Protein 3B9C (pdb70)

Secondary structure (DSSP, 8-state):
-EEEE-TT---TT-EEEEEEEE-SS--EEEEEEEEEEEETTEEEEEEEEEEETTTTEEEEEEEETTEE---B---S-----TT-EEEEEEEE-SSEEEEEETTEEEEEEE-SS--GGG--EEEEEESEEEEEE-/-EEEE-TT---TT-EEEEEEEE-SS--EEEEEEESS--BTTBPPEEEEEEEETTTTEEEEEEEETTEE---B---S-----TT-EEEEEEEE-SSEEEEEETTEEEEEEE-SS--GGG--EEEEEESEEEEEE-/-EEEE-TT---TT-EEEEEEEE-SS--EEEEEEEEEEEETTEEEEEEEEEEETTTTEEEEEEEETTEE---B---SS----TT-EEEEEEEE-SSEEEEEETTEEEEEEE-SS--GGG--EEEEEESEEEEEE-/-EEEE-TT---TT-EEEEEEEE-SS--EEEEEEEEEEEETTEEEEEEEEEEETTTTEEEEEEEETTEE---B---SS----TT-EEEEEEEE-SSEEEEEETTEEEEEEE-SS--GGG--EEEEEESEEEEEE-

GO terms:
  GO:0005515 protein binding (F, IPI)

Organism: Homo sapiens (NCBI:txid9606)

Structure (mmCIF, N/CA/C/O backbone):
data_3B9C
#
_entry.id   3B9C
#
_cell.length_a   123.140
_cell.length_b   96.670
_cell.length_c   61.570
_cell.angle_alpha   90.00
_cell.angle_beta   118.79
_cell.angle_gamma   90.00
#
_symmetry.space_group_name_H-M   'C 1 2 1'
#
loop_
_entity.id
_entity.type
_entity.pdbx_description
1 polymer HSPC159
2 non-polymer 'SULFATE ION'
3 non-polymer BETA-MERCAPTOETHANOL
4 water water
#
loop_
_atom_site.group_PDB
_atom_site.id
_atom_site.type_symbol
_atom_site.label_atom_id
_atom_site.label_alt_id
_atom_site.label_comp_id
_atom_site.label_asym_id
_atom_site.label_entity_id
_atom_site.label_seq_id
_atom_site.pdbx_PDB_ins_code
_atom_site.Cartn_x
_atom_site.Cartn_y
_atom_site.Cartn_z
_atom_site.occupancy
_atom_site.B_iso_or_equiv
_atom_site.auth_seq_id
_atom_site.auth_comp_id
_atom_site.auth_asym_id
_atom_site.auth_atom_id
_atom_site.pdbx_PDB_model_num
ATOM 1 N N . PRO A 1 11 ? -8.929 -28.662 32.915 1.00 38.77 3 PRO A N 1
ATOM 2 C CA . PRO A 1 11 ? -8.397 -29.950 32.459 1.00 37.58 3 PRO A CA 1
ATOM 3 C C . PRO A 1 11 ? -9.470 -31.034 32.449 1.00 35.71 3 PRO A C 1
ATOM 4 O O . PRO A 1 11 ? -10.009 -31.379 33.501 1.00 35.82 3 PRO A O 1
ATOM 8 N N . PHE A 1 12 ? -9.773 -31.562 31.267 1.00 34.01 4 PHE A N 1
ATOM 9 C CA . PHE A 1 12 ? -10.687 -32.691 31.144 1.00 31.54 4 PHE A CA 1
ATOM 10 C C . PHE A 1 12 ? -9.936 -34.017 31.204 1.00 30.53 4 PHE A C 1
ATOM 11 O O . PHE A 1 12 ? -8.864 -34.162 30.616 1.00 29.28 4 PHE A O 1
ATOM 19 N N . CYS A 1 13 ? -10.506 -34.983 31.917 1.00 29.01 5 CYS A N 1
ATOM 20 C CA . CYS A 1 13 ? -10.041 -36.363 31.848 1.00 28.17 5 CYS A CA 1
ATOM 21 C C . CYS A 1 13 ? -11.153 -37.296 31.379 1.00 27.48 5 CYS A C 1
ATOM 22 O O . CYS A 1 13 ? -12.308 -37.151 31.778 1.00 27.57 5 CYS A O 1
ATOM 25 N N . GLY A 1 14 ? -10.795 -38.255 30.531 1.00 25.99 6 GLY A N 1
ATOM 26 C CA . GLY A 1 14 ? -11.749 -39.254 30.055 1.00 25.96 6 GLY A CA 1
ATOM 27 C C . GLY A 1 14 ? -11.193 -40.647 30.277 1.00 25.88 6 GLY A C 1
ATOM 28 O O . GLY A 1 14 ? -9.970 -40.871 30.136 1.00 24.97 6 GLY A O 1
ATOM 29 N N . HIS A 1 15 ? -12.065 -41.585 30.653 1.00 25.20 7 HIS A N 1
ATOM 30 C CA . HIS A 1 15 ? -11.636 -42.976 30.808 1.00 25.63 7 HIS A CA 1
ATOM 31 C C . HIS A 1 15 ? -11.558 -43.739 29.487 1.00 25.85 7 HIS A C 1
ATOM 32 O O . HIS A 1 15 ? -12.406 -43.561 28.610 1.00 25.67 7 HIS A O 1
ATOM 39 N N . ILE A 1 16 ? -10.525 -44.576 29.351 1.00 25.63 8 ILE A N 1
ATOM 40 C CA . ILE A 1 16 ? -10.360 -45.479 28.213 1.00 25.73 8 ILE A CA 1
ATOM 41 C C . ILE A 1 16 ? -10.532 -46.906 28.738 1.00 25.82 8 ILE A C 1
ATOM 42 O O . ILE A 1 16 ? -9.585 -47.503 29.234 1.00 26.43 8 ILE A O 1
ATOM 47 N N . LYS A 1 17 ? -11.741 -47.445 28.626 1.00 26.39 9 LYS A N 1
ATOM 48 C CA . LYS A 1 17 ? -12.068 -48.758 29.188 1.00 26.58 9 LYS A CA 1
ATOM 49 C C . LYS A 1 17 ? -11.105 -49.841 28.724 1.00 26.72 9 LYS A C 1
ATOM 50 O O . LYS A 1 17 ? -11.018 -50.140 27.534 1.00 27.55 9 LYS A O 1
ATOM 52 N N . GLY A 1 18 ? -10.352 -50.399 29.665 1.00 27.10 10 GLY A N 1
ATOM 53 C CA . GLY A 1 18 ? -9.465 -51.518 29.371 1.00 27.43 10 GLY A CA 1
ATOM 54 C C . GLY A 1 18 ? -8.052 -51.109 29.010 1.00 28.21 10 GLY A C 1
ATOM 55 O O . GLY A 1 18 ? -7.193 -51.967 28.757 1.00 27.71 10 GLY A O 1
ATOM 56 N N . GLY A 1 19 ? -7.805 -49.794 28.990 1.00 28.16 11 GLY A N 1
ATOM 57 C CA . GLY A 1 19 ? -6.494 -49.268 28.682 1.00 28.32 11 GLY A CA 1
ATOM 58 C C . GLY A 1 19 ? -6.055 -49.505 27.247 1.00 28.61 11 GLY A C 1
ATOM 59 O O . GLY A 1 19 ? -6.873 -49.699 26.353 1.00 29.26 11 GLY A O 1
ATOM 60 N N . MET A 1 20 ? -4.745 -49.455 27.033 1.00 28.82 12 MET A N 1
ATOM 61 C CA . MET A 1 20 ? -4.158 -49.542 25.701 1.00 28.65 12 MET A CA 1
ATOM 62 C C . MET A 1 20 ? -3.700 -50.969 25.394 1.00 28.79 12 MET A C 1
ATOM 63 O O . MET A 1 20 ? -3.503 -51.762 26.296 1.00 28.77 12 MET A O 1
ATOM 68 N N . ARG A 1 21 ? -3.556 -51.280 24.107 1.00 29.50 13 ARG A N 1
ATOM 69 C CA . ARG A 1 21 ? -3.008 -52.560 23.619 1.00 30.28 13 ARG A CA 1
ATOM 70 C C . ARG A 1 21 ? -2.628 -52.345 22.153 1.00 29.75 13 ARG A C 1
ATOM 71 O O . ARG A 1 21 ? -3.182 -51.457 21.510 1.00 29.94 13 ARG A O 1
ATOM 79 N N . PRO A 1 22 ? -1.672 -53.132 21.613 1.00 29.76 14 PRO A N 1
ATOM 80 C CA . PRO A 1 22 ? -1.410 -52.990 20.183 1.00 29.28 14 PRO A CA 1
ATOM 81 C C . PRO A 1 22 ? -2.667 -53.107 19.314 1.00 28.99 14 PRO A C 1
ATOM 82 O O . PRO A 1 22 ? -3.499 -54.004 19.511 1.00 28.76 14 PRO A O 1
ATOM 86 N N . GLY A 1 23 ? -2.787 -52.176 18.379 1.00 28.77 15 GLY A N 1
ATOM 87 C CA . GLY A 1 23 ? -3.928 -52.088 17.501 1.00 28.62 15 GLY A CA 1
ATOM 88 C C . GLY A 1 23 ? -4.994 -51.117 17.974 1.00 28.50 15 GLY A C 1
ATOM 89 O O . GLY A 1 23 ? -5.861 -50.748 17.189 1.00 28.61 15 GLY A O 1
ATOM 90 N N . LYS A 1 24 ? -4.960 -50.726 19.252 1.00 28.67 16 LYS A N 1
ATOM 91 C CA A LYS A 1 24 ? -5.962 -49.798 19.783 0.50 28.60 16 LYS A CA 1
ATOM 92 C CA B LYS A 1 24 ? -5.954 -49.795 19.794 0.50 28.65 16 LYS A CA 1
ATOM 93 C C . LYS A 1 24 ? -5.653 -48.356 19.363 1.00 28.58 16 LYS A C 1
ATOM 94 O O . LYS A 1 24 ? -4.503 -47.918 19.422 1.00 28.76 16 LYS A O 1
ATOM 105 N N . LYS A 1 25 ? -6.691 -47.639 18.933 1.00 27.98 17 LYS A N 1
ATOM 106 C CA . LYS A 1 25 ? -6.579 -46.238 18.515 1.00 27.79 17 LYS A CA 1
ATOM 107 C C . LYS A 1 25 ? -7.449 -45.359 19.400 1.00 27.67 17 LYS A C 1
ATOM 108 O O . LYS A 1 25 ? -8.561 -45.747 19.776 1.00 27.08 17 LYS A O 1
ATOM 110 N N . VAL A 1 26 ? -6.911 -44.192 19.742 1.00 26.89 18 VAL A N 1
ATOM 111 C CA . VAL A 1 26 ? -7.610 -43.168 20.513 1.00 26.63 18 VAL A CA 1
ATOM 112 C C . VAL A 1 26 ? -7.898 -42.042 19.527 1.00 26.57 18 VAL A C 1
ATOM 113 O O . VAL A 1 26 ? -6.990 -41.584 18.809 1.00 26.02 18 VAL A O 1
ATOM 117 N N . LEU A 1 27 ? -9.165 -41.643 19.448 1.00 26.03 19 LEU A N 1
ATOM 118 C CA . LEU A 1 27 ? -9.587 -40.580 18.541 1.00 25.99 19 LEU A CA 1
ATOM 119 C C . LEU A 1 27 ? -9.967 -39.334 19.341 1.00 26.21 19 LEU A C 1
ATOM 120 O O . LEU A 1 27 ? -10.790 -39.394 20.271 1.00 25.08 19 LEU A O 1
ATOM 125 N N . VAL A 1 28 ? -9.318 -38.225 18.994 1.00 25.63 20 VAL A N 1
ATOM 126 C CA . VAL A 1 28 ? -9.601 -36.924 19.587 1.00 26.18 20 VAL A CA 1
ATOM 127 C C . VAL A 1 28 ? -9.851 -35.918 18.471 1.00 27.13 20 VAL A C 1
ATOM 128 O O . VAL A 1 28 ? -8.951 -35.625 17.669 1.00 26.22 20 VAL A O 1
ATOM 132 N N . MET A 1 29 ? -11.087 -35.413 18.419 1.00 27.65 21 MET A N 1
ATOM 133 C CA . MET A 1 29 ? -11.483 -34.389 17.469 1.00 27.86 21 MET A CA 1
ATOM 134 C C . MET A 1 29 ? -11.847 -33.118 18.217 1.00 27.74 21 MET A C 1
ATOM 135 O O . MET A 1 29 ? -12.398 -33.167 19.319 1.00 27.56 21 MET A O 1
ATOM 140 N N . GLY A 1 30 ? -11.525 -31.971 17.629 1.00 27.17 22 GLY A N 1
ATOM 141 C CA . GLY A 1 30 ? -11.739 -30.708 18.317 1.00 27.24 22 GLY A CA 1
ATOM 142 C C . GLY A 1 30 ? -11.577 -29.518 17.398 1.00 26.93 22 GLY A C 1
ATOM 143 O O . GLY A 1 30 ? -11.425 -29.676 16.215 1.00 26.34 22 GLY A O 1
ATOM 144 N N . ILE A 1 31 ? -11.638 -28.323 17.966 1.00 28.01 23 ILE A N 1
ATOM 145 C CA . ILE A 1 31 ? -11.446 -27.089 17.210 1.00 28.54 23 ILE A CA 1
ATOM 146 C C . ILE A 1 31 ? -10.425 -26.268 17.970 1.00 28.19 23 ILE A C 1
ATOM 147 O O . ILE A 1 31 ? -10.592 -26.028 19.152 1.00 28.34 23 ILE A O 1
ATOM 152 N N . VAL A 1 32 ? -9.353 -25.864 17.292 1.00 28.11 24 VAL A N 1
ATOM 153 C CA . VAL A 1 32 ? -8.379 -24.964 17.893 1.00 28.00 24 VAL A CA 1
ATOM 154 C C . VAL A 1 32 ? -9.031 -23.594 18.145 1.00 28.73 24 VAL A C 1
ATOM 155 O O . VAL A 1 32 ? -9.884 -23.156 17.366 1.00 29.08 24 VAL A O 1
ATOM 159 N N . ASP A 1 33 ? -8.669 -22.941 19.243 1.00 29.54 25 ASP A N 1
ATOM 160 C CA . ASP A 1 33 ? -9.179 -21.596 19.524 1.00 30.59 25 ASP A CA 1
ATOM 161 C C . ASP A 1 33 ? -8.677 -20.598 18.474 1.00 31.35 25 ASP A C 1
ATOM 162 O O . ASP A 1 33 ? -7.692 -20.851 17.766 1.00 31.12 25 ASP A O 1
ATOM 167 N N . LEU A 1 34 ? -9.378 -19.475 18.365 1.00 31.92 26 LEU A N 1
ATOM 168 C CA . LEU A 1 34 ? -9.006 -18.416 17.441 1.00 32.54 26 LEU A CA 1
ATOM 169 C C . LEU A 1 34 ? -7.596 -17.849 17.694 1.00 32.30 26 LEU A C 1
ATOM 170 O O . LEU A 1 34 ? -6.848 -17.644 16.746 1.00 32.55 26 LEU A O 1
ATOM 175 N N . ASN A 1 35 ? -7.231 -17.616 18.955 1.00 32.58 27 ASN A N 1
ATOM 176 C CA . ASN A 1 35 ? -5.900 -17.080 19.293 1.00 32.81 27 ASN A CA 1
ATOM 177 C C . ASN A 1 35 ? -5.100 -17.979 20.250 1.00 31.83 27 ASN A C 1
ATOM 178 O O . ASN A 1 35 ? -4.855 -17.602 21.394 1.00 31.81 27 ASN A O 1
ATOM 183 N N . PRO A 1 36 ? -4.669 -19.163 19.776 1.00 30.93 28 PRO A N 1
ATOM 184 C CA . PRO A 1 36 ? -4.087 -20.166 20.680 1.00 30.17 28 PRO A CA 1
ATOM 185 C C . PRO A 1 36 ? -2.630 -19.931 21.060 1.00 29.98 28 PRO A C 1
ATOM 186 O O . PRO A 1 36 ? -1.842 -19.435 20.261 1.00 29.96 28 PRO A O 1
ATOM 190 N N . GLU A 1 37 ? -2.301 -20.293 22.289 1.00 29.66 29 GLU A N 1
ATOM 191 C CA . GLU A 1 37 ? -0.933 -20.337 22.766 1.00 29.94 29 GLU A CA 1
ATOM 192 C C . GLU A 1 37 ? -0.434 -21.782 22.694 1.00 28.39 29 GLU A C 1
ATOM 193 O O . GLU A 1 37 ? 0.597 -22.056 22.102 1.00 27.16 29 GLU A O 1
ATOM 199 N N . SER A 1 38 ? -1.186 -22.696 23.313 1.00 27.37 30 SER A N 1
ATOM 200 C CA . SER A 1 38 ? -0.807 -24.104 23.396 1.00 26.02 30 SER A CA 1
ATOM 201 C C . SER A 1 38 ? -2.000 -24.965 23.816 1.00 25.47 30 SER A C 1
ATOM 202 O O . SER A 1 38 ? -2.992 -24.462 24.353 1.00 24.41 30 SER A O 1
ATOM 205 N N . PHE A 1 39 ? -1.899 -26.259 23.535 1.00 24.16 31 PHE A N 1
ATOM 206 C CA . PHE A 1 39 ? -2.787 -27.266 24.127 1.00 23.33 31 PHE A CA 1
ATOM 207 C C . PHE A 1 39 ? -2.022 -28.554 24.327 1.00 23.13 31 PHE A C 1
ATOM 208 O O . PHE A 1 39 ? -0.919 -28.709 23.802 1.00 22.43 31 PHE A O 1
ATOM 216 N N . ALA A 1 40 ? -2.603 -29.469 25.092 1.00 22.17 32 ALA A N 1
ATOM 217 C CA . ALA A 1 40 ? -1.939 -30.724 25.377 1.00 21.94 32 ALA A CA 1
ATOM 218 C C . ALA A 1 40 ? -2.936 -31.853 25.426 1.00 21.24 32 ALA A C 1
ATOM 219 O O . ALA A 1 40 ? -4.038 -31.698 25.958 1.00 22.04 32 ALA A O 1
ATOM 221 N N . ILE A 1 41 ? -2.516 -32.990 24.893 1.00 21.00 33 ILE A N 1
ATOM 222 C CA . ILE A 1 41 ? -3.295 -34.238 24.931 1.00 20.60 33 ILE A CA 1
ATOM 223 C C . ILE A 1 41 ? -2.351 -35.282 25.498 1.00 20.72 33 ILE A C 1
ATOM 224 O O . ILE A 1 41 ? -1.238 -35.457 25.001 1.00 20.19 33 ILE A O 1
ATOM 229 N N . SER A 1 42 ? -2.771 -35.939 26.570 1.00 21.13 34 SER A N 1
ATOM 230 C CA . SER A 1 42 ? -1.932 -36.925 27.241 1.00 21.30 34 SER A CA 1
ATOM 231 C C . SER A 1 42 ? -2.703 -38.229 27.424 1.00 21.56 34 SER A C 1
ATOM 232 O O . SER A 1 42 ? -3.939 -38.213 27.543 1.00 20.13 34 SER A O 1
ATOM 235 N N . LEU A 1 43 ? -1.953 -39.332 27.460 1.00 21.34 35 LEU A N 1
ATOM 236 C CA . LEU A 1 43 ? -2.457 -40.638 27.867 1.00 21.65 35 LEU A CA 1
ATOM 237 C C . LEU A 1 43 ? -1.733 -41.001 29.143 1.00 21.58 35 LEU A C 1
ATOM 238 O O . LEU A 1 43 ? -0.506 -40.977 29.201 1.00 22.44 35 LEU A O 1
ATOM 243 N N . THR A 1 44 ? -2.506 -41.319 30.177 1.00 21.95 36 THR A N 1
ATOM 244 C CA . THR A 1 44 ? -2.000 -41.391 31.541 1.00 21.60 36 THR A CA 1
ATOM 245 C C . THR A 1 44 ? -2.525 -42.642 32.252 1.00 22.55 36 THR A C 1
ATOM 246 O O . THR A 1 44 ? -3.514 -43.253 31.824 1.00 21.16 36 THR A O 1
ATOM 250 N N . CYS A 1 45 ? -1.829 -43.024 33.321 1.00 23.47 37 CYS A N 1
ATOM 251 C CA . CYS A 1 45 ? -2.207 -44.184 34.123 1.00 25.15 37 CYS A CA 1
ATOM 252 C C . CYS A 1 45 ? -3.039 -43.697 35.305 1.00 25.96 37 CYS A C 1
ATOM 253 O O . CYS A 1 45 ? -2.489 -43.167 36.268 1.00 26.84 37 CYS A O 1
ATOM 256 N N . GLY A 1 46 ? -4.355 -43.851 35.193 1.00 27.23 38 GLY A N 1
ATOM 257 C CA . GLY A 1 46 ? -5.325 -43.297 36.153 1.00 28.75 38 GLY A CA 1
ATOM 258 C C . GLY A 1 46 ? -5.457 -41.788 36.007 1.00 29.80 38 GLY A C 1
ATOM 259 O O . GLY A 1 46 ? -4.709 -41.168 35.249 1.00 29.45 38 GLY A O 1
ATOM 260 N N . ASP A 1 47 ? -6.396 -41.182 36.728 1.00 31.09 39 ASP A N 1
ATOM 261 C CA . ASP A 1 47 ? -6.632 -39.742 36.550 1.00 32.68 39 ASP A CA 1
ATOM 262 C C . ASP A 1 47 ? -6.213 -38.819 37.699 1.00 33.81 39 ASP A C 1
ATOM 263 O O . ASP A 1 47 ? -6.595 -37.644 37.715 1.00 33.82 39 ASP A O 1
ATOM 268 N N . SER A 1 48 ? -5.413 -39.341 38.628 1.00 35.46 40 SER A N 1
ATOM 269 C CA . SER A 1 48 ? -4.943 -38.569 39.775 1.00 37.63 40 SER A CA 1
ATOM 270 C C . SER A 1 48 ? -4.243 -37.290 39.313 1.00 38.70 40 SER A C 1
ATOM 271 O O . SER A 1 48 ? -3.476 -37.315 38.347 1.00 38.65 40 SER A O 1
ATOM 274 N N . GLU A 1 49 ? -4.529 -36.178 39.992 1.00 39.85 41 GLU A N 1
ATOM 275 C CA . GLU A 1 49 ? -4.025 -34.866 39.586 1.00 41.62 41 GLU A CA 1
ATOM 276 C C . GLU A 1 49 ? -3.089 -34.279 40.625 1.00 42.33 41 GLU A C 1
ATOM 277 O O . GLU A 1 49 ? -2.174 -33.502 40.312 1.00 42.63 41 GLU A O 1
ATOM 283 N N . ASP A 1 50 ? -3.316 -34.652 41.880 1.00 43.38 42 ASP A N 1
ATOM 284 C CA . ASP A 1 50 ? -2.429 -34.258 42.969 1.00 44.06 42 ASP A CA 1
ATOM 285 C C . ASP A 1 50 ? -2.218 -35.405 43.951 1.00 43.82 42 ASP A C 1
ATOM 286 O O . ASP A 1 50 ? -2.955 -35.542 44.928 1.00 44.43 42 ASP A O 1
ATOM 291 N N . PRO A 1 51 ? -1.208 -36.226 43.686 1.00 43.51 43 PRO A N 1
ATOM 292 C CA . PRO A 1 51 ? -0.164 -35.877 42.716 1.00 42.90 43 PRO A CA 1
ATOM 293 C C . PRO A 1 51 ? -0.388 -36.563 41.372 1.00 42.07 43 PRO A C 1
ATOM 294 O O . PRO A 1 51 ? -1.036 -37.608 41.314 1.00 42.51 43 PRO A O 1
ATOM 298 N N . PRO A 1 52 ? 0.147 -35.975 40.307 1.00 40.95 44 PRO A N 1
ATOM 299 C CA . PRO A 1 52 ? -0.367 -36.217 38.955 1.00 39.51 44 PRO A CA 1
ATOM 300 C C . PRO A 1 52 ? -0.096 -37.645 38.493 1.00 37.71 44 PRO A C 1
ATOM 301 O O . PRO A 1 52 ? 0.990 -38.174 38.733 1.00 37.55 44 PRO A O 1
ATOM 305 N N . ALA A 1 53 ? -1.077 -38.256 37.838 1.00 35.38 45 ALA A N 1
ATOM 306 C CA . ALA A 1 53 ? -0.923 -39.617 37.315 1.00 33.22 45 ALA A CA 1
ATOM 307 C C . ALA A 1 53 ? 0.351 -39.744 36.451 1.00 32.01 45 ALA A C 1
ATOM 308 O O . ALA A 1 53 ? 0.790 -38.758 35.855 1.00 31.11 45 ALA A O 1
ATOM 310 N N . ASP A 1 54 ? 0.942 -40.945 36.412 1.00 30.18 46 ASP A N 1
ATOM 311 C CA . ASP A 1 54 ? 2.037 -41.255 35.476 1.00 28.45 46 ASP A CA 1
ATOM 312 C C . ASP A 1 54 ? 1.574 -41.007 34.033 1.00 27.46 46 ASP A C 1
ATOM 313 O O . ASP A 1 54 ? 0.471 -41.395 33.654 1.00 26.79 46 ASP A O 1
ATOM 318 N N . VAL A 1 55 ? 2.406 -40.313 33.255 1.00 25.48 47 VAL A N 1
ATOM 319 C CA . VAL A 1 55 ? 2.106 -39.978 31.868 1.00 24.42 47 VAL A CA 1
ATOM 320 C C . VAL A 1 55 ? 2.890 -40.893 30.912 1.00 24.19 47 VAL A C 1
ATOM 321 O O . VAL A 1 55 ? 4.126 -40.893 30.909 1.00 23.78 47 VAL A O 1
ATOM 325 N N . ALA A 1 56 ? 2.161 -41.660 30.101 1.00 23.78 48 ALA A N 1
ATOM 326 C CA . ALA A 1 56 ? 2.773 -42.499 29.064 1.00 24.20 48 ALA A CA 1
ATOM 327 C C . ALA A 1 56 ? 3.230 -41.660 27.869 1.00 24.00 48 ALA A C 1
ATOM 328 O O . ALA A 1 56 ? 4.300 -41.892 27.311 1.00 24.16 48 ALA A O 1
ATOM 330 N N . ILE A 1 57 ? 2.399 -40.699 27.483 1.00 23.72 49 ILE A N 1
ATOM 331 C CA . ILE A 1 57 ? 2.744 -39.724 26.448 1.00 22.91 49 ILE A CA 1
ATOM 332 C C . ILE A 1 57 ? 1.951 -38.432 26.661 1.00 22.84 49 ILE A C 1
ATOM 333 O O . ILE A 1 57 ? 0.734 -38.455 26.921 1.00 21.99 49 ILE A O 1
ATOM 338 N N . GLU A 1 58 ? 2.662 -37.316 26.575 1.00 22.19 50 GLU A N 1
ATOM 339 C CA . GLU A 1 58 ? 2.051 -36.002 26.551 1.00 22.51 50 GLU A CA 1
ATOM 340 C C . GLU A 1 58 ? 2.453 -35.376 25.233 1.00 21.85 50 GLU A C 1
ATOM 341 O O . GLU A 1 58 ? 3.640 -35.358 24.894 1.00 21.47 50 GLU A O 1
ATOM 347 N N . LEU A 1 59 ? 1.461 -34.949 24.453 1.00 21.15 51 LEU A N 1
ATOM 348 C CA . LEU A 1 59 ? 1.719 -34.166 23.261 1.00 20.92 51 LEU A CA 1
ATOM 349 C C . LEU A 1 59 ? 1.336 -32.742 23.604 1.00 21.06 51 LEU A C 1
ATOM 350 O O . LEU A 1 59 ? 0.208 -32.490 24.009 1.00 20.32 51 LEU A O 1
ATOM 355 N N . LYS A 1 60 ? 2.268 -31.812 23.430 1.00 21.52 52 LYS A N 1
ATOM 356 C CA . LYS A 1 60 ? 1.985 -30.416 23.655 1.00 22.38 52 LYS A CA 1
ATOM 357 C C . LYS A 1 60 ? 2.247 -29.629 22.352 1.00 23.02 52 LYS A C 1
ATOM 358 O O . LYS A 1 60 ? 3.365 -29.654 21.829 1.00 22.21 52 LYS A O 1
ATOM 364 N N . ALA A 1 61 ? 1.189 -29.011 21.801 1.00 22.76 53 ALA A N 1
ATOM 365 C CA . ALA A 1 61 ? 1.283 -28.190 20.601 1.00 23.77 53 ALA A CA 1
ATOM 366 C C . ALA A 1 61 ? 1.520 -26.734 20.968 1.00 24.49 53 ALA A C 1
ATOM 367 O O . ALA A 1 61 ? 0.671 -26.124 21.607 1.00 24.91 53 ALA A O 1
ATOM 369 N N . VAL A 1 62 ? 2.664 -26.172 20.566 1.00 24.58 54 VAL A N 1
ATOM 370 C CA . VAL A 1 62 ? 2.999 -24.790 20.914 1.00 24.61 54 VAL A CA 1
ATOM 371 C C . VAL A 1 62 ? 2.926 -23.926 19.655 1.00 25.13 54 VAL A C 1
ATOM 372 O O . VAL A 1 62 ? 3.655 -24.168 18.699 1.00 25.26 54 VAL A O 1
ATOM 376 N N . PHE A 1 63 ? 2.051 -22.922 19.657 1.00 24.86 55 PHE A N 1
ATOM 377 C CA . PHE A 1 63 ? 1.730 -22.201 18.431 1.00 24.44 55 PHE A CA 1
ATOM 378 C C . PHE A 1 63 ? 2.751 -21.142 17.992 1.00 24.74 55 PHE A C 1
ATOM 379 O O . PHE A 1 63 ? 2.996 -20.994 16.792 1.00 24.36 55 PHE A O 1
ATOM 387 N N . THR A 1 64 ? 3.355 -20.441 18.949 1.00 24.69 56 THR A N 1
ATOM 388 C CA . THR A 1 64 ? 4.278 -19.332 18.624 1.00 25.20 56 THR A CA 1
ATOM 389 C C . THR A 1 64 ? 5.446 -19.767 17.713 1.00 24.82 56 THR A C 1
ATOM 390 O O . THR A 1 64 ? 5.682 -19.155 16.672 1.00 24.32 56 THR A O 1
ATOM 394 N N . ASP A 1 65 ? 6.150 -20.828 18.104 1.00 24.13 57 ASP A N 1
ATOM 395 C CA . ASP A 1 65 ? 7.262 -21.360 17.306 1.00 24.58 57 ASP A CA 1
ATOM 396 C C . ASP A 1 65 ? 6.933 -22.723 16.666 1.00 24.56 57 ASP A C 1
ATOM 397 O O . ASP A 1 65 ? 7.824 -23.453 16.202 1.00 23.60 57 ASP A O 1
ATOM 402 N N . ARG A 1 66 ? 5.638 -23.045 16.653 1.00 24.02 58 ARG A N 1
ATOM 403 C CA . ARG A 1 66 ? 5.090 -24.170 15.884 1.00 24.17 58 ARG A CA 1
ATOM 404 C C . ARG A 1 66 ? 5.768 -25.510 16.192 1.00 22.90 58 ARG A C 1
ATOM 405 O O . ARG A 1 66 ? 6.339 -26.174 15.310 1.00 22.84 58 ARG A O 1
ATOM 413 N N . GLN A 1 67 ? 5.697 -25.898 17.458 1.00 22.36 59 GLN A N 1
ATOM 414 C CA . GLN A 1 67 ? 6.315 -27.134 17.931 1.00 21.01 59 GLN A CA 1
ATOM 415 C C . GLN A 1 67 ? 5.288 -28.184 18.316 1.00 20.82 59 GLN A C 1
ATOM 416 O O . GLN A 1 67 ? 4.214 -27.863 18.807 1.00 20.27 59 GLN A O 1
ATOM 422 N N . LEU A 1 68 ? 5.662 -29.445 18.141 1.00 20.69 60 LEU A N 1
ATOM 423 C CA . LEU A 1 68 ? 4.965 -30.552 18.795 1.00 20.71 60 LEU A CA 1
ATOM 424 C C . LEU A 1 68 ? 5.935 -31.211 19.730 1.00 20.52 60 LEU A C 1
ATOM 425 O O . LEU A 1 68 ? 6.830 -31.925 19.273 1.00 21.00 60 LEU A O 1
ATOM 430 N N . LEU A 1 69 ? 5.781 -30.952 21.025 1.00 20.04 61 LEU A N 1
ATOM 431 C CA . LEU A 1 69 ? 6.692 -31.468 22.040 1.00 20.13 61 LEU A CA 1
ATOM 432 C C . LEU A 1 69 ? 6.080 -32.694 22.732 1.00 20.62 61 LEU A C 1
ATOM 433 O O . LEU A 1 69 ? 4.924 -32.642 23.199 1.00 20.78 61 LEU A O 1
ATOM 438 N N . ARG A 1 70 ? 6.858 -33.776 22.803 1.00 20.38 62 ARG A N 1
ATOM 439 C CA . ARG A 1 70 ? 6.392 -35.027 23.419 1.00 19.94 62 ARG A CA 1
ATOM 440 C C . ARG A 1 70 ? 7.280 -35.407 24.578 1.00 20.85 62 ARG A C 1
ATOM 441 O O . ARG A 1 70 ? 8.519 -35.278 24.508 1.00 20.60 62 ARG A O 1
ATOM 449 N N . ASN A 1 71 ? 6.642 -35.872 25.645 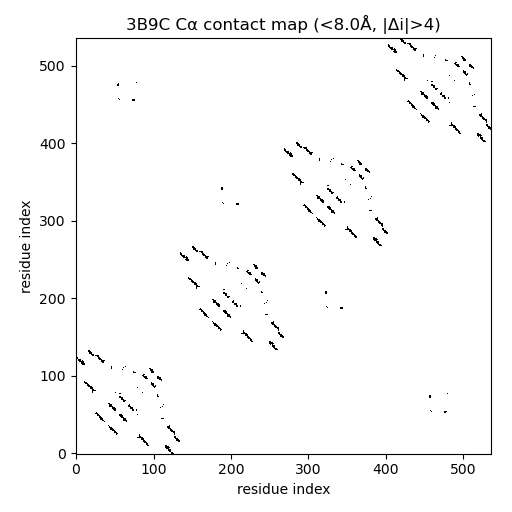1.00 21.36 63 ASN A N 1
ATOM 450 C CA . ASN A 1 71 ? 7.359 -36.351 26.821 1.00 21.80 63 ASN A CA 1
ATOM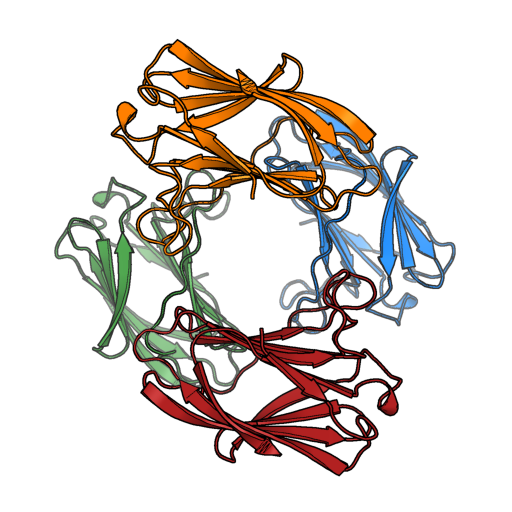 451 C C . ASN A 1 71 ? 6.517 -37.325 27.618 1.00 22.44 63 ASN A C 1
ATOM 452 O O . ASN A 1 71 ? 5.355 -37.563 27.289 1.00 22.75 63 ASN A O 1
ATOM 457 N N . SER A 1 72 ? 7.124 -37.903 28.650 1.00 23.41 64 SER A N 1
ATOM 458 C CA . SER A 1 72 ? 6.466 -38.815 29.581 1.00 24.46 64 SER A CA 1
ATOM 459 C C . SER A 1 72 ? 6.741 -38.297 30.997 1.00 25.14 64 SER A C 1
ATOM 460 O O . SER A 1 72 ? 7.530 -37.371 31.188 1.00 25.45 64 SER A O 1
ATOM 463 N N . CYS A 1 73 ? 6.082 -38.884 31.984 1.00 25.45 65 CYS A N 1
ATOM 464 C CA . CYS A 1 73 ? 6.319 -38.550 33.378 1.00 26.61 65 CYS A CA 1
ATOM 465 C C . CYS A 1 73 ? 6.080 -39.806 34.210 1.00 27.26 65 CYS A C 1
ATOM 466 O O . CYS A 1 73 ? 4.985 -40.377 34.191 1.00 27.27 65 CYS A O 1
ATOM 469 N N . ILE A 1 74 ? 7.115 -40.248 34.911 1.00 27.95 66 ILE A N 1
ATOM 470 C CA . ILE A 1 74 ? 6.990 -41.426 35.759 1.00 29.26 66 ILE A CA 1
ATOM 471 C C . ILE A 1 74 ? 7.440 -41.084 37.168 1.00 30.07 66 ILE A C 1
ATOM 472 O O . ILE A 1 74 ? 8.588 -40.702 37.387 1.00 30.51 66 ILE A O 1
ATOM 477 N N . SER A 1 75 ? 6.510 -41.214 38.115 1.00 31.07 67 SER A N 1
ATOM 478 C CA . SER A 1 75 ? 6.729 -40.828 39.514 1.00 31.85 67 SER A CA 1
ATOM 479 C C . SER A 1 75 ? 7.215 -39.382 39.647 1.00 32.17 67 SER A C 1
ATOM 480 O O . SER A 1 75 ? 8.159 -39.093 40.396 1.00 32.21 67 SER A O 1
ATOM 483 N N . GLY A 1 76 ? 6.549 -38.479 38.921 1.00 32.30 68 GLY A N 1
ATOM 484 C CA . GLY A 1 76 ? 6.870 -37.050 38.972 1.00 32.64 68 GLY A CA 1
ATOM 485 C C . GLY A 1 76 ? 8.134 -36.668 38.219 1.00 32.68 68 GLY A C 1
ATOM 486 O O . GLY A 1 76 ? 8.525 -35.502 38.205 1.00 32.68 68 GLY A O 1
ATOM 487 N N . GLU A 1 77 ? 8.759 -37.652 37.574 1.00 32.39 69 GLU A N 1
ATOM 488 C CA . GLU A 1 77 ? 9.983 -37.429 36.815 1.00 32.27 69 GLU A CA 1
ATOM 489 C C . GLU A 1 77 ? 9.754 -37.417 35.288 1.00 31.34 69 GLU A C 1
ATOM 490 O O . GLU A 1 77 ? 9.339 -38.407 34.690 1.00 29.95 69 GLU A O 1
ATOM 496 N N . ARG A 1 78 ? 10.045 -36.281 34.667 1.00 31.09 70 ARG A N 1
ATOM 497 C CA . ARG A 1 78 ? 9.932 -36.160 33.222 1.00 30.78 70 ARG A CA 1
ATOM 498 C C . ARG A 1 78 ? 11.125 -36.807 32.536 1.00 30.58 70 ARG A C 1
ATOM 499 O O . ARG A 1 78 ? 12.240 -36.789 33.067 1.00 31.21 70 ARG A O 1
ATOM 507 N N . GLY A 1 79 ? 10.868 -37.433 31.386 1.00 30.03 71 GLY A N 1
ATOM 508 C CA . GLY A 1 79 ? 11.921 -37.995 30.552 1.00 29.19 71 GLY A CA 1
ATOM 509 C C . GLY A 1 79 ? 12.461 -36.999 29.538 1.00 28.38 71 GLY A C 1
ATOM 510 O O . GLY A 1 79 ? 12.366 -35.775 29.738 1.00 28.21 71 GLY A O 1
ATOM 511 N N . GLU A 1 80 ? 13.008 -37.540 28.448 1.00 27.61 72 GLU A N 1
ATOM 512 C CA A GLU A 1 80 ? 13.568 -36.694 27.396 0.50 26.64 72 GLU A CA 1
ATOM 513 C CA B GLU A 1 80 ? 13.586 -36.789 27.328 0.50 26.99 72 GLU A CA 1
ATOM 514 C C . GLU A 1 80 ? 12.490 -36.202 26.435 1.00 26.45 72 GLU A C 1
ATOM 515 O O . GLU A 1 80 ? 11.710 -36.963 25.848 1.00 26.19 72 GLU A O 1
ATOM 526 N N . GLU A 1 81 ? 12.425 -34.881 26.325 1.00 26.11 73 GLU A N 1
ATOM 527 C CA . GLU A 1 81 ? 11.469 -34.269 25.416 1.00 25.58 73 GLU A CA 1
ATOM 528 C C . GLU A 1 81 ? 11.884 -34.512 23.973 1.00 25.28 73 GLU A C 1
ATOM 529 O O . GLU A 1 81 ? 13.075 -34.404 23.625 1.00 25.40 73 GLU A O 1
ATOM 535 N N . GLN A 1 82 ? 10.898 -34.850 23.142 1.00 23.46 74 GLN A N 1
ATOM 536 C CA . GLN A 1 82 ? 11.109 -35.072 21.732 1.00 23.63 74 GLN A CA 1
ATOM 537 C C . GLN A 1 82 ? 10.300 -34.081 20.919 1.00 22.80 74 GLN A C 1
ATOM 538 O O . GLN A 1 82 ? 9.167 -33.755 21.275 1.00 22.79 74 GLN A O 1
ATOM 544 N N . SER A 1 83 ? 10.884 -33.621 19.818 1.00 22.63 75 SER A N 1
ATOM 545 C CA . SER A 1 83 ? 10.343 -32.496 19.059 1.00 22.66 75 SER A CA 1
ATOM 546 C C . SER A 1 83 ? 10.369 -32.668 17.558 1.00 22.61 75 SER A C 1
ATOM 547 O O . SER A 1 83 ? 9.804 -31.839 16.853 1.00 23.16 75 SER A O 1
ATOM 550 N N . ALA A 1 84 ? 11.033 -33.708 17.045 1.00 22.47 76 ALA A N 1
ATOM 551 C CA . ALA A 1 84 ? 11.127 -33.900 15.581 1.00 22.38 76 ALA A CA 1
ATOM 552 C C . ALA A 1 84 ? 9.763 -33.898 14.889 1.00 22.38 76 ALA A C 1
ATOM 553 O O . ALA A 1 84 ? 8.850 -34.626 15.299 1.00 22.78 76 ALA A O 1
ATOM 555 N N . ILE A 1 85 ? 9.628 -33.079 13.843 1.00 21.91 77 ILE A N 1
ATOM 556 C CA . ILE A 1 85 ? 8.376 -32.958 13.100 1.00 21.58 77 ILE A CA 1
ATOM 557 C C . ILE A 1 85 ? 8.653 -32.732 11.609 1.00 21.93 77 ILE A C 1
ATOM 558 O O . ILE A 1 85 ? 9.659 -32.117 11.251 1.00 20.90 77 ILE A O 1
ATOM 563 N N . PRO A 1 86 ? 7.768 -33.245 10.735 1.00 22.79 78 PRO A N 1
ATOM 564 C CA . PRO A 1 86 ? 7.789 -32.903 9.311 1.00 23.38 78 PRO A CA 1
ATOM 565 C C . PRO A 1 86 ? 7.188 -31.516 9.005 1.00 24.23 78 PRO A C 1
ATOM 566 O O . PRO A 1 86 ? 7.455 -30.951 7.941 1.00 23.86 78 PRO A O 1
ATOM 570 N N . TYR A 1 87 ? 6.356 -31.023 9.903 1.00 24.48 79 TYR A N 1
ATOM 571 C CA . TYR A 1 87 ? 5.566 -29.814 9.778 1.00 24.82 79 TYR A CA 1
ATOM 572 C C . TYR A 1 87 ? 4.679 -29.670 11.015 1.00 24.99 79 TYR A C 1
ATOM 573 O O . TYR A 1 87 ? 4.488 -30.599 11.753 1.00 25.20 79 TYR A O 1
ATOM 582 N N . PHE A 1 88 ? 4.173 -28.472 11.226 1.00 24.71 80 PHE A N 1
ATOM 583 C CA . PHE A 1 88 ? 3.241 -28.189 12.302 1.00 23.95 80 PHE A CA 1
ATOM 584 C C . PHE A 1 88 ? 1.867 -28.096 11.730 1.00 24.03 80 PHE A C 1
ATOM 585 O O . PHE A 1 88 ? 1.605 -27.448 10.797 1.00 24.77 80 PHE A O 1
ATOM 593 N N . PRO A 1 89 ? 1.008 -28.837 12.324 1.00 24.25 81 PRO A N 1
ATOM 594 C CA . PRO A 1 89 ? -0.166 -29.383 11.636 1.00 24.44 81 PRO A CA 1
ATOM 595 C C . PRO A 1 89 ? -1.446 -28.658 12.039 1.00 25.40 81 PRO A C 1
ATOM 596 O O . PRO A 1 89 ? -2.482 -28.833 11.397 1.00 26.66 81 PRO A O 1
ATOM 600 N N . PHE A 1 90 ? -1.369 -27.855 13.095 1.00 25.45 82 PHE A N 1
ATOM 601 C CA . PHE A 1 90 ? -2.563 -27.199 13.658 1.00 26.02 82 PHE A CA 1
ATOM 602 C C . PHE A 1 90 ? -2.767 -25.761 13.180 1.00 27.35 82 PHE A C 1
ATOM 603 O O . PHE A 1 90 ? -1.793 -25.012 12.958 1.00 27.36 82 PHE A O 1
ATOM 611 N N . ILE A 1 91 ? -4.031 -25.382 13.028 1.00 28.03 83 ILE A N 1
ATOM 612 C CA . ILE A 1 91 ? -4.393 -24.059 12.517 1.00 29.42 83 ILE A CA 1
ATOM 613 C C . ILE A 1 91 ? -5.420 -23.424 13.457 1.00 30.53 83 ILE A C 1
ATOM 614 O O . ILE A 1 91 ? -6.484 -24.015 13.702 1.00 30.74 83 ILE A O 1
ATOM 619 N N . PRO A 1 92 ? -5.106 -22.222 13.994 1.00 31.24 84 PRO A N 1
ATOM 620 C CA . PRO A 1 92 ? -6.046 -21.450 14.819 1.00 31.54 84 PRO A CA 1
ATOM 621 C C . PRO A 1 92 ? -7.475 -21.458 14.263 1.00 32.13 84 PRO A C 1
ATOM 622 O O . PRO A 1 92 ? -7.683 -21.263 13.058 1.00 31.93 84 PRO A O 1
ATOM 626 N N . ASP A 1 93 ? -8.452 -21.715 15.133 1.00 33.06 85 ASP A N 1
ATOM 627 C CA . ASP A 1 93 ? -9.860 -21.717 14.727 1.00 34.20 85 ASP A CA 1
ATOM 628 C C . ASP A 1 93 ? -10.199 -22.805 13.691 1.00 34.50 85 ASP A C 1
ATOM 629 O O . ASP A 1 93 ? -11.198 -22.716 12.976 1.00 34.81 85 ASP A O 1
ATOM 634 N N . GLN A 1 94 ? -9.368 -23.838 13.607 1.00 34.19 86 GLN A N 1
ATOM 635 C CA . GLN A 1 94 ? -9.604 -24.885 12.625 1.00 34.12 86 GLN A CA 1
ATOM 636 C C . GLN A 1 94 ? -9.866 -26.210 13.331 1.00 33.27 86 GLN A C 1
ATOM 637 O O . GLN A 1 94 ? -9.202 -26.518 14.321 1.00 32.86 86 GLN A O 1
ATOM 643 N N . PRO A 1 95 ? -10.841 -26.987 12.826 1.00 32.75 87 PRO A N 1
ATOM 644 C CA . PRO A 1 95 ? -11.073 -28.329 13.340 1.00 32.23 87 PRO A CA 1
ATOM 645 C C . PRO A 1 95 ? -9.890 -29.273 13.065 1.00 31.34 87 PRO A C 1
ATOM 646 O O . PRO A 1 95 ? -9.184 -29.128 12.063 1.00 30.96 87 PRO A O 1
ATOM 650 N N . PHE A 1 96 ? -9.675 -30.223 13.965 1.00 30.35 88 PHE A N 1
ATOM 651 C CA . PHE A 1 96 ? -8.596 -31.192 13.799 1.00 29.49 88 PHE A CA 1
ATOM 652 C C . PHE A 1 96 ? -9.080 -32.573 14.190 1.00 29.23 88 PHE A C 1
ATOM 653 O O . PHE A 1 96 ? -10.130 -32.722 14.828 1.00 28.78 88 PHE A O 1
ATOM 661 N N . ARG A 1 97 ? -8.294 -33.570 13.799 1.00 28.98 89 ARG A N 1
ATOM 662 C CA . ARG A 1 97 ? -8.511 -34.958 14.183 1.00 28.75 89 ARG A CA 1
ATOM 663 C C . ARG A 1 97 ? -7.141 -35.530 14.556 1.00 27.82 89 ARG A C 1
ATOM 664 O O . ARG A 1 97 ? -6.243 -35.625 13.715 1.00 28.16 89 ARG A O 1
ATOM 672 N N . VAL A 1 98 ? -6.963 -35.825 15.837 1.00 26.17 90 VAL A N 1
ATOM 673 C CA . VAL A 1 98 ? -5.794 -36.564 16.313 1.00 25.58 90 VAL A CA 1
ATOM 674 C C . VAL A 1 98 ? -6.194 -38.041 16.444 1.00 25.15 90 VAL A C 1
ATOM 675 O O . VAL A 1 98 ? -7.280 -38.356 16.954 1.00 24.38 90 VAL A O 1
ATOM 679 N N . GLU A 1 99 ? -5.336 -38.924 15.943 1.00 24.79 91 GLU A N 1
ATOM 680 C CA . GLU A 1 99 ? -5.455 -40.359 16.192 1.00 25.30 91 GLU A CA 1
ATOM 681 C C . GLU A 1 99 ? -4.154 -40.887 16.758 1.00 24.82 91 GLU A C 1
ATOM 682 O O . GLU A 1 99 ? -3.091 -40.744 16.132 1.00 24.85 91 GLU A O 1
ATOM 688 N N . ILE A 1 100 ? -4.226 -41.434 17.970 1.00 23.93 92 ILE A N 1
ATOM 689 C CA . ILE A 1 100 ? -3.079 -42.062 18.599 1.00 23.61 92 ILE A CA 1
ATOM 690 C C . ILE A 1 100 ? -3.243 -43.577 18.448 1.00 24.03 92 ILE A C 1
ATOM 691 O O . ILE A 1 100 ? -4.119 -44.178 19.070 1.00 24.17 92 ILE A O 1
ATOM 696 N N . LEU A 1 101 ? -2.410 -44.170 17.595 1.00 23.79 93 LEU A N 1
ATOM 697 C CA . LEU A 1 101 ? -2.370 -45.607 17.400 1.00 24.19 93 LEU A CA 1
ATOM 698 C C . LEU A 1 101 ? -1.301 -46.204 18.307 1.00 24.14 93 LEU A C 1
ATOM 699 O O . LEU A 1 101 ? -0.131 -45.844 18.212 1.00 23.40 93 LEU A O 1
ATOM 704 N N . CYS A 1 102 ? -1.723 -47.094 19.203 1.00 23.94 94 CYS A N 1
ATOM 705 C CA . CYS A 1 102 ? -0.809 -47.862 20.012 1.00 24.44 94 CYS A CA 1
ATOM 706 C C . CYS A 1 102 ? -0.368 -49.071 19.183 1.00 25.78 94 CYS A C 1
ATOM 707 O O . CYS A 1 102 ? -1.195 -49.907 18.763 1.00 25.68 94 CYS A O 1
ATOM 710 N N . GLU A 1 103 ? 0.936 -49.134 18.937 1.00 26.26 95 GLU A N 1
ATOM 711 C CA . GLU A 1 103 ? 1.558 -50.285 18.290 1.00 26.45 95 GLU A CA 1
ATOM 712 C C . GLU A 1 103 ? 2.400 -50.996 19.334 1.00 26.14 95 GLU A C 1
ATOM 713 O O . GLU A 1 103 ? 2.575 -50.497 20.444 1.00 25.90 95 GLU A O 1
ATOM 719 N N . TYR A 1 104 ? 2.935 -52.159 18.973 1.00 26.05 96 TYR A N 1
ATOM 720 C CA . TYR A 1 104 ? 3.741 -52.939 19.886 1.00 25.60 96 TYR A CA 1
ATOM 721 C C . TYR A 1 104 ? 4.922 -52.142 20.494 1.00 24.89 96 TYR A C 1
ATOM 722 O O . TYR A 1 104 ? 5.105 -52.155 21.721 1.00 25.03 96 TYR A O 1
ATOM 731 N N . PRO A 1 105 ? 5.735 -51.459 19.650 1.00 23.68 97 PRO A N 1
ATOM 732 C CA . PRO A 1 105 ? 6.880 -50.741 20.185 1.00 23.06 97 PRO A CA 1
ATOM 733 C C . PRO A 1 105 ? 6.644 -49.255 20.506 1.00 22.30 97 PRO A C 1
ATOM 734 O O . PRO A 1 105 ? 7.469 -48.648 21.189 1.00 22.10 97 PRO A O 1
ATOM 738 N N . ARG A 1 106 ? 5.553 -48.677 20.003 1.00 22.13 98 ARG A N 1
ATOM 739 C CA . ARG A 1 106 ? 5.407 -47.216 20.038 1.00 22.14 98 ARG A CA 1
ATOM 740 C C . ARG A 1 106 ? 3.965 -46.770 19.855 1.00 21.77 98 ARG A C 1
ATOM 741 O O . ARG A 1 106 ? 3.130 -47.536 19.388 1.00 21.30 98 ARG A O 1
ATOM 749 N N . PHE A 1 107 ? 3.700 -45.506 20.189 1.00 22.35 99 PHE A N 1
ATOM 750 C CA . PHE A 1 107 ? 2.527 -44.806 19.658 1.00 23.07 99 PHE A CA 1
ATOM 751 C C . PHE A 1 107 ? 2.892 -44.185 18.309 1.00 23.74 99 PHE A C 1
ATOM 752 O O . PHE A 1 107 ? 3.963 -43.579 18.154 1.00 24.54 99 PHE A O 1
ATOM 760 N N . ARG A 1 108 ? 2.012 -44.352 17.330 1.00 23.63 100 ARG A N 1
ATOM 761 C CA . ARG A 1 108 ? 2.098 -43.619 16.073 1.00 24.46 100 ARG A CA 1
ATOM 762 C C . ARG A 1 108 ? 0.983 -42.564 16.075 1.00 23.94 100 ARG A C 1
ATOM 763 O O . ARG A 1 108 ? -0.185 -42.885 16.308 1.00 23.34 100 ARG A O 1
ATOM 771 N N . VAL A 1 109 ? 1.362 -41.311 15.843 1.00 22.96 101 VAL A N 1
ATOM 772 C CA . VAL A 1 109 ? 0.422 -40.207 15.983 1.00 23.12 101 VAL A CA 1
ATOM 773 C C . VAL A 1 109 ? 0.092 -39.567 14.635 1.00 23.74 101 VAL A C 1
ATOM 774 O O . VAL A 1 109 ? 0.994 -39.131 13.896 1.00 24.62 101 VAL A O 1
ATOM 778 N N . PHE A 1 110 ? -1.206 -39.524 14.339 1.00 23.84 102 PHE A N 1
ATOM 779 C CA . PHE A 1 110 ? -1.733 -38.944 13.102 1.00 24.27 102 PHE A CA 1
ATOM 780 C C . PHE A 1 110 ? -2.505 -37.667 13.396 1.00 25.01 102 PHE A C 1
ATOM 781 O O . PHE A 1 110 ? -3.230 -37.581 14.390 1.00 25.12 102 PHE A O 1
ATOM 789 N N . VAL A 1 111 ? -2.347 -36.668 12.537 1.00 25.34 103 VAL A N 1
ATOM 790 C CA . VAL A 1 111 ? -3.200 -35.480 12.614 1.00 25.51 103 VAL A CA 1
ATOM 791 C C . VAL A 1 111 ? -3.795 -35.307 11.230 1.00 26.09 103 VAL A C 1
ATOM 792 O O . VAL A 1 111 ? -3.064 -35.304 10.224 1.00 26.07 103 VAL A O 1
ATOM 796 N N . ASP A 1 112 ? -5.125 -35.218 11.192 1.00 26.60 104 ASP A N 1
ATOM 797 C CA . ASP A 1 112 ? -5.909 -35.120 9.957 1.00 27.68 104 ASP A CA 1
ATOM 798 C C . ASP A 1 112 ? -5.533 -36.193 8.924 1.00 28.09 104 ASP A C 1
ATOM 799 O O . ASP A 1 112 ? -5.455 -35.921 7.733 1.00 28.69 104 ASP A O 1
ATOM 804 N N . GLY A 1 113 ? -5.295 -37.408 9.401 1.00 28.45 105 GLY A N 1
ATOM 805 C CA . GLY A 1 113 ? -4.991 -38.540 8.530 1.00 28.78 105 GLY A CA 1
ATOM 806 C C . GLY A 1 113 ? -3.525 -38.712 8.154 1.00 28.53 105 GLY A C 1
ATOM 807 O O . GLY A 1 113 ? -3.170 -39.695 7.519 1.00 28.74 105 GLY A O 1
ATOM 808 N N . HIS A 1 114 ? -2.678 -37.754 8.525 1.00 28.02 106 HIS A N 1
ATOM 809 C CA . HIS A 1 114 ? -1.256 -37.786 8.164 1.00 27.53 106 HIS A CA 1
ATOM 810 C C . HIS A 1 114 ? -0.421 -38.158 9.371 1.00 26.83 106 HIS A C 1
ATOM 811 O O . HIS A 1 114 ? -0.650 -37.677 10.464 1.00 25.86 106 HIS A O 1
ATOM 818 N N . GLN A 1 115 ? 0.544 -39.039 9.152 1.00 26.50 107 GLN A N 1
ATOM 819 C CA . GLN A 1 115 ? 1.450 -39.497 10.187 1.00 27.04 107 GLN A CA 1
ATOM 820 C C . GLN A 1 115 ? 2.413 -38.357 10.598 1.00 26.85 107 GLN A C 1
ATOM 821 O O . GLN A 1 115 ? 3.125 -37.807 9.755 1.00 27.16 107 GLN A O 1
ATOM 827 N N . LEU A 1 116 ? 2.472 -38.032 11.874 1.00 26.47 108 LEU A N 1
ATOM 828 C CA . LEU A 1 116 ? 3.246 -36.905 12.336 1.00 25.81 108 LEU A CA 1
ATOM 829 C C . LEU A 1 116 ? 4.501 -37.279 13.081 1.00 25.78 108 LEU A C 1
ATOM 830 O O . LEU A 1 116 ? 5.507 -36.726 12.846 1.00 25.74 108 LEU A O 1
ATOM 835 N N . PHE A 1 117 ? 4.418 -38.243 13.968 1.00 24.64 109 PHE A N 1
ATOM 836 C CA . PHE A 1 117 ? 5.571 -38.728 14.724 1.00 24.54 109 PHE A CA 1
ATOM 837 C C . PHE A 1 117 ? 5.287 -40.074 15.360 1.00 24.61 109 PHE A C 1
ATOM 838 O O . PHE A 1 117 ? 4.126 -40.455 15.540 1.00 24.14 109 PHE A O 1
ATOM 846 N N . ASP A 1 118 ? 6.364 -40.754 15.745 1.00 24.32 110 ASP A N 1
ATOM 847 C CA . ASP A 1 118 ? 6.294 -41.943 16.578 1.00 24.35 110 ASP A CA 1
ATOM 848 C C . ASP A 1 118 ? 6.878 -41.608 17.927 1.00 23.42 110 ASP A C 1
ATOM 849 O O . ASP A 1 118 ? 7.770 -40.753 18.032 1.00 23.74 110 ASP A O 1
ATOM 854 N N . PHE A 1 119 ? 6.350 -42.259 18.952 1.00 22.08 111 PHE A N 1
ATOM 855 C CA . PHE A 1 119 ? 6.838 -42.102 20.317 1.00 22.08 111 PHE A CA 1
ATOM 856 C C . PHE A 1 119 ? 6.947 -43.495 20.904 1.00 22.64 111 PHE A C 1
ATOM 857 O O . PHE A 1 119 ? 5.922 -44.155 21.141 1.00 22.41 111 PHE A O 1
ATOM 865 N N . TYR A 1 120 ? 8.185 -43.932 21.153 1.00 23.23 112 TYR A N 1
ATOM 866 C CA . TYR A 1 120 ? 8.439 -45.273 21.707 1.00 24.05 112 TYR A CA 1
ATOM 867 C C . TYR A 1 120 ? 8.078 -45.402 23.183 1.00 23.91 112 TYR A C 1
ATOM 868 O O . TYR A 1 120 ? 8.294 -44.480 23.983 1.00 23.40 112 TYR A O 1
ATOM 877 N N . HIS A 1 121 ? 7.494 -46.547 23.528 1.00 24.57 113 HIS A N 1
ATOM 878 C CA . HIS A 1 121 ? 6.965 -46.771 24.879 1.00 24.49 113 HIS A CA 1
ATOM 879 C C . HIS A 1 121 ? 8.011 -46.633 25.976 1.00 25.15 113 HIS A C 1
ATOM 880 O O . HIS A 1 121 ? 9.075 -47.287 25.958 1.00 25.26 113 HIS A O 1
ATOM 887 N N . ARG A 1 122 ? 7.709 -45.769 26.934 1.00 24.16 114 ARG A N 1
ATOM 888 C CA . ARG A 1 122 ? 8.523 -45.700 28.135 1.00 24.17 114 ARG A CA 1
ATOM 889 C C . ARG A 1 122 ? 7.789 -46.452 29.242 1.00 24.31 114 ARG A C 1
ATOM 890 O O . ARG A 1 122 ? 8.375 -47.306 29.901 1.00 24.50 114 ARG A O 1
ATOM 898 N N . ILE A 1 123 ? 6.504 -46.142 29.433 1.00 23.79 115 ILE A N 1
ATOM 899 C CA . ILE A 1 123 ? 5.641 -46.983 30.270 1.00 24.11 115 ILE A CA 1
ATOM 900 C C . ILE A 1 123 ? 5.292 -48.245 29.468 1.00 24.56 115 ILE A C 1
ATOM 901 O O . ILE A 1 123 ? 4.738 -48.160 28.379 1.00 24.36 115 ILE A O 1
ATOM 906 N N . GLN A 1 124 ? 5.654 -49.409 30.004 1.00 25.46 116 GLN A N 1
ATOM 907 C CA . GLN A 1 124 ? 5.499 -50.686 29.290 1.00 26.87 116 GLN A CA 1
ATOM 908 C C . GLN A 1 124 ? 4.174 -51.401 29.574 1.00 26.76 116 GLN A C 1
ATOM 909 O O . GLN A 1 124 ? 3.710 -52.222 28.771 1.00 26.28 116 GLN A O 1
ATOM 915 N N . THR A 1 125 ? 3.573 -51.059 30.709 1.00 26.98 117 THR A N 1
ATOM 916 C CA . THR A 1 125 ? 2.322 -51.661 31.178 1.00 27.45 117 THR A CA 1
ATOM 917 C C . THR A 1 125 ? 1.161 -50.962 30.504 1.00 27.21 117 THR A C 1
ATOM 918 O O . THR A 1 125 ? 0.529 -50.088 31.098 1.00 27.23 117 THR A O 1
ATOM 922 N N . LEU A 1 126 ? 0.906 -51.353 29.257 1.00 27.12 118 LEU A N 1
ATOM 923 C CA . LEU A 1 126 ? -0.003 -50.649 28.368 1.00 26.89 118 LEU A CA 1
ATOM 924 C C . LEU A 1 126 ? -1.467 -50.655 28.816 1.00 27.20 118 LEU A C 1
ATOM 925 O O . LEU A 1 126 ? -2.180 -49.667 28.606 1.00 26.96 118 LEU A O 1
ATOM 930 N N . SER A 1 127 ? -1.916 -51.759 29.414 1.00 26.59 119 SER A N 1
ATOM 931 C CA . SER A 1 127 ? -3.307 -51.847 29.882 1.00 26.92 119 SER A CA 1
ATOM 932 C C . SER A 1 127 ? -3.579 -50.898 31.058 1.00 26.00 119 SER A C 1
ATOM 933 O O . SER A 1 127 ? -4.738 -50.601 31.352 1.00 26.42 119 SER A O 1
ATOM 936 N N . ALA A 1 128 ? -2.514 -50.441 31.726 1.00 24.89 120 ALA A N 1
ATOM 937 C CA . ALA A 1 128 ? -2.619 -49.454 32.797 1.00 24.50 120 ALA A CA 1
ATOM 938 C C . ALA A 1 128 ? -2.817 -48.022 32.274 1.00 23.74 120 ALA A C 1
ATOM 939 O O . ALA A 1 128 ? -3.207 -47.144 33.041 1.00 23.49 120 ALA A O 1
ATOM 941 N N . ILE A 1 129 ? -2.579 -47.813 30.976 1.00 23.22 121 ILE A N 1
ATOM 942 C CA . ILE A 1 129 ? -2.779 -46.501 30.327 1.00 22.42 121 ILE A CA 1
ATOM 943 C C . ILE A 1 129 ? -4.254 -46.366 29.914 1.00 22.02 121 ILE A C 1
ATOM 944 O O . ILE A 1 129 ? -4.640 -46.746 28.821 1.00 21.98 121 ILE A O 1
ATOM 949 N N . ASP A 1 130 ? -5.068 -45.806 30.803 1.00 22.23 122 ASP A N 1
ATOM 950 C CA . ASP A 1 130 ? -6.526 -45.925 30.688 1.00 21.79 122 ASP A CA 1
ATOM 951 C C . ASP A 1 130 ? -7.233 -44.562 30.776 1.00 22.03 122 ASP A C 1
ATOM 952 O O . ASP A 1 130 ? -8.452 -44.496 31.018 1.00 21.48 122 ASP A O 1
ATOM 957 N N . THR A 1 131 ? -6.465 -43.481 30.588 1.00 21.82 123 THR A N 1
ATOM 958 C CA . THR A 1 131 ? -6.962 -42.114 30.817 1.00 21.76 123 THR A CA 1
ATOM 959 C C . THR A 1 131 ? -6.419 -41.183 29.727 1.00 21.85 123 THR A C 1
ATOM 960 O O . THR A 1 131 ? -5.244 -41.217 29.390 1.00 21.14 123 THR A O 1
ATOM 964 N N . ILE A 1 132 ? -7.307 -40.393 29.143 1.00 22.10 124 ILE A N 1
ATOM 965 C CA . ILE A 1 132 ? -6.872 -39.289 28.315 1.00 22.08 124 ILE A CA 1
ATOM 966 C C . ILE A 1 132 ? -7.088 -37.964 29.077 1.00 22.31 124 ILE A C 1
ATOM 967 O O . ILE A 1 132 ? -8.143 -37.742 29.691 1.00 21.77 124 ILE A O 1
ATOM 972 N N . LYS A 1 133 ? -6.069 -37.105 29.059 1.00 21.95 125 LYS A N 1
ATOM 973 C CA . LYS A 1 133 ? -6.143 -35.809 29.714 1.00 22.18 125 LYS A CA 1
ATOM 974 C C . LYS A 1 133 ? -5.947 -34.717 28.674 1.00 22.69 125 LYS A C 1
ATOM 975 O O . LYS A 1 133 ? -5.014 -34.781 27.871 1.00 21.59 125 LYS A O 1
ATOM 981 N N . ILE A 1 134 ? -6.857 -33.746 28.665 1.00 23.03 126 ILE A N 1
ATOM 982 C CA . ILE A 1 134 ? -6.830 -32.679 27.664 1.00 23.72 126 ILE A CA 1
ATOM 983 C C . ILE A 1 134 ? -6.952 -31.326 28.343 1.00 24.46 126 ILE A C 1
ATOM 984 O O . ILE A 1 134 ? -7.809 -31.139 29.218 1.00 24.21 126 ILE A O 1
ATOM 989 N N . ASN A 1 135 ? -6.077 -30.394 27.957 1.00 25.17 127 ASN A N 1
ATOM 990 C CA A ASN A 1 135 ? -6.073 -29.053 28.522 0.50 25.51 127 ASN A CA 1
ATOM 991 C CA B ASN A 1 135 ? -6.112 -29.044 28.504 0.50 25.48 127 ASN A CA 1
ATOM 992 C C . ASN A 1 135 ? -5.553 -28.035 27.518 1.00 25.47 127 ASN A C 1
ATOM 993 O O . ASN A 1 135 ? -4.792 -28.382 26.629 1.00 24.65 127 ASN A O 1
ATOM 1002 N N . GLY A 1 136 ? -5.968 -26.779 27.677 1.00 26.08 128 GLY A N 1
ATOM 1003 C CA . GLY A 1 136 ? -5.441 -25.687 26.860 1.00 25.90 128 GLY A CA 1
ATOM 1004 C C . GLY A 1 136 ? -6.381 -25.129 25.820 1.00 26.01 128 GLY A C 1
ATOM 1005 O O . GLY A 1 136 ? -7.608 -25.237 25.942 1.00 26.26 128 GLY A O 1
ATOM 1006 N N . ASP A 1 137 ? -5.785 -24.528 24.794 1.00 25.87 129 ASP A N 1
ATOM 1007 C CA . ASP A 1 137 ? -6.485 -23.620 23.873 1.00 25.72 129 ASP A CA 1
ATOM 1008 C C . ASP A 1 137 ? -7.217 -24.279 22.717 1.00 25.63 129 ASP A C 1
ATOM 1009 O O . ASP A 1 137 ? -6.913 -24.047 21.547 1.00 25.78 129 ASP A O 1
ATOM 1014 N N . LEU A 1 138 ? -8.218 -25.080 23.075 1.00 26.16 130 LEU A N 1
ATOM 1015 C CA . LEU A 1 138 ? -9.003 -25.841 22.132 1.00 26.63 130 LEU A CA 1
ATOM 1016 C C . LEU A 1 138 ? -10.386 -26.174 22.719 1.00 26.97 130 LEU A C 1
ATOM 1017 O O . LEU A 1 138 ? -10.625 -26.002 23.911 1.00 27.45 130 LEU A O 1
ATOM 1022 N N . GLN A 1 139 ? -11.282 -26.638 21.861 1.00 27.09 131 GLN A N 1
ATOM 1023 C CA . GLN A 1 139 ? -12.578 -27.161 22.295 1.00 28.53 131 GLN A CA 1
ATOM 1024 C C . GLN A 1 139 ? -12.634 -28.569 21.754 1.00 27.68 131 GLN A C 1
ATOM 1025 O O . GLN A 1 139 ? -12.411 -28.770 20.567 1.00 27.42 131 GLN A O 1
ATOM 1031 N N . ILE A 1 140 ? -12.914 -29.531 22.624 1.00 27.89 132 ILE A N 1
ATOM 1032 C CA . ILE A 1 140 ? -13.061 -30.934 22.204 1.00 27.19 132 ILE A CA 1
ATOM 1033 C C . ILE A 1 140 ? -14.494 -31.222 21.774 1.00 27.40 132 ILE A C 1
ATOM 1034 O O . ILE A 1 140 ? -15.446 -30.888 22.492 1.00 26.67 132 ILE A O 1
ATOM 1039 N N . THR A 1 141 ? -14.630 -31.835 20.600 1.00 26.70 133 THR A N 1
ATOM 1040 C CA . THR A 1 141 ? -15.923 -32.125 20.025 1.00 27.10 133 THR A CA 1
ATOM 1041 C C . THR A 1 141 ? -16.226 -33.630 20.054 1.00 27.21 133 THR A C 1
ATOM 1042 O O . THR A 1 141 ? -17.387 -34.044 20.141 1.00 26.10 133 THR A O 1
ATOM 1046 N N . LYS A 1 142 ? -15.171 -34.445 19.991 1.00 27.15 134 LYS A N 1
ATOM 1047 C CA . LYS A 1 142 ? -15.331 -35.894 20.009 1.00 27.42 134 LYS A CA 1
ATOM 1048 C C . LYS A 1 142 ? -14.150 -36.639 20.636 1.00 27.21 134 LYS A C 1
ATOM 1049 O O . LYS A 1 142 ? -12.983 -36.321 20.391 1.00 26.20 134 LYS A O 1
ATOM 1055 N N . LEU A 1 143 ? -14.492 -37.642 21.433 1.00 26.91 135 LEU A N 1
ATOM 1056 C CA . LEU A 1 143 ? -13.561 -38.627 21.925 1.00 27.61 135 LEU A CA 1
ATOM 1057 C C . LEU A 1 143 ? -14.068 -40.025 21.570 1.00 27.65 135 LEU A C 1
ATOM 1058 O O . LEU A 1 143 ? -15.236 -40.355 21.812 1.00 26.36 135 LEU A O 1
ATOM 1063 N N . GLY A 1 144 ? -13.182 -40.847 21.023 1.00 27.71 136 GLY A N 1
ATOM 1064 C CA . GLY A 1 144 ? -13.473 -42.257 20.781 1.00 28.69 136 GLY A CA 1
ATOM 1065 C C . GLY A 1 144 ? -12.179 -43.029 20.541 1.00 29.31 136 GLY A C 1
ATOM 1066 O O . GLY A 1 144 ? -11.186 -42.823 21.263 1.00 29.44 136 GLY A O 1
ATOM 1067 N N . PRO B 1 11 ? 40.148 -30.370 20.734 1.00 39.35 3 PRO D N 1
ATOM 1068 C CA . PRO B 1 11 ? 39.787 -31.626 21.400 1.00 38.33 3 PRO D CA 1
ATOM 1069 C C . PRO B 1 11 ? 40.978 -32.571 21.510 1.00 36.41 3 PRO D C 1
ATOM 1070 O O . PRO B 1 11 ? 41.760 -32.691 20.567 1.00 36.67 3 PRO D O 1
ATOM 1074 N N . PHE B 1 12 ? 41.109 -33.234 22.655 1.00 34.77 4 PHE D N 1
ATOM 1075 C CA . PHE B 1 12 ? 42.107 -34.283 22.823 1.00 32.39 4 PHE D CA 1
ATOM 1076 C C . PHE B 1 12 ? 41.475 -35.667 22.721 1.00 31.36 4 PHE D C 1
ATOM 1077 O O . PHE B 1 12 ? 40.409 -35.916 23.286 1.00 30.76 4 PHE D O 1
ATOM 1085 N N . CYS B 1 13 ? 42.138 -36.564 21.999 1.00 29.96 5 CYS D N 1
ATOM 1086 C CA . CYS B 1 13 ? 41.701 -37.958 21.914 1.00 28.97 5 CYS D CA 1
ATOM 1087 C C . CYS B 1 13 ? 42.821 -38.870 22.381 1.00 28.15 5 CYS D C 1
ATOM 1088 O O . CYS B 1 13 ? 43.942 -38.805 21.853 1.00 27.78 5 CYS D O 1
ATOM 1091 N N . GLY B 1 14 ? 42.523 -39.716 23.366 1.00 26.70 6 GLY D N 1
ATOM 1092 C CA . GLY B 1 14 ? 43.469 -40.718 23.835 1.00 25.41 6 GLY D CA 1
ATOM 1093 C C . GLY B 1 14 ? 42.910 -42.114 23.654 1.00 25.21 6 GLY D C 1
ATOM 1094 O O . GLY B 1 14 ? 41.755 -42.391 24.005 1.00 23.92 6 GLY D O 1
ATOM 1095 N N . HIS B 1 15 ? 43.729 -43.017 23.123 1.00 25.26 7 HIS D N 1
ATOM 1096 C CA . HIS B 1 15 ? 43.312 -44.407 23.011 1.00 25.26 7 HIS D CA 1
ATOM 1097 C C . HIS B 1 15 ? 43.319 -45.176 24.331 1.00 25.74 7 HIS D C 1
ATOM 1098 O O . HIS B 1 15 ? 44.208 -44.994 25.168 1.00 25.70 7 HIS D O 1
ATOM 1105 N N . ILE B 1 16 ? 42.313 -46.038 24.495 1.00 26.16 8 ILE D N 1
ATOM 1106 C CA . ILE B 1 16 ? 42.183 -46.906 25.652 1.00 26.66 8 ILE D CA 1
ATOM 1107 C C . ILE B 1 16 ? 42.337 -48.328 25.135 1.00 26.90 8 ILE D C 1
ATOM 1108 O O . ILE B 1 16 ? 41.394 -48.917 24.584 1.00 27.35 8 ILE D O 1
ATOM 1113 N N . LYS B 1 17 ? 43.547 -48.854 25.286 1.00 27.44 9 LYS D N 1
ATOM 1114 C CA . LYS B 1 17 ? 43.911 -50.164 24.757 1.00 27.49 9 LYS D CA 1
ATOM 1115 C C . LYS B 1 17 ? 42.980 -51.255 25.268 1.00 27.56 9 LYS D C 1
ATOM 1116 O O . LYS B 1 17 ? 42.916 -51.506 26.464 1.00 28.41 9 LYS D O 1
ATOM 1118 N N . GLY B 1 18 ? 42.230 -51.868 24.361 1.00 27.93 10 GLY D N 1
ATOM 1119 C CA . GLY B 1 18 ? 41.339 -52.969 24.715 1.00 28.72 10 GLY D CA 1
ATOM 1120 C C . GLY B 1 18 ? 39.909 -52.543 25.006 1.00 29.38 10 GLY D C 1
ATOM 1121 O O . GLY B 1 18 ? 39.026 -53.394 25.161 1.00 29.16 10 GLY D O 1
ATOM 1122 N N . GLY B 1 19 ? 39.689 -51.224 25.089 1.00 29.75 11 GLY D N 1
ATOM 1123 C CA . GLY B 1 19 ? 38.381 -50.654 25.389 1.00 30.01 11 GLY D CA 1
ATOM 1124 C C . GLY B 1 19 ? 37.921 -50.870 26.822 1.00 30.69 11 GLY D C 1
ATOM 1125 O O . GLY B 1 19 ? 38.724 -51.104 27.720 1.00 31.08 11 GLY D O 1
ATOM 1126 N N . MET B 1 20 ? 36.615 -50.777 27.038 1.00 30.85 12 MET D N 1
ATOM 1127 C CA . MET B 1 20 ? 36.060 -50.862 28.383 1.00 31.05 12 MET D CA 1
ATOM 1128 C C . MET B 1 20 ? 35.648 -52.297 28.724 1.00 30.84 12 MET D C 1
ATOM 1129 O O . MET B 1 20 ? 35.249 -53.056 27.846 1.00 30.72 12 MET D O 1
ATOM 1134 N N . ARG B 1 21 ? 35.778 -52.654 29.998 1.00 31.16 13 ARG D N 1
ATOM 1135 C CA . ARG B 1 21 ? 35.261 -53.919 30.547 1.00 31.97 13 ARG D CA 1
ATOM 1136 C C . ARG B 1 21 ? 34.846 -53.672 32.004 1.00 31.65 13 ARG D C 1
ATOM 1137 O O . ARG B 1 21 ? 35.357 -52.757 32.632 1.00 31.66 13 ARG D O 1
ATOM 1145 N N . PRO B 1 22 ? 33.930 -54.492 32.561 1.00 31.78 14 PRO D N 1
ATOM 1146 C CA . PRO B 1 22 ? 33.656 -54.348 33.993 1.00 31.84 14 PRO D CA 1
ATOM 1147 C C . PRO B 1 22 ? 34.926 -54.457 34.815 1.00 31.54 14 PRO D C 1
ATOM 1148 O O . PRO B 1 22 ? 35.749 -55.359 34.582 1.00 32.00 14 PRO D O 1
ATOM 1152 N N . GLY B 1 23 ? 35.092 -53.533 35.754 1.00 31.35 15 GLY D N 1
ATOM 1153 C CA . GLY B 1 23 ? 36.275 -53.478 36.598 1.00 31.27 15 GLY D CA 1
ATOM 1154 C C . GLY B 1 23 ? 37.308 -52.487 36.084 1.00 31.62 15 GLY D C 1
ATOM 1155 O O . GLY B 1 23 ? 38.218 -52.101 36.817 1.00 31.70 15 GLY D O 1
ATOM 1156 N N . LYS B 1 24 ? 37.177 -52.075 34.823 1.00 31.97 16 LYS D N 1
ATOM 1157 C CA . LYS B 1 24 ? 38.148 -51.135 34.240 1.00 31.96 16 LYS D CA 1
ATOM 1158 C C . LYS B 1 24 ? 37.885 -49.677 34.648 1.00 31.60 16 LYS D C 1
ATOM 1159 O O . LYS B 1 24 ? 36.758 -49.183 34.548 1.00 31.22 16 LYS D O 1
ATOM 1165 N N . LYS B 1 25 ? 38.959 -49.020 35.082 1.00 31.23 17 LYS D N 1
ATOM 1166 C CA . LYS B 1 25 ? 38.963 -47.657 35.598 1.00 30.97 17 LYS D CA 1
ATOM 1167 C C . LYS B 1 25 ? 39.714 -46.731 34.630 1.00 30.27 17 LYS D C 1
ATOM 1168 O O . LYS B 1 25 ? 40.817 -47.057 34.177 1.00 30.09 17 LYS D O 1
ATOM 1174 N N . VAL B 1 26 ? 39.118 -45.582 34.332 1.00 28.83 18 VAL D N 1
ATOM 1175 C CA . VAL B 1 26 ? 39.777 -44.524 33.568 1.00 28.09 18 VAL D CA 1
ATOM 1176 C C . VAL B 1 26 ? 40.071 -43.373 34.522 1.00 27.64 18 VAL D C 1
ATOM 1177 O O . VAL B 1 26 ? 39.185 -42.905 35.239 1.00 27.18 18 VAL D O 1
ATOM 1181 N N . LEU B 1 27 ? 41.331 -42.956 34.557 1.00 27.15 19 LEU D N 1
ATOM 1182 C CA . LEU B 1 27 ? 41.792 -41.885 35.426 1.00 27.18 19 LEU D CA 1
ATOM 1183 C C . LEU B 1 27 ? 42.157 -40.678 34.574 1.00 26.96 19 LEU D C 1
ATOM 1184 O O . LEU B 1 27 ? 42.854 -40.806 33.568 1.00 25.94 19 LEU D O 1
ATOM 1189 N N . VAL B 1 28 ? 41.628 -39.526 34.988 1.00 26.26 20 VAL D N 1
ATOM 1190 C CA . VAL B 1 28 ? 41.849 -38.243 34.345 1.00 26.31 20 VAL D CA 1
ATOM 1191 C C . VAL B 1 28 ? 42.080 -37.222 35.435 1.00 26.78 20 VAL D C 1
ATOM 1192 O O . VAL B 1 28 ? 41.159 -36.903 36.195 1.00 26.49 20 VAL D O 1
ATOM 1196 N N . MET B 1 29 ? 43.320 -36.739 35.529 1.00 26.92 21 MET D N 1
ATOM 1197 C CA . MET B 1 29 ? 43.661 -35.641 36.416 1.00 26.86 21 MET D CA 1
ATOM 1198 C C . MET B 1 29 ? 43.992 -34.400 35.606 1.00 26.63 21 MET D C 1
ATOM 1199 O O . MET B 1 29 ? 44.464 -34.477 34.464 1.00 25.74 21 MET D O 1
ATOM 1204 N N . GLY B 1 30 ? 43.708 -33.247 36.192 1.00 26.29 22 GLY D N 1
ATOM 1205 C CA . GLY B 1 30 ? 43.958 -31.995 35.512 1.00 26.31 22 GLY D CA 1
ATOM 1206 C C . GLY B 1 30 ? 43.842 -30.809 36.433 1.00 26.35 22 GLY D C 1
ATOM 1207 O O . GLY B 1 30 ? 43.667 -30.951 37.625 1.00 26.03 22 GLY D O 1
ATOM 1208 N N . ILE B 1 31 ? 43.963 -29.626 35.861 1.00 27.40 23 ILE D N 1
ATOM 1209 C CA . ILE B 1 31 ? 43.787 -28.397 36.607 1.00 27.66 23 ILE D CA 1
ATOM 1210 C C . ILE B 1 31 ? 42.765 -27.587 35.846 1.00 27.39 23 ILE D C 1
ATOM 1211 O O . ILE B 1 31 ? 42.905 -27.385 34.652 1.00 27.59 23 ILE D O 1
ATOM 1216 N N . VAL B 1 32 ? 41.710 -27.158 36.533 1.00 27.32 24 VAL D N 1
ATOM 1217 C CA . VAL B 1 32 ? 40.694 -26.289 35.938 1.00 27.06 24 VAL D CA 1
ATOM 1218 C C . VAL B 1 32 ? 41.301 -24.917 35.613 1.00 27.74 24 VAL D C 1
ATOM 1219 O O . VAL B 1 32 ? 42.103 -24.420 36.387 1.00 27.51 24 VAL D O 1
ATOM 1223 N N . ASP B 1 33 ? 40.925 -24.313 34.479 1.00 29.10 25 ASP D N 1
ATOM 1224 C CA . ASP B 1 33 ? 41.389 -22.946 34.140 1.00 30.35 25 ASP D CA 1
ATOM 1225 C C . ASP B 1 33 ? 40.879 -21.913 35.161 1.00 31.04 25 ASP D C 1
ATOM 1226 O O . ASP B 1 33 ? 39.906 -22.164 35.882 1.00 30.53 25 ASP D O 1
ATOM 1231 N N . LEU B 1 34 ? 41.555 -20.765 35.226 1.00 31.84 26 LEU D N 1
ATOM 1232 C CA . LEU B 1 34 ? 41.204 -19.683 36.171 1.00 31.91 26 LEU D CA 1
ATOM 1233 C C . LEU B 1 34 ? 39.796 -19.087 35.985 1.00 31.52 26 LEU D C 1
ATOM 1234 O O . LEU B 1 34 ? 39.115 -18.826 36.978 1.00 31.51 26 LEU D O 1
ATOM 1239 N N . ASN B 1 35 ? 39.373 -18.877 34.734 1.00 31.07 27 ASN D N 1
ATOM 1240 C CA . ASN B 1 35 ? 38.018 -18.365 34.407 1.00 31.05 27 ASN D CA 1
ATOM 1241 C C . ASN B 1 35 ? 37.238 -19.303 33.484 1.00 29.56 27 ASN D C 1
ATOM 1242 O O . ASN B 1 35 ? 36.950 -18.957 32.338 1.00 29.46 27 ASN D O 1
ATOM 1247 N N . PRO B 1 36 ? 36.870 -20.489 33.988 1.00 28.46 28 PRO D N 1
ATOM 1248 C CA . PRO B 1 36 ? 36.323 -21.491 33.080 1.00 27.89 28 PRO D CA 1
ATOM 1249 C C . PRO B 1 36 ? 34.847 -21.284 32.731 1.00 27.33 28 PRO D C 1
ATOM 1250 O O . PRO B 1 36 ? 34.054 -20.829 33.550 1.00 27.14 28 PRO D O 1
ATOM 1254 N N . GLU B 1 37 ? 34.497 -21.613 31.502 1.00 27.21 29 GLU D N 1
ATOM 1255 C CA . GLU B 1 37 ? 33.102 -21.687 31.101 1.00 27.82 29 GLU D CA 1
ATOM 1256 C C . GLU B 1 37 ? 32.610 -23.140 31.164 1.00 26.01 29 GLU D C 1
ATOM 1257 O O . GLU B 1 37 ? 31.563 -23.419 31.743 1.00 25.00 29 GLU D O 1
ATOM 1263 N N . SER B 1 38 ? 33.366 -24.063 30.576 1.00 25.14 30 SER D N 1
ATOM 1264 C CA . SER B 1 38 ? 32.971 -25.477 30.573 1.00 24.15 30 SER D CA 1
ATOM 1265 C C . SER B 1 38 ? 34.125 -26.367 30.122 1.00 23.75 30 SER D C 1
ATOM 1266 O O . SER B 1 38 ? 35.059 -25.896 29.489 1.00 22.85 30 SER D O 1
ATOM 1269 N N . PHE B 1 39 ? 34.055 -27.644 30.481 1.00 22.83 31 PHE D N 1
ATOM 1270 C CA . PHE B 1 39 ? 34.861 -28.665 29.822 1.00 22.11 31 PHE D CA 1
ATOM 1271 C C . PHE B 1 39 ? 34.038 -29.928 29.636 1.00 22.16 31 PHE D C 1
ATOM 1272 O O . PHE B 1 39 ? 32.981 -30.081 30.262 1.00 21.49 31 PHE D O 1
ATOM 1280 N N . ALA B 1 40 ? 34.525 -30.834 28.797 1.00 21.39 32 ALA D N 1
ATOM 1281 C CA . ALA B 1 40 ? 33.866 -32.126 28.643 1.00 21.16 32 ALA D CA 1
ATOM 1282 C C . ALA B 1 40 ? 34.861 -33.282 28.631 1.00 21.21 32 ALA D C 1
ATOM 1283 O O . ALA B 1 40 ? 35.991 -33.140 28.157 1.00 21.17 32 ALA D O 1
ATOM 1285 N N . ILE B 1 41 ? 34.424 -34.418 29.163 1.00 21.50 33 ILE D N 1
ATOM 1286 C CA . ILE B 1 41 ? 35.196 -35.665 29.138 1.00 21.46 33 ILE D CA 1
ATOM 1287 C C . ILE B 1 41 ? 34.232 -36.736 28.639 1.00 21.97 33 ILE D C 1
ATOM 1288 O O . ILE B 1 41 ? 33.172 -36.958 29.252 1.00 21.34 33 ILE D O 1
ATOM 1293 N N . SER B 1 42 ? 34.562 -37.346 27.497 1.00 22.34 34 SER D N 1
ATOM 1294 C CA . SER B 1 42 ? 33.714 -38.360 26.909 1.00 22.39 34 SER D CA 1
ATOM 1295 C C . SER B 1 42 ? 34.466 -39.679 26.693 1.00 22.43 34 SER D C 1
ATOM 1296 O O . SER B 1 42 ? 35.691 -39.688 26.474 1.00 21.38 34 SER D O 1
ATOM 1299 N N . LEU B 1 43 ? 33.726 -40.780 26.765 1.00 21.66 35 LEU D N 1
ATOM 1300 C CA . LEU B 1 43 ? 34.230 -42.072 26.304 1.00 21.87 35 LEU D CA 1
ATOM 1301 C C . LEU B 1 43 ? 33.462 -42.416 25.039 1.00 21.84 35 LEU D C 1
ATOM 1302 O O . LEU B 1 43 ? 32.214 -42.387 25.005 1.00 21.51 35 LEU D O 1
ATOM 1307 N N . THR B 1 44 ? 34.217 -42.698 23.980 1.00 21.11 36 THR D N 1
ATOM 1308 C CA . THR B 1 44 ? 33.648 -42.831 22.652 1.00 21.50 36 THR D CA 1
ATOM 1309 C C . THR B 1 44 ? 34.161 -44.094 21.978 1.00 22.19 36 THR D C 1
ATOM 1310 O O . THR B 1 44 ? 35.113 -44.713 22.446 1.00 22.35 36 THR D O 1
ATOM 1314 N N . CYS B 1 45 ? 33.483 -44.483 20.902 1.00 23.27 37 CYS D N 1
ATOM 1315 C CA . CYS B 1 45 ? 33.836 -45.677 20.145 1.00 24.56 37 CYS D CA 1
ATOM 1316 C C . CYS B 1 45 ? 34.651 -45.247 18.937 1.00 24.68 37 CYS D C 1
ATOM 1317 O O . CYS B 1 45 ? 34.096 -44.827 17.926 1.00 25.71 37 CYS D O 1
ATOM 1320 N N . GLY B 1 46 ? 35.973 -45.326 19.051 1.00 25.48 38 GLY D N 1
ATOM 1321 C CA . GLY B 1 46 ? 36.854 -44.764 18.019 1.00 25.39 38 GLY D CA 1
ATOM 1322 C C . GLY B 1 46 ? 36.945 -43.246 18.166 1.00 26.61 38 GLY D C 1
ATOM 1323 O O . GLY B 1 46 ? 36.168 -42.629 18.900 1.00 24.60 38 GLY D O 1
ATOM 1324 N N . ASP B 1 47 ? 37.899 -42.643 17.464 1.00 27.81 39 ASP D N 1
ATOM 1325 C CA . ASP B 1 47 ? 38.169 -41.213 17.622 1.00 30.03 39 ASP D CA 1
ATOM 1326 C C . ASP B 1 47 ? 37.687 -40.327 16.463 1.00 31.45 39 ASP D C 1
ATOM 1327 O O . ASP B 1 47 ? 38.053 -39.148 16.373 1.00 32.21 39 ASP D O 1
ATOM 1332 N N . SER B 1 48 ? 36.837 -40.876 15.606 1.00 33.36 40 SER D N 1
ATOM 1333 C CA . SER B 1 48 ? 36.318 -40.128 14.465 1.00 35.66 40 SER D CA 1
ATOM 1334 C C . SER B 1 48 ? 35.640 -38.829 14.905 1.00 36.45 40 SER D C 1
ATOM 1335 O O . SER B 1 48 ? 34.940 -38.786 15.921 1.00 35.81 40 SER D O 1
ATOM 1338 N N . GLU B 1 49 ? 35.889 -37.764 14.149 1.00 38.28 41 GLU D N 1
ATOM 1339 C CA . GLU B 1 49 ? 35.270 -36.469 14.420 1.00 40.14 41 GLU D CA 1
ATOM 1340 C C . GLU B 1 49 ? 34.352 -36.053 13.278 1.00 40.89 41 GLU D C 1
ATOM 1341 O O . GLU B 1 49 ? 33.400 -35.307 13.492 1.00 41.43 41 GLU D O 1
ATOM 1347 N N . ASP B 1 50 ? 34.643 -36.537 12.075 1.00 42.07 42 ASP D N 1
ATOM 1348 C CA . ASP B 1 50 ? 33.788 -36.285 10.921 1.00 43.16 42 ASP D CA 1
ATOM 1349 C C . ASP B 1 50 ? 33.424 -37.584 10.211 1.00 42.96 42 ASP D C 1
ATOM 1350 O O . ASP B 1 50 ? 34.172 -38.071 9.362 1.00 43.50 42 ASP D O 1
ATOM 1355 N N . PRO B 1 51 ? 32.270 -38.142 10.563 1.00 42.55 43 PRO D N 1
ATOM 1356 C CA . PRO B 1 51 ? 31.419 -37.559 11.606 1.00 42.22 43 PRO D CA 1
ATOM 1357 C C . PRO B 1 51 ? 31.787 -38.078 12.992 1.00 41.57 43 PRO D C 1
ATOM 1358 O O . PRO B 1 51 ? 32.517 -39.062 13.108 1.00 41.74 43 PRO D O 1
ATOM 1362 N N . PRO B 1 52 ? 31.282 -37.418 14.029 1.00 40.19 44 PRO D N 1
ATOM 1363 C CA . PRO B 1 52 ? 31.784 -37.623 15.391 1.00 38.93 44 PRO D CA 1
ATOM 1364 C C . PRO B 1 52 ? 31.455 -39.018 15.912 1.00 37.35 44 PRO D C 1
ATOM 1365 O O . PRO B 1 52 ? 30.314 -39.464 15.799 1.00 37.18 44 PRO D O 1
ATOM 1369 N N . ALA B 1 53 ? 32.449 -39.695 16.477 1.00 35.71 45 ALA D N 1
ATOM 1370 C CA . ALA B 1 53 ? 32.275 -41.066 16.943 1.00 33.94 45 ALA D CA 1
ATOM 1371 C C . ALA B 1 53 ? 31.050 -41.193 17.843 1.00 32.63 45 ALA D C 1
ATOM 1372 O O . ALA B 1 53 ? 30.607 -40.215 18.446 1.00 32.67 45 ALA D O 1
ATOM 1374 N N . ASP B 1 54 ? 30.508 -42.403 17.931 1.00 31.36 46 ASP D N 1
ATOM 1375 C CA . ASP B 1 54 ? 29.444 -42.702 18.892 1.00 29.70 46 ASP D CA 1
ATOM 1376 C C . ASP B 1 54 ? 29.974 -42.481 20.305 1.00 28.66 46 ASP D C 1
ATOM 1377 O O . ASP B 1 54 ? 31.069 -42.950 20.649 1.00 27.38 46 ASP D O 1
ATOM 1382 N N . VAL B 1 55 ? 29.180 -41.771 21.107 1.00 27.16 47 VAL D N 1
ATOM 1383 C CA . VAL B 1 55 ? 29.538 -41.401 22.474 1.00 26.07 47 VAL D CA 1
ATOM 1384 C C . VAL B 1 55 ? 28.785 -42.258 23.490 1.00 25.67 47 VAL D C 1
ATOM 1385 O O . VAL B 1 55 ? 27.556 -42.142 23.613 1.00 25.19 47 VAL D O 1
ATOM 1389 N N . ALA B 1 56 ? 29.519 -43.084 24.242 1.00 25.34 48 ALA D N 1
ATOM 1390 C CA . ALA B 1 56 ? 28.915 -43.894 25.311 1.00 25.62 48 ALA D CA 1
ATOM 1391 C C . ALA B 1 56 ? 28.494 -43.035 26.514 1.00 25.97 48 ALA D C 1
ATOM 1392 O O . ALA B 1 56 ? 27.403 -43.197 27.057 1.00 26.35 48 ALA D O 1
ATOM 1394 N N . ILE B 1 57 ? 29.389 -42.141 26.926 1.00 25.64 49 ILE D N 1
ATOM 1395 C CA . ILE B 1 57 ? 29.112 -41.151 27.978 1.00 24.63 49 ILE D CA 1
ATOM 1396 C C . ILE B 1 57 ? 29.910 -39.868 27.690 1.00 24.62 49 ILE D C 1
ATOM 1397 O O . ILE B 1 57 ? 31.121 -39.927 27.426 1.00 23.38 49 ILE D O 1
ATOM 1402 N N . GLU B 1 58 ? 29.205 -38.735 27.705 1.00 23.91 50 GLU D N 1
ATOM 1403 C CA . GLU B 1 58 ? 29.814 -37.405 27.728 1.00 24.43 50 GLU D CA 1
ATOM 1404 C C . GLU B 1 58 ? 29.463 -36.764 29.064 1.00 24.38 50 GLU D C 1
ATOM 1405 O O . GLU B 1 58 ? 28.285 -36.731 29.451 1.00 24.58 50 GLU D O 1
ATOM 1411 N N . LEU B 1 59 ? 30.489 -36.330 29.789 1.00 23.38 51 LEU D N 1
ATOM 1412 C CA . LEU B 1 59 ? 30.320 -35.532 30.988 1.00 23.31 51 LEU D CA 1
ATOM 1413 C C . LEU B 1 59 ? 30.732 -34.113 30.650 1.00 23.35 51 LEU D C 1
ATOM 1414 O O . LEU B 1 59 ? 31.882 -33.881 30.261 1.00 22.84 51 LEU D O 1
ATOM 1419 N N . LYS B 1 60 ? 29.806 -33.174 30.804 1.00 23.10 52 LYS D N 1
ATOM 1420 C CA . LYS B 1 60 ? 30.091 -31.772 30.531 1.00 23.68 52 LYS D CA 1
ATOM 1421 C C . LYS B 1 60 ? 29.899 -30.985 31.832 1.00 23.38 52 LYS D C 1
ATOM 1422 O O . LYS B 1 60 ? 28.804 -30.989 32.406 1.00 23.55 52 LYS D O 1
ATOM 1428 N N . ALA B 1 61 ? 30.987 -30.387 32.322 1.00 22.71 53 ALA D N 1
ATOM 1429 C CA . ALA B 1 61 ? 30.961 -29.525 33.504 1.00 22.94 53 ALA D CA 1
ATOM 1430 C C . ALA B 1 61 ? 30.740 -28.086 33.080 1.00 22.89 53 ALA D C 1
ATOM 1431 O O . ALA B 1 61 ? 31.531 -27.539 32.313 1.00 22.14 53 ALA D O 1
ATOM 1433 N N . VAL B 1 62 ? 29.660 -27.477 33.575 1.00 22.42 54 VAL D N 1
ATOM 1434 C CA . VAL B 1 62 ? 29.297 -26.121 33.176 1.00 22.83 54 VAL D CA 1
ATOM 1435 C C . VAL B 1 62 ? 29.445 -25.241 34.413 1.00 23.06 54 VAL D C 1
ATOM 1436 O O . VAL B 1 62 ? 28.820 -25.503 35.440 1.00 22.98 54 VAL D O 1
ATOM 1440 N N . PHE B 1 63 ? 30.301 -24.223 34.329 1.00 22.74 55 PHE D N 1
ATOM 1441 C CA . PHE B 1 63 ? 30.681 -23.462 35.524 1.00 23.12 55 PHE D CA 1
ATOM 1442 C C . PHE B 1 63 ? 29.682 -22.354 35.933 1.00 23.62 55 PHE D C 1
ATOM 1443 O O . PHE B 1 63 ? 29.524 -22.066 37.125 1.00 24.40 55 PHE D O 1
ATOM 1451 N N . THR B 1 64 ? 29.018 -21.758 34.948 1.00 23.81 56 THR D N 1
ATOM 1452 C CA . THR B 1 64 ? 28.091 -20.635 35.181 1.00 24.47 56 THR D CA 1
ATOM 1453 C C . THR B 1 64 ? 26.922 -21.032 36.100 1.00 23.91 56 THR D C 1
ATOM 1454 O O . THR B 1 64 ? 26.641 -20.343 37.082 1.00 23.34 56 THR D O 1
ATOM 1458 N N . ASP B 1 65 ? 26.274 -22.154 35.801 1.00 23.50 57 ASP D N 1
ATOM 1459 C CA . ASP B 1 65 ? 25.209 -22.664 36.677 1.00 23.58 57 ASP D CA 1
ATOM 1460 C C . ASP B 1 65 ? 25.542 -23.973 37.417 1.00 23.07 57 ASP D C 1
ATOM 1461 O O . ASP B 1 65 ? 24.654 -24.622 37.996 1.00 22.42 57 ASP D O 1
ATOM 1466 N N . ARG B 1 66 ? 26.823 -24.349 37.387 1.00 22.69 58 ARG D N 1
ATOM 1467 C CA . ARG B 1 66 ? 27.376 -25.412 38.236 1.00 23.17 58 ARG D CA 1
ATOM 1468 C C . ARG B 1 66 ? 26.669 -26.750 38.029 1.00 22.86 58 ARG D C 1
ATOM 1469 O O . ARG B 1 66 ? 26.118 -27.351 38.964 1.00 23.35 58 ARG D O 1
ATOM 1477 N N . GLN B 1 67 ? 26.659 -27.175 36.766 1.00 22.52 59 GLN D N 1
ATOM 1478 C CA . GLN B 1 67 ? 26.022 -28.404 36.347 1.00 21.73 59 GLN D CA 1
ATOM 1479 C C . GLN B 1 67 ? 27.025 -29.460 35.891 1.00 21.66 59 GLN D C 1
ATOM 1480 O O . GLN B 1 67 ? 28.077 -29.133 35.341 1.00 21.23 59 GLN D O 1
ATOM 1486 N N . LEU B 1 68 ? 26.654 -30.722 36.093 1.00 21.54 60 LEU D N 1
ATOM 1487 C CA . LEU B 1 68 ? 27.336 -31.871 35.477 1.00 21.60 60 LEU D CA 1
ATOM 1488 C C . LEU B 1 68 ? 26.315 -32.564 34.621 1.00 21.57 60 LEU D C 1
ATOM 1489 O O . LEU B 1 68 ? 25.434 -33.280 35.130 1.00 22.11 60 LEU D O 1
ATOM 1494 N N . LEU B 1 69 ? 26.392 -32.287 33.330 1.00 21.51 61 LEU D N 1
ATOM 1495 C CA . LEU B 1 69 ? 25.458 -32.830 32.362 1.00 21.81 61 LEU D CA 1
ATOM 1496 C C . LEU B 1 69 ? 26.038 -34.082 31.697 1.00 22.87 61 LEU D C 1
ATOM 1497 O O . LEU B 1 69 ? 27.186 -34.078 31.227 1.00 22.52 61 LEU D O 1
ATOM 1502 N N . ARG B 1 70 ? 25.232 -35.142 31.658 1.00 22.99 62 ARG D N 1
ATOM 1503 C CA . ARG B 1 70 ? 25.666 -36.413 31.087 1.00 22.97 62 ARG D CA 1
ATOM 1504 C C . ARG B 1 70 ? 24.714 -36.814 29.980 1.00 23.86 62 ARG D C 1
ATOM 1505 O O . ARG B 1 70 ? 23.488 -36.632 30.091 1.00 23.66 62 ARG D O 1
ATOM 1513 N N . ASN B 1 71 ? 25.279 -37.373 28.911 1.00 24.29 63 ASN D N 1
ATOM 1514 C CA . ASN B 1 71 ? 24.477 -37.845 27.790 1.00 24.88 63 ASN D CA 1
ATOM 1515 C C . ASN B 1 71 ? 25.295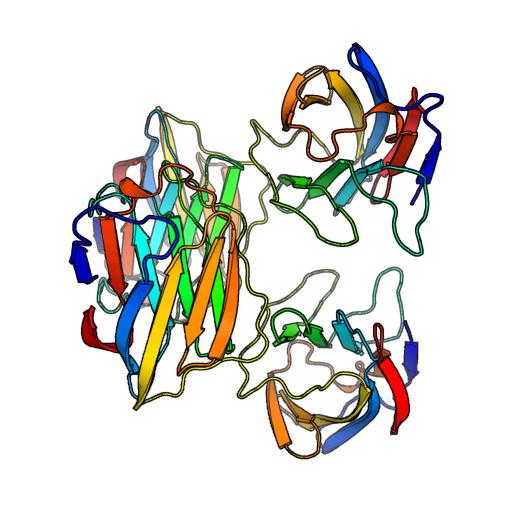 -38.800 26.939 1.00 25.92 63 ASN D C 1
ATOM 1516 O O . ASN B 1 71 ? 26.503 -38.941 27.146 1.00 25.62 63 ASN D O 1
ATOM 1521 N N . SER B 1 72 ? 24.617 -39.447 25.992 1.00 26.87 64 SER D N 1
ATOM 1522 C CA . SER B 1 72 ? 25.248 -40.292 24.974 1.00 28.20 64 SER D CA 1
ATOM 1523 C C . SER B 1 72 ? 24.866 -39.762 23.586 1.00 28.52 64 SER D C 1
ATOM 1524 O O . SER B 1 72 ? 24.042 -38.850 23.469 1.00 28.53 64 SER D O 1
ATOM 1527 N N . CYS B 1 73 ? 25.506 -40.298 22.551 1.00 28.88 65 CYS D N 1
ATOM 1528 C CA . CYS B 1 73 ? 25.204 -39.970 21.169 1.00 29.78 65 CYS D CA 1
ATOM 1529 C C . CYS B 1 73 ? 25.392 -41.221 20.305 1.00 30.37 65 CYS D C 1
ATOM 1530 O O . CYS B 1 73 ? 26.490 -41.756 20.192 1.00 29.97 65 CYS D O 1
ATOM 1533 N N . ILE B 1 74 ? 24.306 -41.685 19.704 1.00 31.31 66 ILE D N 1
ATOM 1534 C CA . ILE B 1 74 ? 24.355 -42.871 18.871 1.00 32.50 66 ILE D CA 1
ATOM 1535 C C . ILE B 1 74 ? 23.852 -42.529 17.476 1.00 33.38 66 ILE D C 1
ATOM 1536 O O . ILE B 1 74 ? 22.693 -42.142 17.290 1.00 33.20 66 ILE D O 1
ATOM 1541 N N . SER B 1 75 ? 24.761 -42.652 16.509 1.00 34.26 67 SER D N 1
ATOM 1542 C CA . SER B 1 75 ? 24.518 -42.289 15.113 1.00 35.50 67 SER D CA 1
ATOM 1543 C C . SER B 1 75 ? 23.943 -40.864 14.979 1.00 35.61 67 SER D C 1
ATOM 1544 O O . SER B 1 75 ? 22.979 -40.623 14.239 1.00 35.44 67 SER D O 1
ATOM 1547 N N . GLY B 1 76 ? 24.550 -39.931 15.713 1.00 35.64 68 GLY D N 1
ATOM 1548 C CA . GLY B 1 76 ? 24.194 -38.516 15.609 1.00 36.28 68 GLY D CA 1
ATOM 1549 C C . GLY B 1 76 ? 22.982 -38.135 16.441 1.00 36.60 68 GLY D C 1
ATOM 1550 O O . GLY B 1 76 ? 22.608 -36.962 16.496 1.00 36.85 68 GLY D O 1
ATOM 1551 N N . GLU B 1 77 ? 22.377 -39.121 17.097 1.00 36.62 69 GLU D N 1
ATOM 1552 C CA . GLU B 1 77 ? 21.224 -38.880 17.953 1.00 37.04 69 GLU D CA 1
ATOM 1553 C C . GLU B 1 77 ? 21.590 -38.839 19.424 1.00 36.65 69 GLU D C 1
ATOM 1554 O O . GLU B 1 77 ? 22.156 -39.785 19.971 1.00 36.07 69 GLU D O 1
ATOM 1560 N N . ARG B 1 78 ? 21.240 -37.720 20.048 1.00 36.64 70 ARG D N 1
ATOM 1561 C CA . ARG B 1 78 ? 21.493 -37.459 21.452 1.00 36.86 70 ARG D CA 1
ATOM 1562 C C . ARG B 1 78 ? 20.436 -38.196 22.280 1.00 36.20 70 ARG D C 1
ATOM 1563 O O . ARG B 1 78 ? 19.290 -38.338 21.837 1.00 36.36 70 ARG D O 1
ATOM 1571 N N . GLY B 1 79 ? 20.827 -38.703 23.450 1.00 35.30 71 GLY D N 1
ATOM 1572 C CA . GLY B 1 79 ? 19.902 -39.427 24.331 1.00 34.33 71 GLY D CA 1
ATOM 1573 C C . GLY B 1 79 ? 19.288 -38.536 25.405 1.00 34.07 71 GLY D C 1
ATOM 1574 O O . GLY B 1 79 ? 19.199 -37.313 25.226 1.00 33.63 71 GLY D O 1
ATOM 1575 N N . GLU B 1 80 ? 18.861 -39.137 26.518 1.00 33.36 72 GLU D N 1
ATOM 1576 C CA . GLU B 1 80 ? 18.309 -38.363 27.642 1.00 32.88 72 GLU D CA 1
ATOM 1577 C C . GLU B 1 80 ? 19.431 -37.702 28.445 1.00 31.85 72 GLU D C 1
ATOM 1578 O O . GLU B 1 80 ? 20.310 -38.389 28.968 1.00 31.58 72 GLU D O 1
ATOM 1584 N N . GLU B 1 81 ? 19.394 -36.372 28.539 1.00 31.31 73 GLU D N 1
ATOM 1585 C CA . GLU B 1 81 ? 20.342 -35.648 29.374 1.00 29.99 73 GLU D CA 1
ATOM 1586 C C . GLU B 1 81 ? 20.043 -35.881 30.839 1.00 29.38 73 GLU D C 1
ATOM 1587 O O . GLU B 1 81 ? 18.899 -35.757 31.271 1.00 29.85 73 GLU D O 1
ATOM 1593 N N . GLN B 1 82 ? 21.079 -36.233 31.596 1.00 27.97 74 GLN D N 1
ATOM 1594 C CA . GLN B 1 82 ? 20.971 -36.475 33.022 1.00 26.98 74 GLN D CA 1
ATOM 1595 C C . GLN B 1 82 ? 21.838 -35.461 33.775 1.00 26.39 74 GLN D C 1
ATOM 1596 O O . GLN B 1 82 ? 22.939 -35.130 33.322 1.00 25.82 74 GLN D O 1
ATOM 1602 N N . SER B 1 83 ? 21.379 -35.003 34.936 1.00 25.69 75 SER D N 1
ATOM 1603 C CA . SER B 1 83 ? 21.936 -33.844 35.617 1.00 25.20 75 SER D CA 1
ATOM 1604 C C . SER B 1 83 ? 21.999 -33.941 37.146 1.00 24.94 75 SER D C 1
ATOM 1605 O O . SER B 1 83 ? 22.661 -33.182 37.766 1.00 25.26 75 SER D O 1
ATOM 1608 N N . ALA B 1 84 ? 21.299 -34.898 37.730 1.00 24.75 76 ALA D N 1
ATOM 1609 C CA . ALA B 1 84 ? 21.241 -35.031 39.189 1.00 23.71 76 ALA D CA 1
ATOM 1610 C C . ALA B 1 84 ? 22.633 -35.059 39.808 1.00 24.06 76 ALA D C 1
ATOM 1611 O O . ALA B 1 84 ? 23.500 -35.813 39.369 1.00 24.67 76 ALA D O 1
ATOM 1613 N N . ILE B 1 85 ? 22.843 -34.225 40.819 1.00 23.38 77 ILE D N 1
ATOM 1614 C CA . ILE B 1 85 ? 24.151 -34.083 41.460 1.00 24.03 77 ILE D CA 1
ATOM 1615 C C . ILE B 1 85 ? 24.006 -33.808 42.945 1.00 24.57 77 ILE D C 1
ATOM 1616 O O . ILE B 1 85 ? 23.033 -33.167 43.371 1.00 25.11 77 ILE D O 1
ATOM 1621 N N . PRO B 1 86 ? 24.950 -34.313 43.755 1.00 25.53 78 PRO D N 1
ATOM 1622 C CA . PRO B 1 86 ? 24.928 -33.942 45.174 1.00 25.52 78 PRO D CA 1
ATOM 1623 C C . PRO B 1 86 ? 25.512 -32.555 45.437 1.00 26.01 78 PRO D C 1
ATOM 1624 O O . PRO B 1 86 ? 25.254 -31.965 46.495 1.00 25.81 78 PRO D O 1
ATOM 1628 N N . TYR B 1 87 ? 26.273 -32.008 44.526 1.00 26.06 79 TYR D N 1
ATOM 1629 C CA . TYR B 1 87 ? 27.109 -30.815 44.595 1.00 25.64 79 TYR D CA 1
ATOM 1630 C C . TYR B 1 87 ? 27.921 -30.719 43.285 1.00 25.95 79 TYR D C 1
ATOM 1631 O O . TYR B 1 87 ? 28.033 -31.674 42.574 1.00 25.69 79 TYR D O 1
ATOM 1640 N N . PHE B 1 88 ? 28.420 -29.544 42.965 1.00 25.24 80 PHE D N 1
ATOM 1641 C CA . PHE B 1 88 ? 29.281 -29.331 41.819 1.00 25.44 80 PHE D CA 1
ATOM 1642 C C . PHE B 1 88 ? 30.717 -29.317 42.277 1.00 25.24 80 PHE D C 1
ATOM 1643 O O . PHE B 1 88 ? 31.079 -28.530 43.084 1.00 25.66 80 PHE D O 1
ATOM 1651 N N . PRO B 1 89 ? 31.479 -30.291 41.802 1.00 25.87 81 PRO D N 1
ATOM 1652 C CA . PRO B 1 89 ? 32.740 -30.672 42.431 1.00 26.27 81 PRO D CA 1
ATOM 1653 C C . PRO B 1 89 ? 33.996 -29.923 41.962 1.00 27.33 81 PRO D C 1
ATOM 1654 O O . PRO B 1 89 ? 35.064 -30.067 42.581 1.00 28.72 81 PRO D O 1
ATOM 1658 N N . PHE B 1 90 ? 33.874 -29.111 40.920 1.00 26.92 82 PHE D N 1
ATOM 1659 C CA . PHE B 1 90 ? 35.038 -28.463 40.318 1.00 26.97 82 PHE D CA 1
ATOM 1660 C C . PHE B 1 90 ? 35.209 -27.027 40.778 1.00 27.50 82 PHE D C 1
ATOM 1661 O O . PHE B 1 90 ? 34.223 -26.311 40.979 1.00 26.81 82 PHE D O 1
ATOM 1669 N N . ILE B 1 91 ? 36.468 -26.624 40.951 1.00 28.30 83 ILE D N 1
ATOM 1670 C CA . ILE B 1 91 ? 36.827 -25.276 41.402 1.00 29.53 83 ILE D CA 1
ATOM 1671 C C . ILE B 1 91 ? 37.841 -24.651 40.434 1.00 30.32 83 ILE D C 1
ATOM 1672 O O . ILE B 1 91 ? 38.876 -25.271 40.130 1.00 30.10 83 ILE D O 1
ATOM 1677 N N . PRO B 1 92 ? 37.539 -23.436 39.930 1.00 31.02 84 PRO D N 1
ATOM 1678 C CA . PRO B 1 92 ? 38.470 -22.686 39.075 1.00 31.90 84 PRO D CA 1
ATOM 1679 C C . PRO B 1 92 ? 39.887 -22.687 39.628 1.00 32.63 84 PRO D C 1
ATOM 1680 O O . PRO B 1 92 ? 40.082 -22.540 40.837 1.00 33.29 84 PRO D O 1
ATOM 1684 N N . ASP B 1 93 ? 40.860 -22.906 38.749 1.00 33.48 85 ASP D N 1
ATOM 1685 C CA . ASP B 1 93 ? 42.273 -22.895 39.126 1.00 34.23 85 ASP D CA 1
ATOM 1686 C C . ASP B 1 93 ? 42.700 -24.014 40.104 1.00 34.10 85 ASP D C 1
ATOM 1687 O O . ASP B 1 93 ? 43.797 -23.958 40.673 1.00 34.56 85 ASP D O 1
ATOM 1692 N N . GLN B 1 94 ? 41.865 -25.039 40.283 1.00 33.57 86 GLN D N 1
ATOM 1693 C CA . GLN B 1 94 ? 42.193 -26.123 41.207 1.00 33.57 86 GLN D CA 1
ATOM 1694 C C . GLN B 1 94 ? 42.378 -27.468 40.509 1.00 33.35 86 GLN D C 1
ATOM 1695 O O . GLN B 1 94 ? 41.690 -27.761 39.524 1.00 33.66 86 GLN D O 1
ATOM 1701 N N . PRO B 1 95 ? 43.304 -28.300 41.022 1.00 33.06 87 PRO D N 1
ATOM 1702 C CA . PRO B 1 95 ? 43.451 -29.641 40.457 1.00 32.94 87 PRO D CA 1
ATOM 1703 C C . PRO B 1 95 ? 42.222 -30.514 40.746 1.00 32.36 87 PRO D C 1
ATOM 1704 O O . PRO B 1 95 ? 41.553 -30.327 41.766 1.00 32.45 87 PRO D O 1
ATOM 1708 N N . PHE B 1 96 ? 41.938 -31.451 39.849 1.00 31.35 88 PHE D N 1
ATOM 1709 C CA . PHE B 1 96 ? 40.886 -32.440 40.065 1.00 30.46 88 PHE D CA 1
ATOM 1710 C C . PHE B 1 96 ? 41.369 -33.835 39.679 1.00 30.25 88 PHE D C 1
ATOM 1711 O O . PHE B 1 96 ? 42.369 -33.992 38.965 1.00 29.97 88 PHE D O 1
ATOM 1719 N N . ARG B 1 97 ? 40.633 -34.835 40.157 1.00 29.82 89 ARG D N 1
ATOM 1720 C CA . ARG B 1 97 ? 40.837 -36.225 39.797 1.00 29.45 89 ARG D CA 1
ATOM 1721 C C . ARG B 1 97 ? 39.468 -36.820 39.473 1.00 28.61 89 ARG D C 1
ATOM 1722 O O . ARG B 1 97 ? 38.600 -36.902 40.340 1.00 28.34 89 ARG D O 1
ATOM 1730 N N . VAL B 1 98 ? 39.276 -37.187 38.212 1.00 27.47 90 VAL D N 1
ATOM 1731 C CA . VAL B 1 98 ? 38.085 -37.879 37.764 1.00 27.00 90 VAL D CA 1
ATOM 1732 C C . VAL B 1 98 ? 38.439 -39.358 37.549 1.00 27.15 90 VAL D C 1
ATOM 1733 O O . VAL B 1 98 ? 39.389 -39.681 36.839 1.00 26.70 90 VAL D O 1
ATOM 1737 N N . GLU B 1 99 ? 37.687 -40.246 38.184 1.00 27.18 91 GLU D N 1
ATOM 1738 C CA . GLU B 1 99 ? 37.787 -41.669 37.878 1.00 27.67 91 GLU D CA 1
ATOM 1739 C C . GLU B 1 99 ? 36.470 -42.178 37.336 1.00 27.41 91 GLU D C 1
ATOM 1740 O O . GLU B 1 99 ? 35.426 -42.059 37.996 1.00 26.94 91 GLU D O 1
ATOM 1746 N N . ILE B 1 100 ? 36.515 -42.705 36.116 1.00 26.89 92 ILE D N 1
ATOM 1747 C CA . ILE B 1 100 ? 35.371 -43.354 35.526 1.00 26.52 92 ILE D CA 1
ATOM 1748 C C . ILE B 1 100 ? 35.587 -44.855 35.682 1.00 27.25 92 ILE D C 1
ATOM 1749 O O . ILE B 1 100 ? 36.560 -45.420 35.167 1.00 27.34 92 ILE D O 1
ATOM 1754 N N . LEU B 1 101 ? 34.691 -45.479 36.435 1.00 26.91 93 LEU D N 1
ATOM 1755 C CA . LEU B 1 101 ? 34.742 -46.916 36.671 1.00 27.43 93 LEU D CA 1
ATOM 1756 C C . LEU B 1 101 ? 33.667 -47.593 35.839 1.00 27.49 93 LEU D C 1
ATOM 1757 O O . LEU B 1 101 ? 32.486 -47.277 35.972 1.00 27.28 93 LEU D O 1
ATOM 1762 N N . CYS B 1 102 ? 34.087 -48.503 34.962 1.00 27.58 94 CYS D N 1
ATOM 1763 C CA . CYS B 1 102 ? 33.162 -49.350 34.225 1.00 27.85 94 CYS D CA 1
ATOM 1764 C C . CYS B 1 102 ? 32.748 -50.556 35.061 1.00 28.36 94 CYS D C 1
ATOM 1765 O O . CYS B 1 102 ? 33.587 -51.340 35.535 1.00 28.32 94 CYS D O 1
ATOM 1768 N N . GLU B 1 103 ? 31.444 -50.692 35.231 1.00 28.78 95 GLU D N 1
ATOM 1769 C CA . GLU B 1 103 ? 30.854 -51.843 35.897 1.00 29.52 95 GLU D CA 1
ATOM 1770 C C . GLU B 1 103 ? 29.889 -52.453 34.892 1.00 29.57 95 GLU D C 1
ATOM 1771 O O . GLU B 1 103 ? 29.581 -51.830 33.883 1.00 29.29 95 GLU D O 1
ATOM 1777 N N . TYR B 1 104 ? 29.414 -53.668 35.164 1.00 29.97 96 TYR D N 1
ATOM 1778 C CA . TYR B 1 104 ? 28.522 -54.375 34.241 1.00 30.47 96 TYR D CA 1
ATOM 1779 C C . TYR B 1 104 ? 27.274 -53.586 33.766 1.00 29.92 96 TYR D C 1
ATOM 1780 O O . TYR B 1 104 ? 26.950 -53.611 32.570 1.00 29.79 96 TYR D O 1
ATOM 1789 N N . PRO B 1 105 ? 26.545 -52.921 34.696 1.00 29.65 97 PRO D N 1
ATOM 1790 C CA . PRO B 1 105 ? 25.332 -52.206 34.283 1.00 29.05 97 PRO D CA 1
ATOM 1791 C C . PRO B 1 105 ? 25.502 -50.705 34.015 1.00 28.65 97 PRO D C 1
ATOM 1792 O O . PRO B 1 105 ? 24.614 -50.084 33.437 1.00 28.53 97 PRO D O 1
ATOM 1796 N N . ARG B 1 106 ? 26.633 -50.139 34.430 1.00 28.28 98 ARG D N 1
ATOM 1797 C CA . ARG B 1 106 ? 26.792 -48.682 34.475 1.00 27.84 98 ARG D CA 1
ATOM 1798 C C . ARG B 1 106 ? 28.255 -48.238 34.529 1.00 26.89 98 ARG D C 1
ATOM 1799 O O . ARG B 1 106 ? 29.156 -49.030 34.841 1.00 27.34 98 ARG D O 1
ATOM 1807 N N . PHE B 1 107 ? 28.477 -46.955 34.251 1.00 26.22 99 PHE D N 1
ATOM 1808 C CA . PHE B 1 107 ? 29.684 -46.269 34.709 1.00 26.03 99 PHE D CA 1
ATOM 1809 C C . PHE B 1 107 ? 29.414 -45.637 36.088 1.00 26.34 99 PHE D C 1
ATOM 1810 O O . PHE B 1 107 ? 28.356 -45.052 36.322 1.00 27.16 99 PHE D O 1
ATOM 1818 N N . ARG B 1 108 ? 30.367 -45.753 37.003 1.00 26.10 100 ARG D N 1
ATOM 1819 C CA . ARG B 1 108 ? 30.321 -44.984 38.235 1.00 26.52 100 ARG D CA 1
ATOM 1820 C C . ARG B 1 108 ? 31.399 -43.907 38.147 1.00 25.86 100 ARG D C 1
ATOM 1821 O O . ARG B 1 108 ? 32.560 -44.217 37.894 1.00 25.53 100 ARG D O 1
ATOM 1829 N N . VAL B 1 109 ? 31.010 -42.652 38.357 1.00 25.39 101 VAL D N 1
ATOM 1830 C CA . VAL B 1 109 ? 31.954 -41.532 38.223 1.00 24.74 101 VAL D CA 1
ATOM 1831 C C . VAL B 1 109 ? 32.303 -40.890 39.572 1.00 25.34 101 VAL D C 1
ATOM 1832 O O . VAL B 1 109 ? 31.420 -40.469 40.342 1.00 24.79 101 VAL D O 1
ATOM 1836 N N . PHE B 1 110 ? 33.606 -40.858 39.845 1.00 25.35 102 PHE D N 1
ATOM 1837 C CA . PHE B 1 110 ? 34.175 -40.287 41.062 1.00 26.25 102 PHE D CA 1
ATOM 1838 C C . PHE B 1 110 ? 34.934 -39.007 40.766 1.00 26.56 102 PHE D C 1
ATOM 1839 O O . PHE B 1 110 ? 35.626 -38.906 39.747 1.00 26.98 102 PHE D O 1
ATOM 1847 N N . VAL B 1 111 ? 34.828 -38.037 41.669 1.00 26.49 103 VAL D N 1
ATOM 1848 C CA . VAL B 1 111 ? 35.642 -36.835 41.563 1.00 26.17 103 VAL D CA 1
ATOM 1849 C C . VAL B 1 111 ? 36.291 -36.611 42.916 1.00 26.75 103 VAL D C 1
ATOM 1850 O O . VAL B 1 111 ? 35.605 -36.557 43.954 1.00 26.67 103 VAL D O 1
ATOM 1854 N N . ASP B 1 112 ? 37.616 -36.503 42.888 1.00 27.21 104 ASP D N 1
ATOM 1855 C CA . ASP B 1 112 ? 38.453 -36.329 44.080 1.00 27.66 104 ASP D CA 1
ATOM 1856 C C . ASP B 1 112 ? 38.197 -37.414 45.123 1.00 28.64 104 ASP D C 1
ATOM 1857 O O . ASP B 1 112 ? 38.317 -37.180 46.334 1.00 29.23 104 ASP D O 1
ATOM 1862 N N . GLY B 1 113 ? 37.839 -38.599 44.641 1.00 29.44 105 GLY D N 1
ATOM 1863 C CA . GLY B 1 113 ? 37.643 -39.768 45.493 1.00 30.30 105 GLY D CA 1
ATOM 1864 C C . GLY B 1 113 ? 36.201 -39.994 45.908 1.00 30.69 105 GLY D C 1
ATOM 1865 O O . GLY B 1 113 ? 35.887 -41.032 46.483 1.00 31.04 105 GLY D O 1
ATOM 1866 N N . HIS B 1 114 ? 35.328 -39.028 45.613 1.00 30.22 106 HIS D N 1
ATOM 1867 C CA . HIS B 1 114 ? 33.925 -39.092 46.011 1.00 30.00 106 HIS D CA 1
ATOM 1868 C C . HIS B 1 114 ? 33.043 -39.495 44.847 1.00 29.32 106 HIS D C 1
ATOM 1869 O O . HIS B 1 114 ? 33.229 -39.008 43.748 1.00 28.11 106 HIS D O 1
ATOM 1876 N N . GLN B 1 115 ? 32.081 -40.381 45.098 1.00 28.89 107 GLN D N 1
ATOM 1877 C CA . GLN B 1 115 ? 31.101 -40.764 44.075 1.00 29.93 107 GLN D CA 1
ATOM 1878 C C . GLN B 1 115 ? 30.156 -39.592 43.781 1.00 29.76 107 GLN D C 1
ATOM 1879 O O . GLN B 1 115 ? 29.590 -38.993 44.702 1.00 29.67 107 GLN D O 1
ATOM 1885 N N . LEU B 1 116 ? 29.972 -39.273 42.514 1.00 29.63 108 LEU D N 1
ATOM 1886 C CA . LEU B 1 116 ? 29.174 -38.140 42.093 1.00 29.15 108 LEU D CA 1
ATOM 1887 C C . LEU B 1 116 ? 27.914 -38.547 41.381 1.00 29.41 108 LEU D C 1
ATOM 1888 O O . LEU B 1 116 ? 26.937 -37.889 41.513 1.00 29.91 108 LEU D O 1
ATOM 1893 N N . PHE B 1 117 ? 27.967 -39.615 40.600 1.00 28.14 109 PHE D N 1
ATOM 1894 C CA . PHE B 1 117 ? 26.819 -40.099 39.830 1.00 27.15 109 PHE D CA 1
ATOM 1895 C C . PHE B 1 117 ? 27.105 -41.434 39.135 1.00 27.14 109 PHE D C 1
ATOM 1896 O O . PHE B 1 117 ? 28.263 -41.847 38.971 1.00 26.66 109 PHE D O 1
ATOM 1904 N N . ASP B 1 118 ? 26.030 -42.082 38.699 1.00 26.46 110 ASP D N 1
ATOM 1905 C CA . ASP B 1 118 ? 26.140 -43.295 37.931 1.00 25.98 110 ASP D C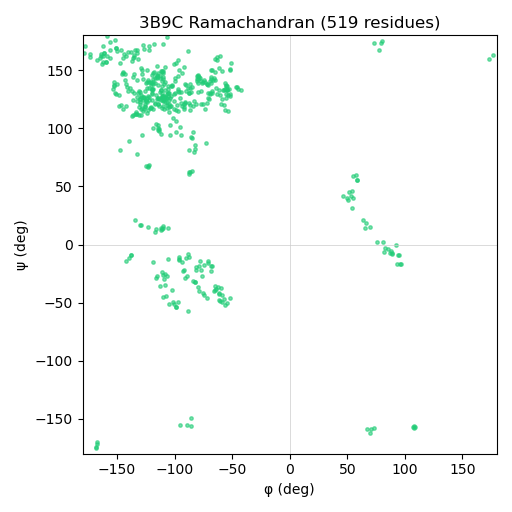A 1
ATOM 1906 C C . ASP B 1 118 ? 25.490 -43.001 36.598 1.00 25.50 110 ASP D C 1
ATOM 1907 O O . ASP B 1 118 ? 24.543 -42.190 36.526 1.00 25.27 110 ASP D O 1
ATOM 1912 N N . PHE B 1 119 ? 26.017 -43.626 35.549 1.00 24.11 111 PHE D N 1
ATOM 1913 C CA . PHE B 1 119 ? 25.439 -43.517 34.204 1.00 24.52 111 PHE D CA 1
ATOM 1914 C C . PHE B 1 119 ? 25.254 -44.918 33.650 1.00 25.14 111 PHE D C 1
ATOM 1915 O O . PHE B 1 119 ? 26.246 -45.626 33.367 1.00 24.89 111 PHE D O 1
ATOM 1923 N N . TYR B 1 120 ? 23.986 -45.321 33.500 1.00 26.50 112 TYR D N 1
ATOM 1924 C CA . TYR B 1 120 ? 23.649 -46.673 33.016 1.00 26.98 112 TYR D CA 1
ATOM 1925 C C . TYR B 1 120 ? 23.874 -46.801 31.507 1.00 27.12 112 TYR D C 1
ATOM 1926 O O . TYR B 1 120 ? 23.606 -45.868 30.743 1.00 27.61 112 TYR D O 1
ATOM 1935 N N . HIS B 1 121 ? 24.409 -47.944 31.076 1.00 27.68 113 HIS D N 1
ATOM 1936 C CA . HIS B 1 121 ? 24.882 -48.105 29.699 1.00 27.24 113 HIS D CA 1
ATOM 1937 C C . HIS B 1 121 ? 23.772 -47.981 28.647 1.00 27.38 113 HIS D C 1
ATOM 1938 O O . HIS B 1 121 ? 22.699 -48.602 28.772 1.00 27.75 113 HIS D O 1
ATOM 1945 N N . ARG B 1 122 ? 24.009 -47.146 27.636 1.00 26.51 114 ARG D N 1
ATOM 1946 C CA . ARG B 1 122 ? 23.154 -47.080 26.455 1.00 27.09 114 ARG D CA 1
ATOM 1947 C C . ARG B 1 122 ? 23.834 -47.814 25.297 1.00 26.88 114 ARG D C 1
ATOM 1948 O O . ARG B 1 122 ? 23.182 -48.498 24.485 1.00 27.03 114 ARG D O 1
ATOM 1956 N N . ILE B 1 123 ? 25.147 -47.632 25.221 1.00 25.63 115 ILE D N 1
ATOM 1957 C CA . ILE B 1 123 ? 25.983 -48.421 24.353 1.00 25.07 115 ILE D CA 1
ATOM 1958 C C . ILE B 1 123 ? 26.363 -49.679 25.129 1.00 25.53 115 ILE D C 1
ATOM 1959 O O . ILE B 1 123 ? 26.958 -49.614 26.220 1.00 25.05 115 ILE D O 1
ATOM 1964 N N . GLN B 1 124 ? 25.977 -50.822 24.565 1.00 26.17 116 GLN D N 1
ATOM 1965 C CA . GLN B 1 124 ? 26.069 -52.122 25.237 1.00 27.74 116 GLN D CA 1
ATOM 1966 C C . GLN B 1 124 ? 27.376 -52.857 24.934 1.00 27.37 116 GLN D C 1
ATOM 1967 O O . GLN B 1 124 ? 27.821 -53.720 25.694 1.00 27.20 116 GLN D O 1
ATOM 1973 N N . THR B 1 125 ? 27.985 -52.492 23.816 1.00 28.10 117 THR D N 1
ATOM 1974 C CA . THR B 1 125 ? 29.221 -53.128 23.348 1.00 27.71 117 THR D CA 1
ATOM 1975 C C . THR B 1 125 ? 30.428 -52.434 23.954 1.00 27.75 117 THR D C 1
ATOM 1976 O O . THR B 1 125 ? 31.053 -51.614 23.291 1.00 27.45 117 THR D O 1
ATOM 1980 N N . LEU B 1 126 ? 30.759 -52.794 25.200 1.00 27.18 118 LEU D N 1
ATOM 1981 C CA . LEU B 1 126 ? 31.780 -52.098 25.995 1.00 27.24 118 LEU D CA 1
ATOM 1982 C C . LEU B 1 126 ? 33.203 -52.066 25.414 1.00 27.07 118 LEU D C 1
ATOM 1983 O O . LEU B 1 126 ? 33.912 -51.066 25.574 1.00 26.25 118 LEU D O 1
ATOM 1988 N N . SER B 1 127 ? 33.633 -53.155 24.773 1.00 26.48 119 SER D N 1
ATOM 1989 C CA . SER B 1 127 ? 35.005 -53.229 24.258 1.00 26.59 119 SER D CA 1
ATOM 1990 C C . SER B 1 127 ? 35.247 -52.263 23.093 1.00 25.90 119 SER D C 1
ATOM 1991 O O . SER B 1 127 ? 36.396 -51.872 22.828 1.00 26.38 119 SER D O 1
ATOM 1994 N N . ALA B 1 128 ? 34.162 -51.878 22.415 1.00 25.05 120 ALA D N 1
ATOM 1995 C CA . ALA B 1 128 ? 34.197 -50.851 21.367 1.00 24.26 120 ALA D CA 1
ATOM 1996 C C . ALA B 1 128 ? 34.416 -49.435 21.908 1.00 23.36 120 ALA D C 1
ATOM 1997 O O . ALA B 1 128 ? 34.747 -48.543 21.138 1.00 22.77 120 ALA D O 1
ATOM 1999 N N . ILE B 1 129 ? 34.233 -49.237 23.214 1.00 22.79 121 ILE D N 1
ATOM 2000 C CA . ILE B 1 129 ? 34.453 -47.924 23.841 1.00 22.06 121 ILE D CA 1
ATOM 2001 C C . ILE B 1 129 ? 35.935 -47.782 24.203 1.00 22.36 121 ILE D C 1
ATOM 2002 O O . ILE B 1 129 ? 36.352 -48.168 25.298 1.00 22.08 121 ILE D O 1
ATOM 2007 N N . ASP B 1 130 ? 36.708 -47.196 23.290 1.00 22.54 122 ASP D N 1
ATOM 2008 C CA . ASP B 1 130 ? 38.177 -47.318 23.295 1.00 23.37 122 ASP D CA 1
ATOM 2009 C C . ASP B 1 130 ? 38.911 -45.985 23.175 1.00 23.09 122 ASP D C 1
ATOM 2010 O O . ASP B 1 130 ? 40.120 -45.938 22.873 1.00 23.18 122 ASP D O 1
ATOM 2015 N N . THR B 1 131 ? 38.178 -44.903 23.428 1.00 22.93 123 THR D N 1
ATOM 2016 C CA . THR B 1 131 ? 38.682 -43.553 23.215 1.00 22.51 123 THR D CA 1
ATOM 2017 C C . THR B 1 131 ? 38.198 -42.643 24.352 1.00 22.57 123 THR D C 1
ATOM 2018 O O . THR B 1 131 ? 37.061 -42.737 24.787 1.00 22.46 123 THR D O 1
ATOM 2022 N N . ILE B 1 132 ? 39.097 -41.824 24.880 1.00 22.54 124 ILE D N 1
ATOM 2023 C CA . ILE B 1 132 ? 38.696 -40.734 25.743 1.00 22.39 124 ILE D CA 1
ATOM 2024 C C . ILE B 1 132 ? 38.900 -39.432 24.975 1.00 22.21 124 ILE D C 1
ATOM 2025 O O . ILE B 1 132 ? 39.941 -39.227 24.340 1.00 21.02 124 ILE D O 1
ATOM 2030 N N . LYS B 1 133 ? 37.883 -38.571 25.022 1.00 22.87 125 LYS D N 1
ATOM 2031 C CA . LYS B 1 133 ? 37.931 -37.273 24.362 1.00 22.48 125 LYS D CA 1
ATOM 2032 C C . LYS B 1 133 ? 37.769 -36.201 25.419 1.00 22.87 125 LYS D C 1
ATOM 2033 O O . LYS B 1 133 ? 36.897 -36.289 26.278 1.00 22.29 125 LYS D O 1
ATOM 2039 N N . ILE B 1 134 ? 38.630 -35.195 25.357 1.00 23.07 126 ILE D N 1
ATOM 2040 C CA . ILE B 1 134 ? 38.662 -34.147 26.367 1.00 24.07 126 ILE D CA 1
ATOM 2041 C C . ILE B 1 134 ? 38.782 -32.816 25.643 1.00 24.75 126 ILE D C 1
ATOM 2042 O O . ILE B 1 134 ? 39.612 -32.674 24.757 1.00 23.64 126 ILE D O 1
ATOM 2047 N N . ASN B 1 135 ? 37.926 -31.864 25.999 1.00 25.66 127 ASN D N 1
ATOM 2048 C CA A ASN B 1 135 ? 37.951 -30.531 25.412 0.50 26.38 127 ASN D CA 1
ATOM 2049 C CA B ASN B 1 135 ? 37.988 -30.521 25.431 0.50 26.24 127 ASN D CA 1
ATOM 2050 C C . ASN B 1 135 ? 37.533 -29.483 26.445 1.00 26.33 127 ASN D C 1
ATOM 2051 O O . ASN B 1 135 ? 36.883 -29.811 27.427 1.00 26.46 127 ASN D O 1
ATOM 2060 N N . GLY B 1 136 ? 37.908 -28.227 26.224 1.00 26.27 128 GLY D N 1
ATOM 2061 C CA . GLY B 1 136 ? 37.417 -27.139 27.068 1.00 25.99 128 GLY D CA 1
ATOM 2062 C C . GLY B 1 136 ? 38.437 -26.551 28.024 1.00 26.80 128 GLY D C 1
ATOM 2063 O O . GLY B 1 136 ? 39.648 -26.671 27.821 1.00 25.89 128 GLY D O 1
ATOM 2064 N N . ASP B 1 137 ? 37.921 -25.934 29.084 1.00 27.02 129 ASP D N 1
ATOM 2065 C CA . ASP B 1 137 ? 38.689 -25.024 29.940 1.00 27.50 129 ASP D CA 1
ATOM 2066 C C . ASP B 1 137 ? 39.445 -25.684 31.075 1.00 27.56 129 ASP D C 1
ATOM 2067 O O . ASP B 1 137 ? 39.208 -25.412 32.261 1.00 27.36 129 ASP D O 1
ATOM 2072 N N . LEU B 1 138 ? 40.388 -26.539 30.697 1.00 27.31 130 LEU D N 1
ATOM 2073 C CA . LEU B 1 138 ? 41.208 -27.242 31.654 1.00 27.73 130 LEU D CA 1
ATOM 2074 C C . LEU B 1 138 ? 42.573 -27.554 31.032 1.00 27.90 130 LEU D C 1
ATOM 2075 O O . LEU B 1 138 ? 42.768 -27.398 29.825 1.00 27.67 130 LEU D O 1
ATOM 2080 N N . GLN B 1 139 ? 43.496 -27.990 31.874 1.00 28.66 131 GLN D N 1
ATOM 2081 C CA . GLN B 1 139 ? 44.757 -28.575 31.430 1.00 30.00 131 GLN D CA 1
ATOM 2082 C C . GLN B 1 139 ? 44.799 -29.984 31.984 1.00 29.50 131 GLN D C 1
ATOM 2083 O O . GLN B 1 139 ? 44.555 -30.181 33.174 1.00 29.71 131 GLN D O 1
ATOM 2089 N N . ILE B 1 140 ? 45.097 -30.965 31.134 1.00 29.56 132 ILE D N 1
ATOM 2090 C CA . ILE B 1 140 ? 45.209 -32.354 31.594 1.00 29.14 132 ILE D CA 1
ATOM 2091 C C . ILE B 1 140 ? 46.638 -32.627 32.066 1.00 28.76 132 ILE D C 1
ATOM 2092 O O . ILE B 1 140 ? 47.611 -32.307 31.361 1.00 27.99 132 ILE D O 1
ATOM 2097 N N . THR B 1 141 ? 46.757 -33.205 33.258 1.00 28.08 133 THR D N 1
ATOM 2098 C CA . THR B 1 141 ? 48.054 -33.525 33.817 1.00 28.43 133 THR D CA 1
ATOM 2099 C C . THR B 1 141 ? 48.330 -35.021 33.819 1.00 28.29 133 THR D C 1
ATOM 2100 O O . THR B 1 141 ? 49.494 -35.440 33.800 1.00 27.23 133 THR D O 1
ATOM 2104 N N . LYS B 1 142 ? 47.268 -35.828 33.828 1.00 28.52 134 LYS D N 1
ATOM 2105 C CA . LYS B 1 142 ? 47.439 -37.279 33.875 1.00 28.81 134 LYS D CA 1
ATOM 2106 C C . LYS B 1 142 ? 46.283 -38.062 33.248 1.00 28.58 134 LYS D C 1
ATOM 2107 O O . LYS B 1 142 ? 45.106 -37.745 33.443 1.00 27.44 134 LYS D O 1
ATOM 2113 N N . LEU B 1 143 ? 46.646 -39.085 32.483 1.00 27.88 135 LEU D N 1
ATOM 2114 C CA . LEU B 1 143 ? 45.687 -40.039 31.960 1.00 28.75 135 LEU D CA 1
ATOM 2115 C C . LEU B 1 143 ? 46.188 -41.444 32.277 1.00 28.35 135 LEU D C 1
ATOM 2116 O O . LEU B 1 143 ? 47.341 -41.771 31.988 1.00 27.42 135 LEU D O 1
ATOM 2121 N N . GLY B 1 144 ? 45.326 -42.265 32.870 1.00 28.40 136 GLY D N 1
ATOM 2122 C CA . GLY B 1 144 ? 45.690 -43.637 33.253 1.00 29.15 136 GLY D CA 1
ATOM 2123 C C . GLY B 1 144 ? 44.481 -44.561 33.357 1.00 29.90 136 GLY D C 1
ATOM 2124 O O . GLY B 1 144 ? 43.369 -44.183 32.954 1.00 29.58 136 GLY D O 1
ATOM 2125 N N . PRO C 1 11 ? -0.755 -22.786 45.477 1.00 39.54 3 PRO C N 1
ATOM 2126 C CA . PRO C 1 11 ? 0.113 -21.611 45.603 1.00 38.37 3 PRO C CA 1
ATOM 2127 C C . PRO C 1 11 ? -0.355 -20.679 46.716 1.00 36.44 3 PRO C C 1
ATOM 2128 O O . PRO C 1 11 ? -1.558 -20.515 46.917 1.00 36.65 3 PRO C O 1
ATOM 2132 N N . PHE C 1 12 ? 0.592 -20.077 47.427 1.00 34.68 4 PHE C N 1
ATOM 2133 C CA . PHE C 1 12 ? 0.289 -18.965 48.321 1.00 32.33 4 PHE C CA 1
ATOM 2134 C C . PHE C 1 12 ? 0.492 -17.625 47.623 1.00 31.26 4 PHE C C 1
ATOM 2135 O O . PHE C 1 12 ? 1.527 -17.390 46.998 1.00 30.76 4 PHE C O 1
ATOM 2143 N N . CYS C 1 13 ? -0.501 -16.749 47.734 1.00 29.77 5 CYS C N 1
ATOM 2144 C CA . CYS C 1 13 ? -0.354 -15.342 47.287 1.00 29.25 5 CYS C CA 1
ATOM 2145 C C . CYS C 1 13 ? -0.455 -14.366 48.465 1.00 28.29 5 CYS C C 1
ATOM 2146 O O . CYS C 1 13 ? -1.441 -14.383 49.196 1.00 28.26 5 CYS C O 1
ATOM 2149 N N . GLY C 1 14 ? 0.558 -13.517 48.640 1.00 27.86 6 GLY C N 1
ATOM 2150 C CA . GLY C 1 14 ? 0.557 -12.485 49.681 1.00 26.59 6 GLY C CA 1
ATOM 2151 C C . GLY C 1 14 ? 0.649 -11.082 49.106 1.00 26.55 6 GLY C C 1
ATOM 2152 O O . GLY C 1 14 ? 1.418 -10.846 48.175 1.00 25.59 6 GLY C O 1
ATOM 2153 N N . HIS C 1 15 ? -0.118 -10.138 49.655 1.00 25.68 7 HIS C N 1
ATOM 2154 C CA . HIS C 1 15 ? -0.045 -8.775 49.170 1.00 25.15 7 HIS C CA 1
ATOM 2155 C C . HIS C 1 15 ? 1.161 -8.018 49.717 1.00 25.73 7 HIS C C 1
ATOM 2156 O O . HIS C 1 15 ? 1.545 -8.190 50.875 1.00 24.88 7 HIS C O 1
ATOM 2163 N N . ILE C 1 16 ? 1.753 -7.185 48.864 1.00 25.68 8 ILE C N 1
ATOM 2164 C CA . ILE C 1 16 ? 2.842 -6.284 49.247 1.00 26.62 8 ILE C CA 1
ATOM 2165 C C . ILE C 1 16 ? 2.273 -4.882 49.089 1.00 26.64 8 ILE C C 1
ATOM 2166 O O . ILE C 1 16 ? 2.176 -4.386 47.972 1.00 26.98 8 ILE C O 1
ATOM 2171 N N . LYS C 1 17 ? 1.862 -4.266 50.201 1.00 27.22 9 LYS C N 1
ATOM 2172 C CA . LYS C 1 17 ? 1.225 -2.948 50.175 1.00 27.36 9 LYS C CA 1
ATOM 2173 C C . LYS C 1 17 ? 2.126 -1.866 49.561 1.00 27.55 9 LYS C C 1
ATOM 2174 O O . LYS C 1 17 ? 3.239 -1.613 50.044 1.00 27.36 9 LYS C O 1
ATOM 2176 N N . GLY C 1 18 ? 1.638 -1.249 48.486 1.00 28.06 10 GLY C N 1
ATOM 2177 C CA . GLY C 1 18 ? 2.365 -0.182 47.784 1.00 28.25 10 GLY C CA 1
ATOM 2178 C C . GLY C 1 18 ? 3.296 -0.665 46.679 1.00 28.76 10 GLY C C 1
ATOM 2179 O O . GLY C 1 18 ? 3.865 0.144 45.935 1.00 28.39 10 GLY C O 1
ATOM 2180 N N . GLY C 1 19 ? 3.463 -1.984 46.577 1.00 28.51 11 GLY C N 1
ATOM 2181 C CA . GLY C 1 19 ? 4.294 -2.585 45.550 1.00 28.79 11 GLY C CA 1
ATOM 2182 C C . GLY C 1 19 ? 5.770 -2.390 45.793 1.00 28.58 11 GLY C C 1
ATOM 2183 O O . GLY C 1 19 ? 6.206 -2.160 46.924 1.00 28.83 11 GLY C O 1
ATOM 2184 N N . MET C 1 20 ? 6.559 -2.487 44.731 1.00 28.47 12 MET C N 1
ATOM 2185 C CA . MET C 1 20 ? 8.010 -2.386 44.883 1.00 28.57 12 MET C CA 1
ATOM 2186 C C . MET C 1 20 ? 8.531 -0.984 44.540 1.00 28.38 12 MET C C 1
ATOM 2187 O O . MET C 1 20 ? 7.889 -0.247 43.821 1.00 27.29 12 MET C O 1
ATOM 2192 N N . ARG C 1 21 ? 9.694 -0.633 45.078 1.00 29.23 13 ARG C N 1
ATOM 2193 C CA . ARG C 1 21 ? 10.396 0.615 44.723 1.00 30.05 13 ARG C CA 1
ATOM 2194 C C . ARG C 1 21 ? 11.860 0.421 45.115 1.00 30.15 13 ARG C C 1
ATOM 2195 O O . ARG C 1 21 ? 12.148 -0.416 45.969 1.00 30.17 13 ARG C O 1
ATOM 2203 N N . PRO C 1 22 ? 12.791 1.180 44.497 1.00 30.66 14 PRO C N 1
ATOM 2204 C CA . PRO C 1 22 ? 14.194 1.049 44.886 1.00 31.11 14 PRO C CA 1
ATOM 2205 C C . PRO C 1 22 ? 14.402 1.239 46.387 1.00 31.37 14 PRO C C 1
ATOM 2206 O O . PRO C 1 22 ? 13.839 2.161 46.999 1.00 32.15 14 PRO C O 1
ATOM 2210 N N . GLY C 1 23 ? 15.171 0.342 46.991 1.00 31.32 15 GLY C N 1
ATOM 2211 C CA . GLY C 1 23 ? 15.341 0.358 48.430 1.00 30.89 15 GLY C CA 1
ATOM 2212 C C . GLY C 1 23 ? 14.414 -0.565 49.216 1.00 30.90 15 GLY C C 1
ATOM 2213 O O . GLY C 1 23 ? 14.710 -0.878 50.365 1.00 31.04 15 GLY C O 1
ATOM 2214 N N A LYS C 1 24 ? 13.298 -0.976 48.618 0.50 30.91 16 LYS C N 1
ATOM 2215 N N B LYS C 1 24 ? 13.305 -0.994 48.613 0.50 30.87 16 LYS C N 1
ATOM 2216 C CA A LYS C 1 24 ? 12.385 -1.892 49.306 0.50 30.95 16 LYS C CA 1
ATOM 2217 C CA B LYS C 1 24 ? 12.355 -1.891 49.297 0.50 30.86 16 LYS C CA 1
ATOM 2218 C C A LYS C 1 24 ? 12.920 -3.326 49.298 0.50 31.08 16 LYS C C 1
ATOM 2219 C C B LYS C 1 24 ? 12.809 -3.357 49.261 0.50 31.04 16 LYS C C 1
ATOM 2220 O O A LYS C 1 24 ? 13.491 -3.780 48.305 0.50 31.17 16 LYS C O 1
ATOM 2221 O O B LYS C 1 24 ? 13.207 -3.866 48.211 0.50 31.17 16 LYS C O 1
ATOM 2232 N N . LYS C 1 25 ? 12.719 -4.013 50.420 1.00 30.93 17 LYS C N 1
ATOM 2233 C CA . LYS C 1 25 ? 13.190 -5.370 50.635 1.00 30.93 17 LYS C CA 1
ATOM 2234 C C . LYS C 1 25 ? 11.987 -6.261 50.983 1.00 30.33 17 LYS C C 1
ATOM 2235 O O . LYS C 1 25 ? 11.122 -5.878 51.781 1.00 29.42 17 LYS C O 1
ATOM 2241 N N . VAL C 1 26 ? 11.905 -7.428 50.344 1.00 29.54 18 VAL C N 1
ATOM 2242 C CA . VAL C 1 26 ? 10.916 -8.448 50.718 1.00 28.61 18 VAL C CA 1
ATOM 2243 C C . VAL C 1 26 ? 11.605 -9.594 51.470 1.00 28.44 18 VAL C C 1
ATOM 2244 O O . VAL C 1 26 ? 12.616 -10.135 51.017 1.00 27.24 18 VAL C O 1
ATOM 2248 N N . LEU C 1 27 ? 11.047 -9.961 52.618 1.00 28.33 19 LEU C N 1
ATOM 2249 C CA . LEU C 1 27 ? 11.612 -11.019 53.435 1.00 28.59 19 LEU C CA 1
ATOM 2250 C C . LEU C 1 27 ? 10.727 -12.258 53.396 1.00 28.48 19 LEU C C 1
ATOM 2251 O O . LEU C 1 27 ? 9.518 -12.167 53.613 1.00 27.86 19 LEU C O 1
ATOM 2256 N N . VAL C 1 28 ? 11.343 -13.404 53.085 1.00 27.94 20 VAL C N 1
ATOM 2257 C CA . VAL C 1 28 ? 10.680 -14.696 53.132 1.00 28.13 20 VAL C CA 1
ATOM 2258 C C . VAL C 1 28 ? 11.526 -15.676 53.941 1.00 28.79 20 VAL C C 1
ATOM 2259 O O . VAL C 1 28 ? 12.661 -15.990 53.564 1.00 28.18 20 VAL C O 1
ATOM 2263 N N . MET C 1 29 ? 10.968 -16.138 55.061 1.00 29.00 21 MET C N 1
ATOM 2264 C CA . MET C 1 29 ? 11.579 -17.175 55.874 1.00 29.31 21 MET C CA 1
ATOM 2265 C C . MET C 1 29 ? 10.727 -18.440 55.812 1.00 29.11 21 MET C C 1
ATOM 2266 O O . MET C 1 29 ? 9.506 -18.377 55.729 1.00 28.54 21 MET C O 1
ATOM 2271 N N . GLY C 1 30 ? 11.379 -19.596 55.833 1.00 28.65 22 GLY C N 1
ATOM 2272 C CA . GLY C 1 30 ? 10.654 -20.852 55.786 1.00 28.63 22 GLY C CA 1
ATOM 2273 C C . GLY C 1 30 ? 11.527 -22.040 56.112 1.00 28.38 22 GLY C C 1
ATOM 2274 O O . GLY C 1 30 ? 12.663 -21.882 56.566 1.00 28.74 22 GLY C O 1
ATOM 2275 N N . ILE C 1 31 ? 10.979 -23.230 55.891 1.00 28.18 23 ILE C N 1
ATOM 2276 C CA . ILE C 1 31 ? 11.708 -24.478 56.121 1.00 28.47 23 ILE C CA 1
ATOM 2277 C C . ILE C 1 31 ? 11.489 -25.329 54.883 1.00 27.66 23 ILE C C 1
ATOM 2278 O O . ILE C 1 31 ? 10.340 -25.583 54.487 1.00 27.87 23 ILE C O 1
ATOM 2283 N N . VAL C 1 32 ? 12.588 -25.739 54.252 1.00 27.02 24 VAL C N 1
ATOM 2284 C CA . VAL C 1 32 ? 12.529 -26.655 53.101 1.00 26.25 24 VAL C CA 1
ATOM 2285 C C . VAL C 1 32 ? 11.974 -28.019 53.568 1.00 26.75 24 VAL C C 1
ATOM 2286 O O . VAL C 1 32 ? 12.289 -28.460 54.674 1.00 26.78 24 VAL C O 1
ATOM 2290 N N . ASP C 1 33 ? 11.141 -28.673 52.755 1.00 27.15 25 ASP C N 1
ATOM 2291 C CA . ASP C 1 33 ? 10.675 -30.023 53.100 1.00 28.30 25 ASP C CA 1
ATOM 2292 C C . ASP C 1 33 ? 11.862 -31.001 53.207 1.00 29.05 25 ASP C C 1
ATOM 2293 O O . ASP C 1 33 ? 12.966 -30.718 52.722 1.00 28.27 25 ASP C O 1
ATOM 2298 N N . LEU C 1 34 ? 11.624 -32.141 53.856 1.00 30.22 26 LEU C N 1
ATOM 2299 C CA . LEU C 1 34 ? 12.636 -33.188 54.025 1.00 31.14 26 LEU C CA 1
ATOM 2300 C C . LEU C 1 34 ? 13.075 -33.857 52.714 1.00 31.17 26 LEU C C 1
ATOM 2301 O O . LEU C 1 34 ? 14.261 -34.144 52.526 1.00 31.58 26 LEU C O 1
ATOM 2306 N N . ASN C 1 35 ? 12.134 -34.111 51.809 1.00 31.14 27 ASN C N 1
ATOM 2307 C CA . ASN C 1 35 ? 12.473 -34.726 50.528 1.00 31.55 27 ASN C CA 1
ATOM 2308 C C . ASN C 1 35 ? 12.025 -33.871 49.344 1.00 31.11 27 ASN C C 1
ATOM 2309 O O . ASN C 1 35 ? 11.160 -34.280 48.569 1.00 31.23 27 ASN C O 1
ATOM 2314 N N . PRO C 1 36 ? 12.645 -32.683 49.178 1.00 30.88 28 PRO C N 1
ATOM 2315 C CA . PRO C 1 36 ? 12.096 -31.719 48.219 1.00 30.52 28 PRO C CA 1
ATOM 2316 C C . PRO C 1 36 ? 12.443 -31.991 46.759 1.00 30.58 28 PRO C C 1
ATOM 2317 O O . PRO C 1 36 ? 13.517 -32.528 46.441 1.00 30.93 28 PRO C O 1
ATOM 2321 N N . GLU C 1 37 ? 11.421 -31.779 46.079 1.00 30.35 29 GLU C N 1
ATOM 2322 C CA . GLU C 1 37 ? 11.671 -31.723 44.690 1.00 30.25 29 GLU C CA 1
ATOM 2323 C C . GLU C 1 37 ? 12.049 -30.360 44.118 1.00 29.03 29 GLU C C 1
ATOM 2324 O O . GLU C 1 37 ? 12.994 -30.245 43.422 1.00 28.65 29 GLU C O 1
ATOM 2330 N N . SER C 1 38 ? 11.181 -29.246 44.275 1.00 27.46 30 SER C N 1
ATOM 2331 C CA . SER C 1 38 ? 11.331 -27.869 43.806 1.00 25.66 30 SER C CA 1
ATOM 2332 C C . SER C 1 38 ? 10.427 -26.950 44.618 1.00 24.98 30 SER C C 1
ATOM 2333 O O . SER C 1 38 ? 9.457 -27.398 45.225 1.00 24.84 30 SER C O 1
ATOM 2336 N N . PHE C 1 39 ? 10.774 -25.670 44.659 1.00 24.02 31 PHE C N 1
ATOM 2337 C CA . PHE C 1 39 ? 9.826 -24.633 45.066 1.00 22.46 31 PHE C CA 1
ATOM 2338 C C . PHE C 1 39 ? 10.058 -23.383 44.253 1.00 21.84 31 PHE C C 1
ATOM 2339 O O . PHE C 1 39 ? 11.109 -23.233 43.609 1.00 20.84 31 PHE C O 1
ATOM 2347 N N . ALA C 1 40 ? 9.074 -22.492 44.275 1.00 20.19 32 ALA C N 1
ATOM 2348 C CA . ALA C 1 40 ? 9.209 -21.226 43.584 1.00 20.11 32 ALA C CA 1
ATOM 2349 C C . ALA C 1 40 ? 8.699 -20.078 44.437 1.00 20.26 32 ALA C C 1
ATOM 2350 O O . ALA C 1 40 ? 7.721 -20.230 45.176 1.00 20.52 32 ALA C O 1
ATOM 2352 N N . ILE C 1 41 ? 9.376 -18.938 44.310 1.00 20.59 33 ILE C N 1
ATOM 2353 C CA . ILE C 1 41 ? 8.999 -17.682 44.965 1.00 21.17 33 ILE C CA 1
ATOM 2354 C C . ILE C 1 41 ? 9.001 -16.632 43.861 1.00 21.56 33 ILE C C 1
ATOM 2355 O O . ILE C 1 41 ? 10.019 -16.438 43.177 1.00 21.77 33 ILE C O 1
ATOM 2360 N N . SER C 1 42 ? 7.854 -15.999 43.647 1.00 22.07 34 SER C N 1
ATOM 2361 C CA . SER C 1 42 ? 7.712 -15.029 42.571 1.00 22.37 34 SER C CA 1
ATOM 2362 C C . SER C 1 42 ? 7.138 -13.724 43.074 1.00 22.59 34 SER C C 1
ATOM 2363 O O . SER C 1 42 ? 6.342 -13.704 44.011 1.00 21.20 34 SER C O 1
ATOM 2366 N N . LEU C 1 43 ? 7.520 -12.642 42.407 1.00 22.78 35 LEU C N 1
ATOM 2367 C CA . LEU C 1 43 ? 6.916 -11.345 42.642 1.00 22.84 35 LEU C CA 1
ATOM 2368 C C . LEU C 1 43 ? 6.115 -11.015 41.391 1.00 23.25 35 LEU C C 1
ATOM 2369 O O . LEU C 1 43 ? 6.613 -11.131 40.253 1.00 22.89 35 LEU C O 1
ATOM 2374 N N . THR C 1 44 ? 4.842 -10.681 41.592 1.00 22.61 36 THR C N 1
ATOM 2375 C CA . THR C 1 44 ? 3.922 -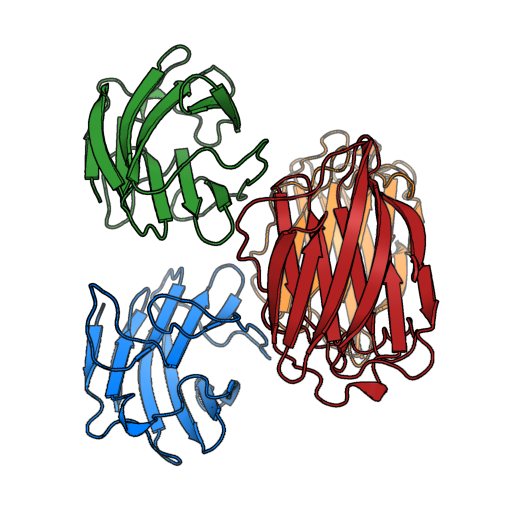10.587 40.481 1.00 23.28 36 THR C CA 1
ATOM 2376 C C . THR C 1 44 ? 3.058 -9.324 40.559 1.00 24.17 36 THR C C 1
ATOM 2377 O O . THR C 1 44 ? 2.963 -8.702 41.602 1.00 23.39 36 THR C O 1
ATOM 2381 N N . CYS C 1 45 ? 2.462 -8.947 39.432 1.00 25.21 37 CYS C N 1
ATOM 2382 C CA . CYS C 1 45 ? 1.591 -7.769 39.387 1.00 26.78 37 CYS C CA 1
ATOM 2383 C C . CYS C 1 45 ? 0.134 -8.229 39.593 1.00 27.55 37 CYS C C 1
ATOM 2384 O O . CYS C 1 45 ? -0.540 -8.630 38.638 1.00 28.12 37 CYS C O 1
ATOM 2387 N N . GLY C 1 46 ? -0.321 -8.189 40.847 1.00 28.20 38 GLY C N 1
ATOM 2388 C CA . GLY C 1 46 ? -1.621 -8.756 41.229 1.00 28.87 38 GLY C CA 1
ATOM 2389 C C . GLY C 1 46 ? -1.561 -10.266 41.406 1.00 29.71 38 GLY C C 1
ATOM 2390 O O . GLY C 1 46 ? -0.534 -10.893 41.125 1.00 29.60 38 GLY C O 1
ATOM 2391 N N . ASP C 1 47 ? -2.668 -10.860 41.854 1.00 30.30 39 ASP C N 1
ATOM 2392 C CA . ASP C 1 47 ? -2.687 -12.288 42.208 1.00 31.93 39 ASP C CA 1
ATOM 2393 C C . ASP C 1 47 ? -3.498 -13.212 41.280 1.00 33.19 39 ASP C C 1
ATOM 2394 O O . ASP C 1 47 ? -3.744 -14.380 41.623 1.00 33.11 39 ASP C O 1
ATOM 2399 N N . SER C 1 48 ? -3.884 -12.709 40.111 1.00 34.73 40 SER C N 1
ATOM 2400 C CA . SER C 1 48 ? -4.651 -13.507 39.148 1.00 36.51 40 SER C CA 1
ATOM 2401 C C . SER C 1 48 ? -3.928 -14.809 38.789 1.00 37.76 40 SER C C 1
ATOM 2402 O O . SER C 1 48 ? -2.708 -14.817 38.569 1.00 37.41 40 SER C O 1
ATOM 2405 N N . GLU C 1 49 ? -4.681 -15.909 38.749 1.00 38.96 41 GLU C N 1
ATOM 2406 C CA . GLU C 1 49 ? -4.107 -17.226 38.470 1.00 40.56 41 GLU C CA 1
ATOM 2407 C C . GLU C 1 49 ? -4.708 -17.823 37.213 1.00 41.39 41 GLU C C 1
ATOM 2408 O O . GLU C 1 49 ? -4.173 -18.787 36.643 1.00 41.91 41 GLU C O 1
ATOM 2414 N N . ASP C 1 50 ? -5.825 -17.253 36.773 1.00 42.09 42 ASP C N 1
ATOM 2415 C CA . ASP C 1 50 ? -6.507 -17.728 35.575 1.00 43.10 42 ASP C CA 1
ATOM 2416 C C . ASP C 1 50 ? -7.183 -16.580 34.834 1.00 42.94 42 ASP C C 1
ATOM 2417 O O . ASP C 1 50 ? -8.385 -16.357 34.978 1.00 43.89 42 ASP C O 1
ATOM 2422 N N . PRO C 1 51 ? -6.403 -15.854 34.040 1.00 42.39 43 PRO C N 1
ATOM 2423 C CA . PRO C 1 51 ? -5.087 -16.333 33.604 1.00 41.68 43 PRO C CA 1
ATOM 2424 C C . PRO C 1 51 ? -3.954 -15.568 34.279 1.00 40.29 43 PRO C C 1
ATOM 2425 O O . PRO C 1 51 ? -4.134 -14.413 34.664 1.00 40.90 43 PRO C O 1
ATOM 2429 N N . PRO C 1 52 ? -2.800 -16.212 34.418 1.00 38.84 44 PRO C N 1
ATOM 2430 C CA . PRO C 1 52 ? -1.871 -15.902 35.510 1.00 37.23 44 PRO C CA 1
ATOM 2431 C C . PRO C 1 52 ? -1.424 -14.444 35.477 1.00 35.66 44 PRO C C 1
ATOM 2432 O O . PRO C 1 52 ? -1.339 -13.850 34.402 1.00 35.66 44 PRO C O 1
ATOM 2436 N N . ALA C 1 53 ? -1.144 -13.880 36.647 1.00 33.80 45 ALA C N 1
ATOM 2437 C CA . ALA C 1 53 ? -0.591 -12.528 36.736 1.00 31.79 45 ALA C CA 1
ATOM 2438 C C . ALA C 1 53 ? 0.777 -12.399 36.038 1.00 30.63 45 ALA C C 1
ATOM 2439 O O . ALA C 1 53 ? 1.541 -13.372 35.963 1.00 29.82 45 ALA C O 1
ATOM 2441 N N . ASP C 1 54 ? 1.091 -11.197 35.547 1.00 29.33 46 ASP C N 1
ATOM 2442 C CA . ASP C 1 54 ? 2.453 -10.900 35.075 1.00 27.75 46 ASP C CA 1
ATOM 2443 C C . ASP C 1 54 ? 3.478 -11.117 36.188 1.00 27.21 46 ASP C C 1
ATOM 2444 O O . ASP C 1 54 ? 3.295 -10.659 37.313 1.00 26.49 46 ASP C O 1
ATOM 2449 N N . VAL C 1 55 ? 4.559 -11.818 35.848 1.00 25.87 47 VAL C N 1
ATOM 2450 C CA . VAL C 1 55 ? 5.604 -12.183 36.780 1.00 25.09 47 VAL C CA 1
ATOM 2451 C C . VAL C 1 55 ? 6.838 -11.320 36.511 1.00 24.80 47 VAL C C 1
ATOM 2452 O O . VAL C 1 55 ? 7.419 -11.389 35.421 1.00 25.10 47 VAL C O 1
ATOM 2456 N N . ALA C 1 56 ? 7.231 -10.521 37.502 1.00 23.69 48 ALA C N 1
ATOM 2457 C CA . ALA C 1 56 ? 8.416 -9.668 37.396 1.00 23.37 48 ALA C CA 1
ATOM 2458 C C . ALA C 1 56 ? 9.674 -10.488 37.632 1.00 22.62 48 ALA C C 1
ATOM 2459 O O . ALA C 1 56 ? 10.684 -10.296 36.961 1.00 22.36 48 ALA C O 1
ATOM 2461 N N . ILE C 1 57 ? 9.595 -11.396 38.597 1.00 22.21 49 ILE C N 1
ATOM 2462 C CA . ILE C 1 57 ? 10.663 -12.367 38.851 1.00 21.30 49 ILE C CA 1
ATOM 2463 C C . ILE C 1 57 ? 10.080 -13.640 39.456 1.00 21.57 49 ILE C C 1
ATOM 2464 O O . ILE C 1 57 ? 9.282 -13.590 40.404 1.00 20.58 49 ILE C O 1
ATOM 2469 N N . GLU C 1 58 ? 10.458 -14.771 38.873 1.00 21.94 50 GLU C N 1
ATOM 2470 C CA . GLU C 1 58 ? 10.215 -16.091 39.480 1.00 22.99 50 GLU C CA 1
ATOM 2471 C C . GLU C 1 58 ? 11.560 -16.717 39.788 1.00 22.96 50 GLU C C 1
ATOM 2472 O O . GLU C 1 58 ? 12.455 -16.734 38.921 1.00 23.60 50 GLU C O 1
ATOM 2478 N N . LEU C 1 59 ? 11.724 -17.167 41.028 1.00 22.59 51 LEU C N 1
ATOM 2479 C CA . LEU C 1 59 ? 12.884 -17.924 41.431 1.00 22.40 51 LEU C CA 1
ATOM 2480 C C . LEU C 1 59 ? 12.412 -19.345 41.700 1.00 23.49 51 LEU C C 1
ATOM 2481 O O . LEU C 1 59 ? 11.561 -19.551 42.572 1.00 22.69 51 LEU C O 1
ATOM 2486 N N . LYS C 1 60 ? 12.931 -20.303 40.930 1.00 22.98 52 LYS C N 1
ATOM 2487 C CA . LYS C 1 60 ? 12.616 -21.714 41.119 1.00 23.69 52 LYS C CA 1
ATOM 2488 C C . LYS C 1 60 ? 13.878 -22.451 41.581 1.00 23.42 52 LYS C C 1
ATOM 2489 O O . LYS C 1 60 ? 14.910 -22.423 40.894 1.00 22.58 52 LYS C O 1
ATOM 2495 N N . ALA C 1 61 ? 13.810 -23.050 42.779 1.00 22.72 53 ALA C N 1
ATOM 2496 C CA . ALA C 1 61 ? 14.892 -23.870 43.297 1.00 22.47 53 ALA C CA 1
ATOM 2497 C C . ALA C 1 61 ? 14.609 -25.315 42.947 1.00 22.82 53 ALA C C 1
ATOM 2498 O O . ALA C 1 61 ? 13.566 -25.850 43.321 1.00 22.03 53 ALA C O 1
ATOM 2500 N N . VAL C 1 62 ? 15.531 -25.946 42.219 1.00 22.62 54 VAL C N 1
ATOM 2501 C CA . VAL C 1 62 ? 15.351 -27.326 41.784 1.00 22.52 54 VAL C CA 1
ATOM 2502 C C . VAL C 1 62 ? 16.406 -28.180 42.476 1.00 22.75 54 VAL C C 1
ATOM 2503 O O . VAL C 1 62 ? 17.611 -27.944 42.324 1.00 22.58 54 VAL C O 1
ATOM 2507 N N . PHE C 1 63 ? 15.957 -29.173 43.235 1.00 22.01 55 PHE C N 1
ATOM 2508 C CA . PHE C 1 63 ? 16.874 -29.896 44.110 1.00 22.51 55 PHE C CA 1
ATOM 2509 C C . PHE C 1 63 ? 17.702 -31.006 43.466 1.00 22.13 55 PHE C C 1
ATOM 2510 O O . PHE C 1 63 ? 18.831 -31.217 43.883 1.00 21.21 55 PHE C O 1
ATOM 2518 N N . THR C 1 64 ? 17.154 -31.688 42.463 1.00 23.36 56 THR C N 1
ATOM 2519 C CA . THR C 1 64 ? 17.864 -32.851 41.868 1.00 24.79 56 THR C CA 1
ATOM 2520 C C . THR C 1 64 ? 19.218 -32.435 41.259 1.00 24.56 56 THR C C 1
ATOM 2521 O O . THR C 1 64 ? 20.237 -33.108 41.454 1.00 24.93 56 THR C O 1
ATOM 2525 N N . ASP C 1 65 ? 19.227 -31.308 40.556 1.00 24.18 57 ASP C N 1
ATOM 2526 C CA . ASP C 1 65 ? 20.451 -30.816 39.928 1.00 24.04 57 ASP C CA 1
ATOM 2527 C C . ASP C 1 65 ? 20.906 -29.462 40.471 1.00 23.90 57 ASP C C 1
ATOM 2528 O O . ASP C 1 65 ? 21.816 -28.838 39.910 1.00 23.64 57 ASP C O 1
ATOM 2533 N N . ARG C 1 66 ? 20.270 -29.034 41.569 1.00 24.06 58 ARG C N 1
ATOM 2534 C CA . ARG C 1 66 ? 20.737 -27.917 42.406 1.00 24.15 58 ARG C CA 1
ATOM 2535 C C . ARG C 1 66 ? 20.859 -26.617 41.611 1.00 23.59 58 ARG C C 1
ATOM 2536 O O . ARG C 1 66 ? 21.924 -25.964 41.567 1.00 23.73 58 ARG C O 1
ATOM 2544 N N . GLN C 1 67 ? 19.735 -26.261 41.000 1.00 23.14 59 GLN C N 1
ATOM 2545 C CA . GLN C 1 67 ? 19.602 -25.080 40.181 1.00 22.26 59 GLN C CA 1
ATOM 2546 C C . GLN C 1 67 ? 18.735 -24.026 40.840 1.00 21.94 59 GLN C C 1
ATOM 2547 O O . GLN C 1 67 ? 17.721 -24.347 41.486 1.00 21.19 59 GLN C O 1
ATOM 2553 N N . LEU C 1 68 ? 19.120 -22.768 40.629 1.00 21.36 60 LEU C N 1
ATOM 2554 C CA . LEU C 1 68 ? 18.234 -21.640 40.899 1.00 21.35 60 LEU C CA 1
ATOM 2555 C C . LEU C 1 68 ? 17.916 -20.970 39.584 1.00 21.48 60 LEU C C 1
ATOM 2556 O O . LEU C 1 68 ? 18.755 -20.265 38.999 1.00 22.00 60 LEU C O 1
ATOM 2561 N N . LEU C 1 69 ? 16.719 -21.231 39.094 1.00 21.32 61 LEU C N 1
ATOM 2562 C CA . LEU C 1 69 ? 16.299 -20.737 37.792 1.00 21.15 61 LEU C CA 1
ATOM 2563 C C . LEU C 1 69 ? 15.435 -19.494 37.957 1.00 21.98 61 LEU C C 1
ATOM 2564 O O . LEU C 1 69 ? 14.515 -19.476 38.789 1.00 21.92 61 LEU C O 1
ATOM 2569 N N . ARG C 1 70 ? 15.764 -18.439 37.204 1.00 21.58 62 ARG C N 1
ATOM 2570 C CA . ARG C 1 70 ? 15.007 -17.178 37.257 1.00 21.40 62 ARG C CA 1
ATOM 2571 C C . ARG C 1 70 ? 14.433 -16.848 35.888 1.00 22.30 62 ARG C C 1
ATOM 2572 O O . ARG C 1 70 ? 15.120 -16.973 34.853 1.00 22.16 62 ARG C O 1
ATOM 2580 N N . ASN C 1 71 ? 13.180 -16.404 35.896 1.00 22.48 63 ASN C N 1
ATOM 2581 C CA . ASN C 1 71 ? 12.533 -15.888 34.699 1.00 23.08 63 ASN C CA 1
ATOM 2582 C C . ASN C 1 71 ? 11.450 -14.858 35.017 1.00 23.08 63 ASN C C 1
ATOM 2583 O O . ASN C 1 71 ? 11.168 -14.600 36.171 1.00 22.60 63 ASN C O 1
ATOM 2588 N N . SER C 1 72 ? 10.869 -14.277 33.967 1.00 23.55 64 SER C N 1
ATOM 2589 C CA . SER C 1 72 ? 9.738 -13.362 34.034 1.00 24.09 64 SER C CA 1
ATOM 2590 C C . SER C 1 72 ? 8.640 -13.882 33.095 1.00 25.13 64 SER C C 1
ATOM 2591 O O . SER C 1 72 ? 8.868 -14.799 32.299 1.00 25.66 64 SER C O 1
ATOM 2594 N N . CYS C 1 73 ? 7.446 -13.312 33.209 1.00 25.89 65 CYS C N 1
ATOM 2595 C CA . CYS C 1 73 ? 6.338 -13.631 32.342 1.00 27.39 65 CYS C CA 1
ATOM 2596 C C . CYS C 1 73 ? 5.485 -12.383 32.131 1.00 28.32 65 CYS C C 1
ATOM 2597 O O . CYS C 1 73 ? 4.992 -11.783 33.093 1.00 28.43 65 CYS C O 1
ATOM 2600 N N . ILE C 1 74 ? 5.363 -11.966 30.872 1.00 29.74 66 ILE C N 1
ATOM 2601 C CA . ILE C 1 74 ? 4.548 -10.806 30.513 1.00 30.82 66 ILE C CA 1
ATOM 2602 C C . ILE C 1 74 ? 3.539 -11.240 29.460 1.00 31.38 66 ILE C C 1
ATOM 2603 O O . ILE C 1 74 ? 3.909 -11.812 28.431 1.00 31.67 66 ILE C O 1
ATOM 2608 N N . SER C 1 75 ? 2.259 -11.007 29.750 1.00 32.26 67 SER C N 1
ATOM 2609 C CA . SER C 1 75 ? 1.162 -11.429 28.869 1.00 33.27 67 SER C CA 1
ATOM 2610 C C . SER C 1 75 ? 1.324 -12.884 28.394 1.00 33.52 67 SER C C 1
ATOM 2611 O O . SER C 1 75 ? 1.101 -13.207 27.218 1.00 33.56 67 SER C O 1
ATOM 2614 N N . GLY C 1 76 ? 1.732 -13.749 29.320 1.00 33.26 68 GLY C N 1
ATOM 2615 C CA . GLY C 1 76 ? 1.875 -15.172 29.047 1.00 33.11 68 GLY C CA 1
ATOM 2616 C C . GLY C 1 76 ? 3.161 -15.552 28.345 1.00 33.09 68 GLY C C 1
ATOM 2617 O O . GLY C 1 76 ? 3.366 -16.719 28.020 1.00 33.52 68 GLY C O 1
ATOM 2618 N N . GLU C 1 77 ? 4.033 -14.578 28.101 1.00 32.49 69 GLU C N 1
ATOM 2619 C CA . GLU C 1 77 ? 5.285 -14.855 27.404 1.00 32.50 69 GLU C CA 1
ATOM 2620 C C . GLU C 1 77 ? 6.455 -14.865 28.381 1.00 31.48 69 GLU C C 1
ATOM 2621 O O . GLU C 1 77 ? 6.731 -13.873 29.040 1.00 30.45 69 GLU C O 1
ATOM 2627 N N . ARG C 1 78 ? 7.134 -16.003 28.467 1.00 31.00 70 ARG C N 1
ATOM 2628 C CA . ARG C 1 78 ? 8.283 -16.137 29.354 1.00 30.84 70 ARG C CA 1
ATOM 2629 C C . ARG C 1 78 ? 9.485 -15.524 28.670 1.00 30.14 70 ARG C C 1
ATOM 2630 O O . ARG C 1 78 ? 9.604 -15.605 27.438 1.00 31.32 70 ARG C O 1
ATOM 2638 N N . GLY C 1 79 ? 10.335 -14.854 29.448 1.00 28.84 71 GLY C N 1
ATOM 2639 C CA . GLY C 1 79 ? 11.579 -14.275 28.932 1.00 27.48 71 GLY C CA 1
ATOM 2640 C C . GLY C 1 79 ? 12.722 -15.285 28.919 1.00 26.78 71 GLY C C 1
ATOM 2641 O O . GLY C 1 79 ? 12.479 -16.501 28.895 1.00 26.35 71 GLY C O 1
ATOM 2642 N N . GLU C 1 80 ? 13.957 -14.780 28.950 1.00 26.05 72 GLU C N 1
ATOM 2643 C CA A GLU C 1 80 ? 15.157 -15.631 28.990 0.50 25.93 72 GLU C CA 1
ATOM 2644 C CA B GLU C 1 80 ? 15.139 -15.647 28.982 0.50 25.52 72 GLU C CA 1
ATOM 2645 C C . GLU C 1 80 ? 15.427 -16.135 30.405 1.00 25.71 72 GLU C C 1
ATOM 2646 O O . GLU C 1 80 ? 15.621 -15.346 31.344 1.00 25.06 72 GLU C O 1
ATOM 2657 N N . GLU C 1 81 ? 15.423 -17.453 30.563 1.00 24.89 73 GLU C N 1
ATOM 2658 C CA . GLU C 1 81 ? 15.724 -18.024 31.834 1.00 23.97 73 GLU C CA 1
ATOM 2659 C C . GLU C 1 81 ? 17.193 -17.779 32.151 1.00 23.59 73 GLU C C 1
ATOM 2660 O O . GLU C 1 81 ? 18.060 -17.822 31.246 1.00 23.23 73 GLU C O 1
ATOM 2666 N N . GLN C 1 82 ? 17.445 -17.518 33.431 1.00 22.32 74 GLN C N 1
ATOM 2667 C CA . GLN C 1 82 ? 18.772 -17.241 33.968 1.00 22.73 74 GLN C CA 1
ATOM 2668 C C . GLN C 1 82 ? 19.066 -18.206 35.107 1.00 21.98 74 GLN C C 1
ATOM 2669 O O . GLN C 1 82 ? 18.176 -18.514 35.886 1.00 22.89 74 GLN C O 1
ATOM 2675 N N . SER C 1 83 ? 20.300 -18.708 35.171 1.00 21.84 75 SER C N 1
ATOM 2676 C CA . SER C 1 83 ? 20.655 -19.811 36.081 1.00 21.34 75 SER C CA 1
ATOM 2677 C C . SER C 1 83 ? 21.987 -19.655 36.799 1.00 21.67 75 SER C C 1
ATOM 2678 O O . SER C 1 83 ? 22.307 -20.444 37.698 1.00 21.50 75 SER C O 1
ATOM 2681 N N . ALA C 1 84 ? 22.786 -18.657 36.406 1.00 22.08 76 ALA C N 1
ATOM 2682 C CA . ALA C 1 84 ? 24.108 -18.451 37.023 1.00 22.75 76 ALA C CA 1
ATOM 2683 C C . ALA C 1 84 ? 24.034 -18.395 38.549 1.00 22.93 76 ALA C C 1
ATOM 2684 O O . ALA C 1 84 ? 23.236 -17.636 39.103 1.00 23.08 76 ALA C O 1
ATOM 2686 N N . ILE C 1 85 ? 24.850 -19.210 39.222 1.00 22.73 77 ILE C N 1
ATOM 2687 C CA . ILE C 1 85 ? 24.893 -19.277 40.685 1.00 22.64 77 ILE C CA 1
ATOM 2688 C C . ILE C 1 85 ? 26.324 -19.526 41.182 1.00 23.06 77 ILE C C 1
ATOM 2689 O O . ILE C 1 85 ? 27.104 -20.186 40.492 1.00 22.90 77 ILE C O 1
ATOM 2694 N N . PRO C 1 86 ? 26.672 -18.996 42.373 1.00 23.24 78 PRO C N 1
ATOM 2695 C CA . PRO C 1 86 ? 27.970 -19.282 43.007 1.00 23.20 78 PRO C CA 1
ATOM 2696 C C . PRO C 1 86 ? 27.952 -20.627 43.742 1.00 23.61 78 PRO C C 1
ATOM 2697 O O . PRO C 1 86 ? 29.003 -21.217 43.987 1.00 22.90 78 PRO C O 1
ATOM 2701 N N . TYR C 1 87 ? 26.750 -21.072 44.093 1.00 23.44 79 TYR C N 1
ATOM 2702 C CA . TYR C 1 87 ? 26.487 -22.340 44.764 1.00 23.80 79 TYR C CA 1
ATOM 2703 C C . TYR C 1 87 ? 24.972 -22.458 44.934 1.00 24.16 79 TYR C C 1
ATOM 2704 O O . TYR C 1 87 ? 24.250 -21.468 44.765 1.00 23.95 79 TYR C O 1
ATOM 2713 N N . PHE C 1 88 ? 24.498 -23.669 45.240 1.00 23.81 80 PHE C N 1
ATOM 2714 C CA . PHE C 1 88 ? 23.097 -23.895 45.599 1.00 23.89 80 PHE C CA 1
ATOM 2715 C C . PHE C 1 88 ? 22.924 -23.790 47.134 1.00 23.87 80 PHE C C 1
ATOM 2716 O O . PHE C 1 88 ? 23.519 -24.559 47.883 1.00 24.72 80 PHE C O 1
ATOM 2724 N N . PRO C 1 89 ? 22.103 -22.827 47.595 1.00 23.51 81 PRO C N 1
ATOM 2725 C CA . PRO C 1 89 ? 22.026 -22.396 48.984 1.00 24.32 81 PRO C CA 1
ATOM 2726 C C . PRO C 1 89 ? 21.049 -23.169 49.909 1.00 25.34 81 PRO C C 1
ATOM 2727 O O . PRO C 1 89 ? 21.106 -22.974 51.132 1.00 25.97 81 PRO C O 1
ATOM 2731 N N . PHE C 1 90 ? 20.181 -24.018 49.352 1.00 25.50 82 PHE C N 1
ATOM 2732 C CA . PHE C 1 90 ? 19.118 -24.656 50.157 1.00 26.35 82 PHE C CA 1
ATOM 2733 C C . PHE C 1 90 ? 19.417 -26.089 50.593 1.00 27.33 82 PHE C C 1
ATOM 2734 O O . PHE C 1 90 ? 19.970 -26.883 49.824 1.00 26.75 82 PHE C O 1
ATOM 2742 N N . ILE C 1 91 ? 19.036 -26.417 51.826 1.00 28.40 83 ILE C N 1
ATOM 2743 C CA . ILE C 1 91 ? 19.245 -27.770 52.372 1.00 29.76 83 ILE C CA 1
ATOM 2744 C C . ILE C 1 91 ? 17.901 -28.371 52.800 1.00 30.48 83 ILE C C 1
ATOM 2745 O O . ILE C 1 91 ? 17.145 -27.728 53.540 1.00 30.27 83 ILE C O 1
ATOM 2750 N N . PRO C 1 92 ? 17.579 -29.592 52.315 1.00 31.57 84 PRO C N 1
ATOM 2751 C CA . PRO C 1 92 ? 16.373 -30.274 52.771 1.00 32.02 84 PRO C CA 1
ATOM 2752 C C . PRO C 1 92 ? 16.203 -30.208 54.299 1.00 32.68 84 PRO C C 1
ATOM 2753 O O . PRO C 1 92 ? 17.172 -30.388 55.061 1.00 32.12 84 PRO C O 1
ATOM 2757 N N . ASP C 1 93 ? 14.986 -29.884 54.736 1.00 33.38 85 ASP C N 1
ATOM 2758 C CA . ASP C 1 93 ? 14.655 -29.889 56.159 1.00 33.85 85 ASP C CA 1
ATOM 2759 C C . ASP C 1 93 ? 15.346 -28.772 56.959 1.00 33.60 85 ASP C C 1
ATOM 2760 O O . ASP C 1 93 ? 15.384 -28.801 58.194 1.00 33.73 85 ASP C O 1
ATOM 2765 N N . GLN C 1 94 ? 15.886 -27.776 56.266 1.00 32.86 86 GLN C N 1
ATOM 2766 C CA . GLN C 1 94 ? 16.581 -26.696 56.960 1.00 32.82 86 GLN C CA 1
ATOM 2767 C C . GLN C 1 94 ? 15.872 -25.355 56.789 1.00 32.06 86 GLN C C 1
ATOM 2768 O O . GLN C 1 94 ? 15.298 -25.087 55.738 1.00 31.64 86 GLN C O 1
ATOM 2774 N N . PRO C 1 95 ? 15.903 -24.516 57.839 1.00 31.71 87 PRO C N 1
ATOM 2775 C CA . PRO C 1 95 ? 15.319 -23.183 57.757 1.00 31.49 87 PRO C CA 1
ATOM 2776 C C . PRO C 1 95 ? 16.134 -22.309 56.801 1.00 30.88 87 PRO C C 1
ATOM 2777 O O . PRO C 1 95 ? 17.366 -22.440 56.748 1.00 30.37 87 PRO C O 1
ATOM 2781 N N . PHE C 1 96 ? 15.450 -21.444 56.058 1.00 30.53 88 PHE C N 1
ATOM 2782 C CA . PHE C 1 96 ? 16.106 -20.496 55.149 1.00 30.45 88 PHE C CA 1
ATOM 2783 C C . PHE C 1 96 ? 15.568 -19.076 55.330 1.00 30.30 88 PHE C C 1
ATOM 2784 O O . PHE C 1 96 ? 14.458 -18.868 55.840 1.00 30.03 88 PHE C O 1
ATOM 2792 N N . ARG C 1 97 ? 16.361 -18.110 54.877 1.00 30.40 89 ARG C N 1
ATOM 2793 C CA . ARG C 1 97 ? 15.983 -16.702 54.885 1.00 30.16 89 ARG C CA 1
ATOM 2794 C C . ARG C 1 97 ? 16.306 -16.137 53.501 1.00 29.39 89 ARG C C 1
ATOM 2795 O O . ARG C 1 97 ? 17.472 -16.066 53.107 1.00 29.20 89 ARG C O 1
ATOM 2803 N N . VAL C 1 98 ? 15.260 -15.781 52.763 1.00 28.13 90 VAL C N 1
ATOM 2804 C CA . VAL C 1 98 ? 15.371 -15.184 51.436 1.00 28.09 90 VAL C CA 1
ATOM 2805 C C . VAL C 1 98 ? 15.016 -13.706 51.562 1.00 27.71 90 VAL C C 1
ATOM 2806 O O . VAL C 1 98 ? 13.997 -13.353 52.164 1.00 27.17 90 VAL C O 1
ATOM 2810 N N . GLU C 1 99 ? 15.883 -12.852 51.027 1.00 27.56 91 GLU C N 1
ATOM 2811 C CA . GLU C 1 99 ? 15.619 -11.414 50.937 1.00 27.93 91 GLU C CA 1
ATOM 2812 C C . GLU C 1 99 ? 15.770 -10.953 49.497 1.00 27.36 91 GLU C C 1
ATOM 2813 O O . GLU C 1 99 ? 16.822 -11.135 48.856 1.00 26.97 91 GLU C O 1
ATOM 2819 N N . ILE C 1 100 ? 14.684 -10.403 48.980 1.00 26.03 92 ILE C N 1
ATOM 2820 C CA . ILE C 1 100 ? 14.650 -9.870 47.641 1.00 26.05 92 ILE C CA 1
ATOM 2821 C C . ILE C 1 100 ? 14.699 -8.343 47.780 1.00 26.02 92 ILE C C 1
ATOM 2822 O O . ILE C 1 100 ? 13.707 -7.709 48.149 1.00 26.11 92 ILE C O 1
ATOM 2827 N N . LEU C 1 101 ? 15.874 -7.777 47.522 1.00 25.70 93 LEU C N 1
ATOM 2828 C CA . LEU C 1 101 ? 16.069 -6.331 47.551 1.00 26.22 93 LEU C CA 1
ATOM 2829 C C . LEU C 1 101 ? 15.821 -5.733 46.170 1.00 25.66 93 LEU C C 1
ATOM 2830 O O . LEU C 1 101 ? 16.461 -6.129 45.211 1.00 26.01 93 LEU C O 1
ATOM 2835 N N . CYS C 1 102 ? 14.876 -4.797 46.078 1.00 25.86 94 CYS C N 1
ATOM 2836 C CA . CYS C 1 102 ? 14.621 -4.064 44.845 1.00 25.57 94 CYS C CA 1
ATOM 2837 C C . CYS C 1 102 ? 15.550 -2.851 44.781 1.00 26.30 94 CYS C C 1
ATOM 2838 O O . CYS C 1 102 ? 15.488 -1.962 45.631 1.00 26.40 94 CYS C O 1
ATOM 2841 N N . GLU C 1 103 ? 16.437 -2.845 43.788 1.00 26.13 95 GLU C N 1
ATOM 2842 C CA . GLU C 1 103 ? 17.300 -1.694 43.525 1.00 25.38 95 GLU C CA 1
ATOM 2843 C C . GLU C 1 103 ? 16.764 -1.034 42.281 1.00 24.91 95 GLU C C 1
ATOM 2844 O O . GLU C 1 103 ? 15.802 -1.503 41.709 1.00 25.34 95 GLU C O 1
ATOM 2850 N N . TYR C 1 104 ? 17.369 0.069 41.861 1.00 25.23 96 TYR C N 1
ATOM 2851 C CA . TYR C 1 104 ? 16.887 0.795 40.693 1.00 25.00 96 TYR C CA 1
ATOM 2852 C C . TYR C 1 104 ? 16.912 -0.029 39.370 1.00 24.61 96 TYR C C 1
ATOM 2853 O O . TYR C 1 104 ? 15.927 -0.022 38.626 1.00 24.85 96 TYR C O 1
ATOM 2862 N N . PRO C 1 105 ? 18.043 -0.720 39.058 1.00 23.69 97 PRO C N 1
ATOM 2863 C CA . PRO C 1 105 ? 18.103 -1.472 37.814 1.00 23.31 97 PRO C CA 1
ATOM 2864 C C . PRO C 1 105 ? 17.764 -2.968 37.925 1.00 23.69 97 PRO C C 1
ATOM 2865 O O . PRO C 1 105 ? 17.584 -3.631 36.900 1.00 22.79 97 PRO C O 1
ATOM 2869 N N . ARG C 1 106 ? 17.697 -3.482 39.147 1.00 23.58 98 ARG C N 1
ATOM 2870 C CA . ARG C 1 106 ? 17.633 -4.933 39.356 1.00 23.95 98 ARG C CA 1
ATOM 2871 C C . ARG C 1 106 ? 17.060 -5.316 40.719 1.00 24.09 98 ARG C C 1
ATOM 2872 O O . ARG C 1 106 ? 17.027 -4.495 41.635 1.00 24.59 98 ARG C O 1
ATOM 2880 N N . PHE C 1 107 ? 16.628 -6.573 40.846 1.00 24.16 99 PHE C N 1
ATOM 2881 C CA . PHE C 1 107 ? 16.559 -7.225 42.151 1.00 24.12 99 PHE C CA 1
ATOM 2882 C C . PHE C 1 107 ? 17.911 -7.860 42.483 1.00 24.12 99 PHE C C 1
ATOM 2883 O O . PHE C 1 107 ? 18.550 -8.456 41.627 1.00 24.45 99 PHE C O 1
ATOM 2891 N N . ARG C 1 108 ? 18.335 -7.710 43.727 1.00 24.57 100 ARG C N 1
ATOM 2892 C CA . ARG C 1 108 ? 19.478 -8.426 44.272 1.00 25.54 100 ARG C CA 1
ATOM 2893 C C . ARG C 1 108 ? 18.892 -9.421 45.277 1.00 25.77 100 ARG C C 1
ATOM 2894 O O . ARG C 1 108 ? 18.127 -9.030 46.166 1.00 25.20 100 ARG C O 1
ATOM 2902 N N . VAL C 1 109 ? 19.222 -10.705 45.109 1.00 25.70 101 VAL C N 1
ATOM 2903 C CA . VAL C 1 109 ? 18.640 -11.753 45.961 1.00 25.10 101 VAL C CA 1
ATOM 2904 C C . VAL C 1 109 ? 19.664 -12.386 46.906 1.00 25.90 101 VAL C C 1
ATOM 2905 O O . VAL C 1 109 ? 20.731 -12.863 46.475 1.00 25.42 101 VAL C O 1
ATOM 2909 N N . PHE C 1 110 ? 19.302 -12.391 48.190 1.00 26.22 102 PHE C N 1
ATOM 2910 C CA . PHE C 1 110 ? 20.138 -12.912 49.272 1.00 26.97 102 PHE C CA 1
ATOM 2911 C C . PHE C 1 110 ? 19.485 -14.128 49.885 1.00 27.07 102 PHE C C 1
ATOM 2912 O O . PHE C 1 110 ? 18.270 -14.141 50.130 1.00 27.18 102 PHE C O 1
ATOM 2920 N N . VAL C 1 111 ? 20.298 -15.144 50.149 1.00 26.98 103 VAL C N 1
ATOM 2921 C CA . VAL C 1 111 ? 19.845 -16.305 50.892 1.00 27.20 103 VAL C CA 1
ATOM 2922 C C . VAL C 1 111 ? 20.762 -16.475 52.105 1.00 27.96 103 VAL C C 1
ATOM 2923 O O . VAL C 1 111 ? 21.993 -16.567 51.966 1.00 27.63 103 VAL C O 1
ATOM 2927 N N . ASP C 1 112 ? 20.144 -16.478 53.283 1.00 28.17 104 ASP C N 1
ATOM 2928 C CA . ASP C 1 112 ? 20.826 -16.627 54.570 1.00 28.78 104 ASP C CA 1
ATOM 2929 C C . ASP C 1 112 ? 21.926 -15.587 54.737 1.00 29.44 104 ASP C C 1
ATOM 2930 O O . ASP C 1 112 ? 23.008 -15.878 55.256 1.00 30.40 104 ASP C O 1
ATOM 2935 N N . GLY C 1 113 ? 21.627 -14.372 54.287 1.00 30.14 105 GLY C N 1
ATOM 2936 C CA . GLY C 1 113 ? 22.538 -13.235 54.396 1.00 30.43 105 GLY C CA 1
ATOM 2937 C C . GLY C 1 113 ? 23.523 -13.069 53.257 1.00 30.3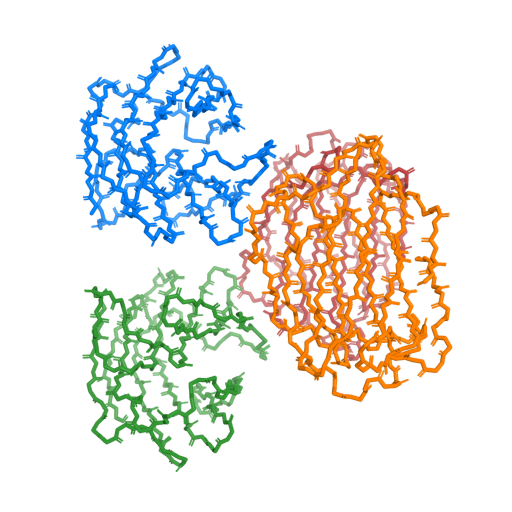2 105 GLY C C 1
ATOM 2938 O O . GLY C 1 113 ? 24.240 -12.082 53.220 1.00 30.86 105 GLY C O 1
ATOM 2939 N N . HIS C 1 114 ? 23.555 -14.021 52.323 1.00 30.09 106 HIS C N 1
ATOM 2940 C CA . HIS C 1 114 ? 24.563 -14.034 51.258 1.00 29.59 106 HIS C CA 1
ATOM 2941 C C . HIS C 1 114 ? 23.961 -13.688 49.901 1.00 29.21 106 HIS C C 1
ATOM 2942 O O . HIS C 1 114 ? 22.886 -14.158 49.558 1.00 27.60 106 HIS C O 1
ATOM 2949 N N . GLN C 1 115 ? 24.670 -12.870 49.125 1.00 29.17 107 GLN C N 1
ATOM 2950 C CA . GLN C 1 115 ? 24.214 -12.498 47.788 1.00 29.72 107 GLN C CA 1
ATOM 2951 C C . GLN C 1 115 ? 24.323 -13.704 46.831 1.00 29.40 107 GLN C C 1
ATOM 2952 O O . GLN C 1 115 ? 25.393 -14.317 46.714 1.00 29.10 107 GLN C O 1
ATOM 2958 N N . LEU C 1 116 ? 23.218 -14.048 46.162 1.00 28.74 108 LEU C N 1
ATOM 2959 C CA . LEU C 1 116 ? 23.203 -15.193 45.248 1.00 28.46 108 LEU C CA 1
ATOM 2960 C C . LEU C 1 116 ? 23.126 -14.819 43.767 1.00 28.10 108 LEU C C 1
ATOM 2961 O O . LEU C 1 116 ? 23.736 -15.487 42.931 1.00 28.46 108 LEU C O 1
ATOM 2966 N N . PHE C 1 117 ? 22.416 -13.740 43.450 1.00 26.69 109 PHE C N 1
ATOM 2967 C CA . PHE C 1 117 ? 22.260 -13.280 42.063 1.00 26.04 109 PHE C CA 1
ATOM 2968 C C . PHE C 1 117 ? 21.542 -11.940 41.962 1.00 25.59 109 PHE C C 1
ATOM 2969 O O . PHE C 1 117 ? 20.839 -11.533 42.882 1.00 25.87 109 PHE C O 1
ATOM 2977 N N . ASP C 1 118 ? 21.717 -11.298 40.811 1.00 25.08 110 ASP C N 1
ATOM 2978 C CA . ASP C 1 118 ? 20.962 -10.123 40.389 1.00 23.69 110 ASP C CA 1
ATOM 2979 C C . ASP C 1 118 ? 20.071 -10.545 39.245 1.00 22.39 110 ASP C C 1
ATOM 2980 O O . ASP C 1 118 ? 20.423 -11.438 38.469 1.00 20.91 110 ASP C O 1
ATOM 2985 N N . PHE C 1 119 ? 18.913 -9.910 39.169 1.00 21.59 111 PHE C N 1
ATOM 2986 C CA . PHE C 1 119 ? 17.97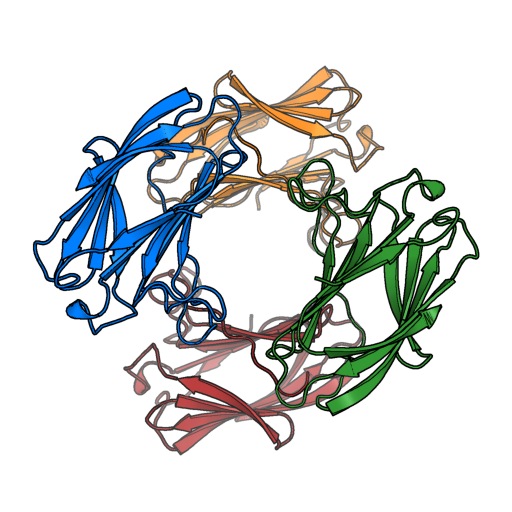3 -10.095 38.072 1.00 22.06 111 PHE C CA 1
ATOM 2987 C C . PHE C 1 119 ? 17.557 -8.680 37.680 1.00 22.08 111 PHE C C 1
ATOM 2988 O O . PHE C 1 119 ? 16.866 -7.989 38.452 1.00 21.77 111 PHE C O 1
ATOM 2996 N N . TYR C 1 120 ? 17.961 -8.261 36.481 1.00 22.85 112 TYR C N 1
ATOM 2997 C CA . TYR C 1 120 ? 17.648 -6.929 35.979 1.00 23.31 112 TYR C CA 1
ATOM 2998 C C . TYR C 1 120 ? 16.170 -6.798 35.603 1.00 24.34 112 TYR C C 1
ATOM 2999 O O . TYR C 1 120 ? 15.569 -7.728 35.037 1.00 24.80 112 TYR C O 1
ATOM 3008 N N . HIS C 1 121 ? 15.585 -5.656 35.963 1.00 24.06 113 HIS C N 1
ATOM 3009 C CA . HIS C 1 121 ? 14.166 -5.406 35.739 1.00 24.77 113 HIS C CA 1
ATOM 3010 C C . HIS C 1 121 ? 13.747 -5.568 34.280 1.00 25.07 113 HIS C C 1
ATOM 3011 O O . HIS C 1 121 ? 14.341 -4.973 33.371 1.00 24.79 113 HIS C O 1
ATOM 3018 N N . ARG C 1 122 ? 12.732 -6.403 34.071 1.00 24.87 114 ARG C N 1
ATOM 3019 C CA . ARG C 1 122 ? 12.100 -6.542 32.774 1.00 25.32 114 ARG C CA 1
ATOM 3020 C C . ARG C 1 122 ? 10.758 -5.815 32.818 1.00 25.51 114 ARG C C 1
ATOM 3021 O O . ARG C 1 122 ? 10.473 -4.952 31.970 1.00 26.46 114 ARG C O 1
ATOM 3029 N N . ILE C 1 123 ? 9.950 -6.125 33.827 1.00 24.69 115 ILE C N 1
ATOM 3030 C CA . ILE C 1 123 ? 8.791 -5.284 34.151 1.00 24.90 115 ILE C CA 1
ATOM 3031 C C . ILE C 1 123 ? 9.307 -3.980 34.784 1.00 25.04 115 ILE C C 1
ATOM 3032 O O . ILE C 1 123 ? 10.029 -4.006 35.780 1.00 24.91 115 ILE C O 1
ATOM 3037 N N . GLN C 1 124 ? 8.965 -2.852 34.162 1.00 26.10 116 GLN C N 1
ATOM 3038 C CA . GLN C 1 124 ? 9.529 -1.526 34.501 1.00 26.78 116 GLN C CA 1
ATOM 3039 C C . GLN C 1 124 ? 8.715 -0.783 35.549 1.00 26.94 116 GLN C C 1
ATOM 3040 O O . GLN C 1 124 ? 9.259 0.028 36.320 1.00 27.22 116 GLN C O 1
ATOM 3046 N N . THR C 1 125 ? 7.414 -1.069 35.580 1.00 26.87 117 THR C N 1
ATOM 3047 C CA . THR C 1 125 ? 6.477 -0.446 36.534 1.00 26.36 117 THR C CA 1
ATOM 3048 C C . THR C 1 125 ? 6.507 -1.133 37.899 1.00 26.51 117 THR C C 1
ATOM 3049 O O . THR C 1 125 ? 5.650 -1.984 38.200 1.00 25.80 117 THR C O 1
ATOM 3053 N N . LEU C 1 126 ? 7.486 -0.748 38.726 1.00 26.18 118 LEU C N 1
ATOM 3054 C CA . LEU C 1 126 ? 7.782 -1.417 39.987 1.00 25.85 118 LEU C CA 1
ATOM 3055 C C . LEU C 1 126 ? 6.661 -1.391 41.027 1.00 26.17 118 LEU C C 1
ATOM 3056 O O . LEU C 1 126 ? 6.480 -2.357 41.776 1.00 25.59 118 LEU C O 1
ATOM 3061 N N . SER C 1 127 ? 5.917 -0.286 41.093 1.00 26.10 119 SER C N 1
ATOM 3062 C CA . SER C 1 127 ? 4.875 -0.156 42.114 1.00 25.60 119 SER C CA 1
ATOM 3063 C C . SER C 1 127 ? 3.673 -1.056 41.851 1.00 25.04 119 SER C C 1
ATOM 3064 O O . SER C 1 127 ? 2.848 -1.241 42.732 1.00 24.69 119 SER C O 1
ATOM 3067 N N . ALA C 1 128 ? 3.575 -1.609 40.640 1.00 24.99 120 ALA C N 1
ATOM 3068 C CA . ALA C 1 128 ? 2.543 -2.575 40.300 1.00 24.45 120 ALA C CA 1
ATOM 3069 C C . ALA C 1 128 ? 2.898 -4.002 40.775 1.00 24.48 120 ALA C C 1
ATOM 3070 O O . ALA C 1 128 ? 2.021 -4.859 40.867 1.00 24.47 120 ALA C O 1
ATOM 3072 N N . ILE C 1 129 ? 4.187 -4.243 41.042 1.00 23.84 121 ILE C N 1
ATOM 3073 C CA . ILE C 1 129 ? 4.669 -5.505 41.625 1.00 23.58 121 ILE C CA 1
ATOM 3074 C C . ILE C 1 129 ? 4.269 -5.556 43.124 1.00 24.13 121 ILE C C 1
ATOM 3075 O O . ILE C 1 129 ? 5.016 -5.154 44.026 1.00 23.17 121 ILE C O 1
ATOM 3080 N N . ASP C 1 130 ? 3.059 -6.057 43.367 1.00 24.29 122 ASP C N 1
ATOM 3081 C CA . ASP C 1 130 ? 2.437 -5.951 44.681 1.00 24.38 122 ASP C CA 1
ATOM 3082 C C . ASP C 1 130 ? 2.042 -7.303 45.292 1.00 24.30 122 ASP C C 1
ATOM 3083 O O . ASP C 1 130 ? 1.243 -7.356 46.249 1.00 24.42 122 ASP C O 1
ATOM 3088 N N . THR C 1 131 ? 2.576 -8.388 44.729 1.00 23.35 123 THR C N 1
ATOM 3089 C CA . THR C 1 131 ? 2.182 -9.735 45.142 1.00 23.31 123 THR C CA 1
ATOM 3090 C C . THR C 1 131 ? 3.397 -10.656 45.232 1.00 22.82 123 THR C C 1
ATOM 3091 O O . THR C 1 131 ? 4.262 -10.656 44.360 1.00 22.34 123 THR C O 1
ATOM 3095 N N . ILE C 1 132 ? 3.471 -11.428 46.305 1.00 23.19 124 ILE C N 1
ATOM 3096 C CA . ILE C 1 132 ? 4.401 -12.550 46.337 1.00 23.32 124 ILE C CA 1
ATOM 3097 C C . ILE C 1 132 ? 3.644 -13.880 46.190 1.00 23.16 124 ILE C C 1
ATOM 3098 O O . ILE C 1 132 ? 2.649 -14.107 46.883 1.00 22.54 124 ILE C O 1
ATOM 3103 N N . LYS C 1 133 ? 4.100 -14.736 45.270 1.00 23.01 125 LYS C N 1
ATOM 3104 C CA . LYS C 1 133 ? 3.498 -16.061 45.075 1.00 23.24 125 LYS C CA 1
ATOM 3105 C C . LYS C 1 133 ? 4.514 -17.115 45.502 1.00 23.69 125 LYS C C 1
ATOM 3106 O O . LYS C 1 133 ? 5.692 -17.042 45.121 1.00 23.06 125 LYS C O 1
ATOM 3112 N N . ILE C 1 134 ? 4.074 -18.069 46.316 1.00 24.22 126 ILE C N 1
ATOM 3113 C CA . ILE C 1 134 ? 4.948 -19.131 46.787 1.00 25.04 126 ILE C CA 1
ATOM 3114 C C . ILE C 1 134 ? 4.256 -20.487 46.593 1.00 25.50 126 ILE C C 1
ATOM 3115 O O . ILE C 1 134 ? 3.107 -20.658 46.965 1.00 24.66 126 ILE C O 1
ATOM 3120 N N . ASN C 1 135 ? 4.956 -21.437 45.984 1.00 26.10 127 ASN C N 1
ATOM 3121 C CA . ASN C 1 135 ? 4.449 -22.798 45.873 1.00 26.93 127 ASN C CA 1
ATOM 3122 C C . ASN C 1 135 ? 5.579 -23.831 45.978 1.00 26.36 127 ASN C C 1
ATOM 3123 O O . ASN C 1 135 ? 6.760 -23.506 45.835 1.00 25.26 127 ASN C O 1
ATOM 3128 N N . GLY C 1 136 ? 5.223 -25.071 46.284 1.00 26.71 128 GLY C N 1
ATOM 3129 C CA . GLY C 1 136 ? 6.206 -26.149 46.244 1.00 27.31 128 GLY C CA 1
ATOM 3130 C C . GLY C 1 136 ? 6.622 -26.687 47.589 1.00 27.89 128 GLY C C 1
ATOM 3131 O O . GLY C 1 136 ? 5.887 -26.551 48.581 1.00 28.01 128 GLY C O 1
ATOM 3132 N N . ASP C 1 137 ? 7.812 -27.292 47.619 1.00 28.10 129 ASP C N 1
ATOM 3133 C CA . ASP C 1 137 ? 8.253 -28.128 48.747 1.00 28.25 129 ASP C CA 1
ATOM 3134 C C . ASP C 1 137 ? 8.932 -27.428 49.905 1.00 28.47 129 ASP C C 1
ATOM 3135 O O . ASP C 1 137 ? 10.085 -27.703 50.253 1.00 28.43 129 ASP C O 1
ATOM 3140 N N . LEU C 1 138 ? 8.166 -26.552 50.534 1.00 28.40 130 LEU C N 1
ATOM 3141 C CA . LEU C 1 138 ? 8.607 -25.815 51.689 1.00 28.62 130 LEU C CA 1
ATOM 3142 C C . LEU C 1 138 ? 7.382 -25.499 52.554 1.00 29.04 130 LEU C C 1
ATOM 3143 O O . LEU C 1 138 ? 6.231 -25.701 52.130 1.00 28.45 130 LEU C O 1
ATOM 3148 N N . GLN C 1 139 ? 7.641 -25.030 53.766 1.00 29.46 131 GLN C N 1
ATOM 3149 C CA . GLN C 1 139 ? 6.610 -24.339 54.538 1.00 30.76 131 GLN C CA 1
ATOM 3150 C C . GLN C 1 139 ? 7.130 -22.953 54.919 1.00 30.09 131 GLN C C 1
ATOM 3151 O O . GLN C 1 139 ? 8.287 -22.801 55.330 1.00 29.63 131 GLN C O 1
ATOM 3157 N N . ILE C 1 140 ? 6.275 -21.948 54.740 1.00 29.25 132 ILE C N 1
ATOM 3158 C CA . ILE C 1 140 ? 6.604 -20.550 55.072 1.00 28.53 132 ILE C CA 1
ATOM 3159 C C . ILE C 1 140 ? 6.316 -20.233 56.536 1.00 27.91 132 ILE C C 1
ATOM 3160 O O . ILE C 1 140 ? 5.244 -20.546 57.063 1.00 27.10 132 ILE C O 1
ATOM 3165 N N . THR C 1 141 ? 7.295 -19.629 57.191 1.00 26.78 133 THR C N 1
ATOM 3166 C CA . THR C 1 141 ? 7.166 -19.263 58.593 1.00 26.91 133 THR C CA 1
ATOM 3167 C C . THR C 1 141 ? 6.975 -17.751 58.783 1.00 26.95 133 THR C C 1
ATOM 3168 O O . THR C 1 141 ? 6.358 -17.321 59.760 1.00 26.31 133 THR C O 1
ATOM 3172 N N . LYS C 1 142 ? 7.492 -16.951 57.842 1.00 27.24 134 LYS C N 1
ATOM 3173 C CA . LYS C 1 142 ? 7.436 -15.493 57.953 1.00 27.46 134 LYS C CA 1
ATOM 3174 C C . LYS C 1 142 ? 7.454 -14.786 56.607 1.00 27.96 134 LYS C C 1
ATOM 3175 O O . LYS C 1 142 ? 8.196 -15.160 55.681 1.00 26.30 134 LYS C O 1
ATOM 3181 N N . LEU C 1 143 ? 6.636 -13.744 56.522 1.00 27.70 135 LEU C N 1
ATOM 3182 C CA . LEU C 1 143 ? 6.647 -12.855 55.391 1.00 28.32 135 LEU C CA 1
ATOM 3183 C C . LEU C 1 143 ? 6.720 -11.414 55.916 1.00 28.11 135 LEU C C 1
ATOM 3184 O O . LEU C 1 143 ? 5.966 -11.040 56.811 1.00 27.38 135 LEU C O 1
ATOM 3189 N N . GLY C 1 144 ? 7.641 -10.627 55.368 1.00 28.54 136 GLY C N 1
ATOM 3190 C CA . GLY C 1 144 ? 7.868 -9.250 55.821 1.00 29.26 136 GLY C CA 1
ATOM 3191 C C . GLY C 1 144 ? 8.574 -8.380 54.786 1.00 29.81 136 GLY C C 1
ATOM 3192 O O . GLY C 1 144 ? 8.635 -8.742 53.601 1.00 30.57 136 GLY C O 1
ATOM 3193 N N . PRO D 1 11 ? 33.707 -21.639 9.757 1.00 39.94 3 PRO B N 1
ATOM 3194 C CA . PRO D 1 11 ? 32.716 -20.765 9.121 1.00 38.63 3 PRO B CA 1
ATOM 3195 C C . PRO D 1 11 ? 33.270 -20.100 7.865 1.00 37.04 3 PRO B C 1
ATOM 3196 O O . PRO D 1 11 ? 34.486 -20.014 7.699 1.00 37.48 3 PRO B O 1
ATOM 3200 N N . PHE D 1 12 ? 32.380 -19.637 6.994 1.00 34.93 4 PHE B N 1
ATOM 3201 C CA . PHE D 1 12 ? 32.702 -18.556 6.070 1.00 32.55 4 PHE B CA 1
ATOM 3202 C C . PHE D 1 12 ? 32.505 -17.194 6.726 1.00 31.33 4 PHE B C 1
ATOM 3203 O O . PHE D 1 12 ? 31.503 -16.959 7.402 1.00 30.65 4 PHE B O 1
ATOM 3211 N N . CYS D 1 13 ? 33.466 -16.299 6.522 1.00 29.46 5 CYS B N 1
ATOM 3212 C CA . CYS D 1 13 ? 33.275 -14.886 6.828 1.00 28.62 5 CYS B CA 1
ATOM 3213 C C . CYS D 1 13 ? 33.443 -14.025 5.581 1.00 27.76 5 CYS B C 1
ATOM 3214 O O . CYS D 1 13 ? 34.392 -14.200 4.817 1.00 27.06 5 CYS B O 1
ATOM 3217 N N . GLY D 1 14 ? 32.515 -13.094 5.381 1.00 27.04 6 GLY B N 1
ATOM 3218 C CA . GLY D 1 14 ? 32.627 -12.119 4.301 1.00 26.93 6 GLY B CA 1
ATOM 3219 C C . GLY D 1 14 ? 32.545 -10.713 4.870 1.00 27.16 6 GLY B C 1
ATOM 3220 O O . GLY D 1 14 ? 31.766 -10.466 5.794 1.00 26.68 6 GLY B O 1
ATOM 3221 N N . HIS D 1 15 ? 33.362 -9.792 4.352 1.00 27.04 7 HIS B N 1
ATOM 3222 C CA . HIS D 1 15 ? 33.276 -8.395 4.767 1.00 26.68 7 HIS B CA 1
ATOM 3223 C C . HIS D 1 15 ? 32.099 -7.675 4.132 1.00 26.85 7 HIS B C 1
ATOM 3224 O O . HIS D 1 15 ? 31.789 -7.888 2.960 1.00 26.34 7 HIS B O 1
ATOM 3231 N N . ILE D 1 16 ? 31.447 -6.827 4.924 1.00 27.01 8 ILE B N 1
ATOM 3232 C CA . ILE D 1 16 ? 30.370 -5.966 4.452 1.00 27.17 8 ILE B CA 1
ATOM 3233 C C . ILE D 1 16 ? 30.886 -4.529 4.550 1.00 27.55 8 ILE B C 1
ATOM 3234 O O . ILE D 1 16 ? 30.890 -3.929 5.629 1.00 28.15 8 ILE B O 1
ATOM 3239 N N . LYS D 1 17 ? 31.363 -4.012 3.421 1.00 28.31 9 LYS B N 1
ATOM 3240 C CA . LYS D 1 17 ? 32.043 -2.727 3.342 1.00 28.80 9 LYS B CA 1
ATOM 3241 C C . LYS D 1 17 ? 31.168 -1.593 3.870 1.00 29.20 9 LYS B C 1
ATOM 3242 O O . LYS D 1 17 ? 30.074 -1.359 3.357 1.00 30.41 9 LYS B O 1
ATOM 3244 N N . GLY D 1 18 ? 31.646 -0.903 4.899 1.00 29.61 10 GLY B N 1
ATOM 3245 C CA . GLY D 1 18 ? 30.919 0.232 5.485 1.00 30.08 10 GLY B CA 1
ATOM 3246 C C . GLY D 1 18 ? 29.886 -0.160 6.528 1.00 30.35 10 GLY B C 1
ATOM 3247 O O . GLY D 1 18 ? 29.242 0.707 7.125 1.00 30.66 10 GLY B O 1
ATOM 3248 N N . GLY D 1 19 ? 29.710 -1.467 6.736 1.00 30.44 11 GLY B N 1
ATOM 3249 C CA . GLY D 1 19 ? 28.786 -1.979 7.742 1.00 30.04 11 GLY B CA 1
ATOM 3250 C C . GLY D 1 19 ? 27.322 -1.767 7.428 1.00 30.39 11 GLY B C 1
ATOM 3251 O O . GLY D 1 19 ? 26.944 -1.535 6.283 1.00 30.45 11 GLY B O 1
ATOM 3252 N N . MET D 1 20 ? 26.484 -1.879 8.453 1.00 30.65 12 MET B N 1
ATOM 3253 C CA . MET D 1 20 ? 25.041 -1.761 8.279 1.00 31.01 12 MET B CA 1
ATOM 3254 C C . MET D 1 20 ? 24.583 -0.333 8.482 1.00 31.03 12 MET B C 1
ATOM 3255 O O . MET D 1 20 ? 25.204 0.438 9.201 1.00 31.43 12 MET B O 1
ATOM 3260 N N . ARG D 1 21 ? 23.477 0.002 7.840 1.00 31.76 13 ARG B N 1
ATOM 3261 C CA . ARG D 1 21 ? 22.778 1.255 8.059 1.00 32.26 13 ARG B CA 1
ATOM 3262 C C . ARG D 1 21 ? 21.326 1.001 7.636 1.00 32.03 13 ARG B C 1
ATOM 3263 O O . ARG D 1 21 ? 21.063 0.040 6.910 1.00 32.28 13 ARG B O 1
ATOM 3271 N N . PRO D 1 22 ? 20.377 1.842 8.086 1.00 31.91 14 PRO B N 1
ATOM 3272 C CA . PRO D 1 22 ? 18.999 1.721 7.589 1.00 31.85 14 PRO B CA 1
ATOM 3273 C C . PRO D 1 22 ? 18.876 1.764 6.067 1.00 31.81 14 PRO B C 1
ATOM 3274 O O . PRO D 1 22 ? 19.480 2.629 5.403 1.00 31.64 14 PRO B O 1
ATOM 3278 N N . GLY D 1 23 ? 18.104 0.822 5.525 1.00 31.53 15 GLY B N 1
ATOM 3279 C CA . GLY D 1 23 ? 17.927 0.695 4.082 1.00 31.44 15 GLY B CA 1
ATOM 3280 C C . GLY D 1 23 ? 18.890 -0.286 3.416 1.00 31.92 15 GLY B C 1
ATOM 3281 O O . GLY D 1 23 ? 18.667 -0.702 2.269 1.00 31.97 15 GLY B O 1
ATOM 3282 N N . LYS D 1 24 ? 19.968 -0.646 4.112 1.00 31.96 16 LYS B N 1
ATOM 3283 C CA . LYS D 1 24 ? 20.929 -1.615 3.570 1.00 32.41 16 LYS B CA 1
ATOM 3284 C C . LYS D 1 24 ? 20.408 -3.058 3.668 1.00 32.50 16 LYS B C 1
ATOM 3285 O O . LYS D 1 24 ? 19.955 -3.492 4.728 1.00 32.32 16 LYS B O 1
ATOM 3291 N N . LYS D 1 25 ? 20.518 -3.792 2.560 1.00 32.66 17 LYS B N 1
ATOM 3292 C CA . LYS D 1 25 ? 20.079 -5.179 2.455 1.00 32.89 17 LYS B CA 1
ATOM 3293 C C . LYS D 1 25 ? 21.303 -6.099 2.319 1.00 32.70 17 LYS B C 1
ATOM 3294 O O . LYS D 1 25 ? 22.244 -5.773 1.596 1.00 32.55 17 LYS B O 1
ATOM 3300 N N . VAL D 1 26 ? 21.300 -7.223 3.036 1.00 31.41 18 VAL B N 1
ATOM 3301 C CA . VAL D 1 26 ? 22.265 -8.306 2.819 1.00 30.74 18 VAL B CA 1
ATOM 3302 C C . VAL D 1 26 ? 21.549 -9.456 2.106 1.00 29.74 18 VAL B C 1
ATOM 3303 O O . VAL D 1 26 ? 20.499 -9.926 2.560 1.00 29.67 18 VAL B O 1
ATOM 3307 N N . LEU D 1 27 ? 22.119 -9.912 0.994 1.00 28.59 19 LEU B N 1
ATOM 3308 C CA . LEU D 1 27 ? 21.554 -11.031 0.258 1.00 27.84 19 LEU B CA 1
ATOM 3309 C C . LEU D 1 27 ? 22.437 -12.278 0.344 1.00 27.35 19 LEU B C 1
ATOM 3310 O O . LEU D 1 27 ? 23.630 -12.220 0.047 1.00 24.75 19 LEU B O 1
ATOM 3315 N N . VAL D 1 28 ? 21.819 -13.388 0.759 1.00 26.30 20 VAL B N 1
ATOM 3316 C CA . VAL D 1 28 ? 22.463 -14.698 0.862 1.00 26.91 20 VAL B CA 1
ATOM 3317 C C . VAL D 1 28 ? 21.620 -15.716 0.132 1.00 27.49 20 VAL B C 1
ATOM 3318 O O . VAL D 1 28 ? 20.458 -15.952 0.481 1.00 26.77 20 VAL B O 1
ATOM 3322 N N . MET D 1 29 ? 22.206 -16.305 -0.907 1.00 27.70 21 MET B N 1
ATOM 3323 C CA . MET D 1 29 ? 21.585 -17.400 -1.609 1.00 28.42 21 MET B CA 1
ATOM 3324 C C . MET D 1 29 ? 22.455 -18.634 -1.490 1.00 28.18 21 MET B C 1
ATOM 3325 O O . MET D 1 29 ? 23.685 -18.548 -1.391 1.00 28.17 21 MET B O 1
ATOM 3330 N N . GLY D 1 30 ? 21.798 -19.786 -1.473 1.00 28.18 22 GLY B N 1
ATOM 3331 C CA . GLY D 1 30 ? 22.484 -21.050 -1.305 1.00 27.94 22 GLY B CA 1
ATOM 3332 C C . GLY D 1 30 ? 21.561 -22.202 -1.616 1.00 28.07 22 GLY B C 1
ATOM 3333 O O . GLY D 1 30 ? 20.451 -22.004 -2.117 1.00 28.00 22 GLY B O 1
ATOM 3334 N N . ILE D 1 31 ? 22.050 -23.404 -1.330 1.00 28.72 23 ILE B N 1
ATOM 3335 C CA . ILE D 1 31 ? 21.300 -24.643 -1.486 1.00 29.08 23 ILE B CA 1
ATOM 3336 C C . ILE D 1 31 ? 21.494 -25.441 -0.211 1.00 29.12 23 ILE B C 1
ATOM 3337 O O . ILE D 1 31 ? 22.630 -25.662 0.245 1.00 28.96 23 ILE B O 1
ATOM 3342 N N . VAL D 1 32 ? 20.380 -25.855 0.385 1.00 28.91 24 VAL B N 1
ATOM 3343 C CA . VAL D 1 32 ? 20.446 -26.678 1.580 1.00 28.39 24 VAL B CA 1
ATOM 3344 C C . VAL D 1 32 ? 20.977 -28.058 1.195 1.00 28.96 24 VAL B C 1
ATOM 3345 O O . VAL D 1 32 ? 20.655 -28.574 0.132 1.00 29.49 24 VAL B O 1
ATOM 3349 N N . ASP D 1 33 ? 21.827 -28.625 2.041 1.00 29.65 25 ASP B N 1
ATOM 3350 C CA . ASP D 1 33 ? 22.340 -29.975 1.830 1.00 30.53 25 ASP B CA 1
ATOM 3351 C C . ASP D 1 33 ? 21.207 -31.008 1.865 1.00 31.18 25 ASP B C 1
ATOM 3352 O O . ASP D 1 33 ? 20.118 -30.739 2.383 1.00 30.97 25 ASP B O 1
ATOM 3357 N N . LEU D 1 34 ? 21.475 -32.191 1.315 1.00 32.10 26 LEU B N 1
ATOM 3358 C CA . LEU D 1 34 ? 20.462 -33.238 1.180 1.00 32.65 26 LEU B CA 1
ATOM 3359 C C . LEU D 1 34 ? 19.951 -33.759 2.525 1.00 32.74 26 LEU B C 1
ATOM 3360 O O . LEU D 1 34 ? 18.762 -34.032 2.669 1.00 33.55 26 LEU B O 1
ATOM 3365 N N . ASN D 1 35 ? 20.838 -33.895 3.505 1.00 32.68 27 ASN B N 1
ATOM 3366 C CA . ASN D 1 35 ? 20.434 -34.376 4.835 1.00 33.00 27 ASN B CA 1
ATOM 3367 C C . ASN D 1 35 ? 20.835 -33.427 5.960 1.00 31.83 27 ASN B C 1
ATOM 3368 O O . ASN D 1 35 ? 21.668 -33.769 6.798 1.00 32.34 27 ASN B O 1
ATOM 3373 N N . PRO D 1 36 ? 20.211 -32.238 6.003 1.00 31.07 28 PRO B N 1
ATOM 3374 C CA . PRO D 1 36 ? 20.728 -31.182 6.868 1.00 30.43 28 PRO B CA 1
ATOM 3375 C C . PRO D 1 36 ? 20.339 -31.339 8.338 1.00 30.30 28 PRO B C 1
ATOM 3376 O O . PRO D 1 36 ? 19.239 -31.817 8.658 1.00 30.14 28 PRO B O 1
ATOM 3380 N N . GLU D 1 37 ? 21.246 -30.947 9.222 1.00 29.51 29 GLU B N 1
ATOM 3381 C CA . GLU D 1 37 ? 20.930 -30.860 10.626 1.00 30.28 29 GLU B CA 1
ATOM 3382 C C . GLU D 1 37 ? 20.614 -29.394 10.975 1.00 28.72 29 GLU B C 1
ATOM 3383 O O . GLU D 1 37 ? 19.558 -29.098 11.519 1.00 27.85 29 GLU B O 1
ATOM 3389 N N . SER D 1 38 ? 21.528 -28.488 10.633 1.00 27.75 30 SER B N 1
ATOM 3390 C CA . SER D 1 38 ? 21.373 -27.062 10.945 1.00 26.54 30 SER B CA 1
ATOM 3391 C C . SER D 1 38 ? 22.305 -26.220 10.098 1.00 25.87 30 SER B C 1
ATOM 3392 O O . SER D 1 38 ? 23.309 -26.724 9.590 1.00 25.13 30 SER B O 1
ATOM 3395 N N . PHE D 1 39 ? 21.955 -24.946 9.932 1.00 24.50 31 PHE B N 1
ATOM 3396 C CA . PHE D 1 39 ? 22.940 -23.951 9.517 1.00 23.66 31 PHE B CA 1
ATOM 3397 C C . PHE D 1 39 ? 22.695 -22.631 10.228 1.00 23.62 31 PHE B C 1
ATOM 3398 O O . PHE D 1 39 ? 21.611 -22.407 10.767 1.00 21.90 31 PHE B O 1
ATOM 3406 N N . ALA D 1 40 ? 23.709 -21.762 10.230 1.00 23.18 32 ALA B N 1
ATOM 3407 C CA . ALA D 1 40 ? 23.574 -20.447 10.844 1.00 22.45 32 ALA B CA 1
ATOM 3408 C C . ALA D 1 40 ? 24.103 -19.347 9.927 1.00 22.43 32 ALA B C 1
ATOM 3409 O O . ALA D 1 40 ? 25.107 -19.544 9.223 1.00 22.33 32 ALA B O 1
ATOM 3411 N N . ILE D 1 41 ? 23.406 -18.205 9.925 1.00 21.51 33 ILE B N 1
ATOM 3412 C CA . ILE D 1 41 ? 23.839 -16.988 9.241 1.00 20.91 33 ILE B CA 1
ATOM 3413 C C . ILE D 1 41 ? 23.846 -15.875 10.288 1.00 21.47 33 ILE B C 1
ATOM 3414 O O . ILE D 1 41 ? 22.828 -15.642 10.949 1.00 20.67 33 ILE B O 1
ATOM 3419 N N . SER D 1 42 ? 24.996 -15.223 10.464 1.00 22.18 34 SER B N 1
ATOM 3420 C CA . SER D 1 42 ? 25.155 -14.218 11.501 1.00 22.58 34 SER B CA 1
ATOM 3421 C C . SER D 1 42 ? 25.701 -12.930 10.909 1.00 22.78 34 SER B C 1
ATOM 3422 O O . SER D 1 42 ? 26.490 -12.964 9.959 1.00 21.80 34 SER B O 1
ATOM 3425 N N . LEU D 1 43 ? 25.281 -11.799 11.476 1.00 22.64 35 LEU B N 1
ATOM 3426 C CA . LEU D 1 43 ? 25.951 -10.529 11.211 1.00 22.68 35 LEU B CA 1
ATOM 3427 C C . LEU D 1 43 ? 26.682 -10.094 12.480 1.00 22.77 35 LEU B C 1
ATOM 3428 O O . LEU D 1 43 ? 26.091 -10.041 13.583 1.00 22.63 35 LEU B O 1
ATOM 3433 N N . THR D 1 44 ? 27.973 -9.798 12.327 1.00 22.77 36 THR B N 1
ATOM 3434 C CA . THR D 1 44 ? 28.874 -9.672 13.449 1.00 22.82 36 THR B CA 1
ATOM 3435 C C . THR D 1 44 ? 29.760 -8.421 13.315 1.00 24.21 36 THR B C 1
ATOM 3436 O O . THR D 1 44 ? 29.790 -7.785 12.257 1.00 24.11 36 THR B O 1
ATOM 3440 N N . CYS D 1 45 ? 30.444 -8.052 14.399 1.00 24.62 37 CYS B N 1
ATOM 3441 C CA . CYS D 1 45 ? 31.239 -6.819 14.407 1.00 26.17 37 CYS B CA 1
ATOM 3442 C C . CYS D 1 45 ? 32.704 -7.211 14.277 1.00 26.74 37 CYS B C 1
ATOM 3443 O O . CYS D 1 45 ? 33.368 -7.513 15.269 1.00 28.03 37 CYS B O 1
ATOM 3446 N N . GLY D 1 46 ? 33.199 -7.216 13.049 1.00 27.70 38 GLY B N 1
ATOM 3447 C CA . GLY D 1 46 ? 34.517 -7.804 12.758 1.00 28.17 38 GLY B CA 1
ATOM 3448 C C . GLY D 1 46 ? 34.372 -9.315 12.683 1.00 28.89 38 GLY B C 1
ATOM 3449 O O . GLY D 1 46 ? 33.302 -9.861 13.001 1.00 27.61 38 GLY B O 1
ATOM 3450 N N . ASP D 1 47 ? 35.451 -9.994 12.283 1.00 29.76 39 ASP B N 1
ATOM 3451 C CA . ASP D 1 47 ? 35.398 -11.427 11.982 1.00 31.25 39 ASP B CA 1
ATOM 3452 C C . ASP D 1 47 ? 36.176 -12.300 12.972 1.00 32.52 39 ASP B C 1
ATOM 3453 O O . ASP D 1 47 ? 36.438 -13.484 12.699 1.00 33.13 39 ASP B O 1
ATOM 3458 N N . SER D 1 48 ? 36.547 -11.711 14.110 1.00 34.21 40 SER B N 1
ATOM 3459 C CA . SER D 1 48 ? 37.326 -12.406 15.123 1.00 35.79 40 SER B CA 1
ATOM 3460 C C . SER D 1 48 ? 36.630 -13.691 15.567 1.00 37.03 40 SER B C 1
ATOM 3461 O O . SER D 1 48 ? 35.423 -13.705 15.802 1.00 36.72 40 SER B O 1
ATOM 3464 N N . GLU D 1 49 ? 37.395 -14.772 15.648 1.00 38.94 41 GLU B N 1
ATOM 3465 C CA . GLU D 1 49 ? 36.876 -16.053 16.121 1.00 41.14 41 GLU B CA 1
ATOM 3466 C C . GLU D 1 49 ? 37.467 -16.407 17.487 1.00 42.31 41 GLU B C 1
ATOM 3467 O O . GLU D 1 49 ? 36.849 -17.134 18.267 1.00 42.80 41 GLU B O 1
ATOM 3473 N N . ASP D 1 50 ? 38.659 -15.891 17.766 1.00 43.44 42 ASP B N 1
ATOM 3474 C CA . ASP D 1 50 ? 39.323 -16.139 19.040 1.00 44.62 42 ASP B CA 1
ATOM 3475 C C . ASP D 1 50 ? 39.864 -14.846 19.641 1.00 44.61 42 ASP B C 1
ATOM 3476 O O . ASP D 1 50 ? 41.061 -14.568 19.565 1.00 45.52 42 ASP B O 1
ATOM 3481 N N . PRO D 1 51 ? 38.975 -14.059 20.238 1.00 44.12 43 PRO B N 1
ATOM 3482 C CA . PRO D 1 51 ? 37.688 -14.575 20.717 1.00 43.37 43 PRO B CA 1
ATOM 3483 C C . PRO D 1 51 ? 36.515 -13.958 19.964 1.00 42.40 43 PRO B C 1
ATOM 3484 O O . PRO D 1 51 ? 36.627 -12.843 19.454 1.00 42.93 43 PRO B O 1
ATOM 3488 N N . PRO D 1 52 ? 35.402 -14.682 19.898 1.00 40.93 44 PRO B N 1
ATOM 3489 C CA . PRO D 1 52 ? 34.454 -14.539 18.788 1.00 39.35 44 PRO B CA 1
ATOM 3490 C C . PRO D 1 52 ? 33.826 -13.150 18.755 1.00 37.66 44 PRO B C 1
ATOM 3491 O O . PRO D 1 52 ? 33.416 -12.634 19.795 1.00 37.76 44 PRO B O 1
ATOM 3495 N N . ALA D 1 53 ? 33.756 -12.555 17.569 1.00 35.36 45 ALA B N 1
ATOM 3496 C CA . ALA D 1 53 ? 33.190 -11.220 17.413 1.00 33.33 45 ALA B CA 1
ATOM 3497 C C . ALA D 1 53 ? 31.806 -11.131 18.049 1.00 31.99 45 ALA B C 1
ATOM 3498 O O . ALA D 1 53 ? 31.076 -12.120 18.111 1.00 32.07 45 ALA B O 1
ATOM 3500 N N . ASP D 1 54 ? 31.453 -9.939 18.519 1.00 30.28 46 ASP B N 1
ATOM 3501 C CA . ASP D 1 54 ? 30.075 -9.643 18.902 1.00 28.91 46 ASP B CA 1
ATOM 3502 C C . ASP D 1 54 ? 29.113 -9.931 17.768 1.00 28.19 46 ASP B C 1
ATOM 3503 O O . ASP D 1 54 ? 29.368 -9.565 16.618 1.00 26.85 46 ASP B O 1
ATOM 3508 N N . VAL D 1 55 ? 27.997 -10.564 18.113 1.00 26.64 47 VAL B N 1
ATOM 3509 C CA . VAL D 1 55 ? 27.000 -10.973 17.142 1.00 25.87 47 VAL B CA 1
ATOM 3510 C C . VAL D 1 55 ? 25.761 -10.108 17.305 1.00 25.65 47 VAL B C 1
ATOM 3511 O O . VAL D 1 55 ? 25.112 -10.136 18.368 1.00 25.66 47 VAL B O 1
ATOM 3515 N N . ALA D 1 56 ? 25.443 -9.343 16.258 1.00 24.72 48 ALA B N 1
ATOM 3516 C CA . ALA D 1 56 ? 24.264 -8.484 16.241 1.00 24.69 48 ALA B CA 1
ATOM 3517 C C . ALA D 1 56 ? 23.006 -9.323 16.053 1.00 24.68 48 ALA B C 1
ATOM 3518 O O . ALA D 1 56 ? 21.993 -9.095 16.715 1.00 24.53 48 ALA B O 1
ATOM 3520 N N . ILE D 1 57 ? 23.086 -10.279 15.130 1.00 24.44 49 ILE B N 1
ATOM 3521 C CA . ILE D 1 57 ? 22.018 -11.264 14.909 1.00 23.45 49 ILE B CA 1
ATOM 3522 C C . ILE D 1 57 ? 22.621 -12.576 14.385 1.00 23.74 49 ILE B C 1
ATOM 3523 O O . ILE D 1 57 ? 23.445 -12.569 13.458 1.00 23.00 49 ILE B O 1
ATOM 3528 N N . GLU D 1 58 ? 22.241 -13.677 15.028 1.00 23.21 50 GLU B N 1
ATOM 3529 C CA . GLU D 1 58 ? 22.478 -15.021 14.518 1.00 23.59 50 GLU B CA 1
ATOM 3530 C C . GLU D 1 58 ? 21.127 -15.640 14.218 1.00 23.43 50 GLU B C 1
ATOM 3531 O O . GLU D 1 58 ? 20.229 -15.642 15.071 1.00 23.36 50 GLU B O 1
ATOM 3537 N N . LEU D 1 59 ? 20.969 -16.111 12.985 1.00 23.65 51 LEU B N 1
ATOM 3538 C CA . LEU D 1 59 ? 19.829 -16.904 12.600 1.00 23.40 51 LEU B CA 1
ATOM 3539 C C . LEU D 1 59 ? 20.301 -18.341 12.450 1.00 23.69 51 LEU B C 1
ATOM 3540 O O . LEU D 1 59 ? 21.196 -18.627 11.661 1.00 21.97 51 LEU B O 1
ATOM 3545 N N . LYS D 1 60 ? 19.688 -19.247 13.208 1.00 23.92 52 LYS B N 1
ATOM 3546 C CA . LYS D 1 60 ? 20.062 -20.648 13.160 1.00 24.64 52 LYS B CA 1
ATOM 3547 C C . LYS D 1 60 ? 18.840 -21.465 12.734 1.00 24.29 52 LYS B C 1
ATOM 3548 O O . LYS D 1 60 ? 17.820 -21.441 13.415 1.00 23.80 52 LYS B O 1
ATOM 3554 N N . ALA D 1 61 ? 18.938 -22.151 11.589 1.00 23.80 53 ALA B N 1
ATOM 3555 C CA . ALA D 1 61 ? 17.848 -22.996 11.124 1.00 23.52 53 ALA B CA 1
ATOM 3556 C C . ALA D 1 61 ? 18.120 -24.415 11.578 1.00 23.52 53 ALA B C 1
ATOM 3557 O O . ALA D 1 61 ? 19.207 -24.941 11.344 1.00 23.09 53 ALA B O 1
ATOM 3559 N N . VAL D 1 62 ? 17.146 -25.010 12.274 1.00 23.86 54 VAL B N 1
ATOM 3560 C CA . VAL D 1 62 ? 17.281 -26.356 12.822 1.00 23.91 54 VAL B CA 1
ATOM 3561 C C . VAL D 1 62 ? 16.225 -27.218 12.132 1.00 24.62 54 VAL B C 1
ATOM 3562 O O . VAL D 1 62 ? 15.033 -26.908 12.197 1.00 24.39 54 VAL B O 1
ATOM 3566 N N . PHE D 1 63 ? 16.666 -28.286 11.462 1.00 23.76 55 PHE B N 1
ATOM 3567 C CA . PHE D 1 63 ? 15.789 -29.036 10.579 1.00 23.85 55 PHE B CA 1
ATOM 3568 C C . PHE D 1 63 ? 14.922 -30.102 11.241 1.00 24.49 55 PHE B C 1
ATOM 3569 O O . PHE D 1 63 ? 13.814 -30.360 10.772 1.00 24.51 55 PHE B O 1
ATOM 3577 N N . THR D 1 64 ? 15.434 -30.703 12.313 1.00 24.92 56 THR B N 1
ATOM 3578 C CA . THR D 1 64 ? 14.748 -31.799 13.015 1.00 26.02 56 THR B CA 1
ATOM 3579 C C . THR D 1 64 ? 13.352 -31.364 13.529 1.00 25.54 56 THR B C 1
ATOM 3580 O O . THR D 1 64 ? 12.349 -32.027 13.254 1.00 25.62 56 THR B O 1
ATOM 3584 N N . ASP D 1 65 ? 13.297 -30.217 14.205 1.00 25.13 57 ASP B N 1
ATOM 3585 C CA . ASP D 1 65 ? 12.040 -29.671 14.724 1.00 25.44 57 ASP B CA 1
ATOM 3586 C C . ASP D 1 65 ? 11.627 -28.332 14.116 1.00 25.24 57 ASP B C 1
ATOM 3587 O O . ASP D 1 65 ? 10.727 -27.646 14.632 1.00 24.54 57 ASP B O 1
ATOM 3592 N N . ARG D 1 66 ? 12.300 -27.981 13.014 1.00 24.88 58 ARG B N 1
ATOM 3593 C CA . ARG D 1 66 ? 11.910 -26.902 12.116 1.00 24.54 58 ARG B CA 1
ATOM 3594 C C . ARG D 1 66 ? 11.783 -25.544 12.798 1.00 24.32 58 ARG B C 1
ATOM 3595 O O . ARG D 1 66 ? 10.723 -24.912 12.809 1.00 24.65 58 ARG B O 1
ATOM 3603 N N . GLN D 1 67 ? 12.910 -25.120 13.364 1.00 24.07 59 GLN B N 1
ATOM 3604 C CA . GLN D 1 67 ? 13.016 -23.882 14.120 1.00 23.34 59 GLN B CA 1
ATOM 3605 C C . GLN D 1 67 ? 13.938 -22.873 13.441 1.00 22.82 59 GLN B C 1
ATOM 3606 O O . GLN D 1 67 ? 14.972 -23.243 12.859 1.00 22.34 59 GLN B O 1
ATOM 3612 N N . LEU D 1 68 ? 13.549 -21.604 13.542 1.00 22.84 60 LEU B N 1
ATOM 3613 C CA . LEU D 1 68 ? 14.407 -20.479 13.197 1.00 23.02 60 LEU B CA 1
ATOM 3614 C C . LEU D 1 68 ? 14.680 -19.737 14.467 1.00 23.00 60 LEU B C 1
ATOM 3615 O O . LEU D 1 68 ? 13.837 -18.983 14.968 1.00 23.54 60 LEU B O 1
ATOM 3620 N N . LEU D 1 69 ? 15.842 -20.012 15.028 1.00 22.72 61 LEU B N 1
ATOM 3621 C CA . LEU D 1 69 ? 16.205 -19.467 16.306 1.00 22.90 61 LEU B CA 1
ATOM 3622 C C . LEU D 1 69 ? 17.078 -18.227 16.089 1.00 23.58 61 LEU B C 1
ATOM 3623 O O . LEU D 1 69 ? 18.037 -18.274 15.320 1.00 23.64 61 LEU B O 1
ATOM 3628 N N . ARG D 1 70 ? 16.748 -17.138 16.781 1.00 23.67 62 ARG B N 1
ATOM 3629 C CA . ARG D 1 70 ? 17.509 -15.886 16.668 1.00 22.83 62 ARG B CA 1
ATOM 3630 C C . ARG D 1 70 ? 18.038 -15.459 18.025 1.00 23.55 62 ARG B C 1
ATOM 3631 O O . ARG D 1 70 ? 17.341 -15.562 19.055 1.00 22.61 62 ARG B O 1
ATOM 3639 N N . ASN D 1 71 ? 19.272 -14.965 18.017 1.00 23.47 63 ASN B N 1
ATOM 3640 C CA . ASN D 1 71 ? 19.879 -14.413 19.207 1.00 24.33 63 ASN B CA 1
ATOM 3641 C C . ASN D 1 71 ? 21.033 -13.468 18.880 1.00 24.90 63 ASN B C 1
ATOM 3642 O O . ASN D 1 71 ? 21.381 -13.270 17.716 1.00 24.21 63 ASN B O 1
ATOM 3647 N N . SER D 1 72 ? 21.627 -12.908 19.931 1.00 26.08 64 SER B N 1
ATOM 3648 C CA . SER D 1 72 ? 22.802 -12.052 19.817 1.00 27.05 64 SER B CA 1
ATOM 3649 C C . SER D 1 72 ? 23.852 -12.493 20.844 1.00 27.67 64 SER B C 1
ATOM 3650 O O . SER D 1 72 ? 23.574 -13.294 21.739 1.00 27.93 64 SER B O 1
ATOM 3653 N N . CYS D 1 73 ? 25.067 -11.998 20.695 1.00 28.07 65 CYS B N 1
ATOM 3654 C CA . CYS D 1 73 ? 26.116 -12.305 21.626 1.00 29.89 65 CYS B CA 1
ATOM 3655 C C . CYS D 1 73 ? 26.945 -11.049 21.813 1.00 31.41 65 CYS B C 1
ATOM 3656 O O . CYS D 1 73 ? 27.513 -10.512 20.858 1.00 31.25 65 CYS B O 1
ATOM 3659 N N . ILE D 1 74 ? 26.993 -10.569 23.051 1.00 32.73 66 ILE B N 1
ATOM 3660 C CA . ILE D 1 74 ? 27.726 -9.353 23.365 1.00 33.75 66 ILE B CA 1
ATOM 3661 C C . ILE D 1 74 ? 28.684 -9.674 24.510 1.00 34.89 66 ILE B C 1
ATOM 3662 O O . ILE D 1 74 ? 28.256 -10.034 25.615 1.00 34.59 66 ILE B O 1
ATOM 3667 N N . SER D 1 75 ? 29.981 -9.566 24.213 1.00 36.10 67 SER B N 1
ATOM 3668 C CA . SER D 1 75 ? 31.058 -9.965 25.125 1.00 37.72 67 SER B CA 1
ATOM 3669 C C . SER D 1 75 ? 30.905 -11.409 25.621 1.00 38.37 67 SER B C 1
ATOM 3670 O O . SER D 1 75 ? 31.115 -11.699 26.803 1.00 39.09 67 SER B O 1
ATOM 3673 N N . GLY D 1 76 ? 30.536 -12.309 24.716 1.00 38.48 68 GLY B N 1
ATOM 3674 C CA . GLY D 1 76 ? 30.419 -13.723 25.062 1.00 38.80 68 GLY B CA 1
ATOM 3675 C C . GLY D 1 76 ? 29.106 -14.087 25.738 1.00 38.69 68 GLY B C 1
ATOM 3676 O O . GLY D 1 76 ? 28.823 -15.265 25.961 1.00 39.18 68 GLY B O 1
ATOM 3677 N N . GLU D 1 77 ? 28.294 -13.084 26.052 1.00 38.35 69 GLU B N 1
ATOM 3678 C CA . GLU D 1 77 ? 26.992 -13.333 26.657 1.00 38.12 69 GLU B CA 1
ATOM 3679 C C . GLU D 1 77 ? 25.867 -13.332 25.624 1.00 37.15 69 GLU B C 1
ATOM 3680 O O . GLU D 1 77 ? 25.587 -12.317 24.993 1.00 36.68 69 GLU B O 1
ATOM 3686 N N . ARG D 1 78 ? 25.250 -14.500 25.457 1.00 36.47 70 ARG B N 1
ATOM 3687 C CA . ARG D 1 78 ? 24.094 -14.675 24.591 1.00 36.28 70 ARG B CA 1
ATOM 3688 C C . ARG D 1 78 ? 22.898 -14.012 25.252 1.00 35.38 70 ARG B C 1
ATOM 3689 O O . ARG D 1 78 ? 22.741 -14.112 26.471 1.00 35.90 70 ARG B O 1
ATOM 3697 N N . GLY D 1 79 ? 22.089 -13.303 24.468 1.00 34.12 71 GLY B N 1
ATOM 3698 C CA . GLY D 1 79 ? 20.848 -12.677 24.964 1.00 33.03 71 GLY B CA 1
ATOM 3699 C C . GLY D 1 79 ? 19.635 -13.605 24.961 1.00 32.14 71 GLY B C 1
ATOM 3700 O O . GLY D 1 79 ? 19.781 -14.825 25.119 1.00 31.84 71 GLY B O 1
ATOM 3701 N N . GLU D 1 80 ? 18.445 -13.034 24.766 1.00 31.05 72 GLU B N 1
ATOM 3702 C CA . GLU D 1 80 ? 17.192 -13.814 24.743 1.00 30.77 72 GLU B CA 1
ATOM 3703 C C . GLU D 1 80 ? 16.963 -14.472 23.391 1.00 29.75 72 GLU B C 1
ATOM 3704 O O . GLU D 1 80 ? 16.856 -13.783 22.378 1.00 29.34 72 GLU B O 1
ATOM 3710 N N . GLU D 1 81 ? 16.869 -15.799 23.384 1.00 29.45 73 GLU B N 1
ATOM 3711 C CA . GLU D 1 81 ? 16.559 -16.526 22.159 1.00 28.39 73 GLU B CA 1
ATOM 3712 C C . GLU D 1 81 ? 15.126 -16.270 21.724 1.00 27.98 73 GLU B C 1
ATOM 3713 O O . GLU D 1 81 ? 14.204 -16.372 22.526 1.00 28.22 73 GLU B O 1
ATOM 3719 N N . GLN D 1 82 ? 14.956 -15.910 20.453 1.00 26.52 74 GLN B N 1
ATOM 3720 C CA . GLN D 1 82 ? 13.645 -15.694 19.869 1.00 26.54 74 GLN B CA 1
ATOM 3721 C C . GLN D 1 82 ? 13.387 -16.771 18.828 1.00 25.86 74 GLN B C 1
ATOM 3722 O O . GLN D 1 82 ? 14.309 -17.175 18.114 1.00 26.05 74 GLN B O 1
ATOM 3728 N N . SER D 1 83 ? 12.138 -17.228 18.739 1.00 25.28 75 SER B N 1
ATOM 3729 C CA . SER D 1 83 ? 11.823 -18.404 17.944 1.00 25.09 75 SER B CA 1
ATOM 3730 C C . SER D 1 83 ? 10.525 -18.310 17.145 1.00 24.65 75 SER B C 1
ATOM 3731 O O . SER D 1 83 ? 10.287 -19.150 16.296 1.00 25.26 75 SER B O 1
ATOM 3734 N N . ALA D 1 84 ? 9.689 -17.304 17.412 1.00 24.96 76 ALA B N 1
ATOM 3735 C CA . ALA D 1 84 ? 8.371 -17.185 16.748 1.00 24.88 76 ALA B CA 1
ATOM 3736 C C . ALA D 1 84 ? 8.463 -17.172 15.234 1.00 24.99 76 ALA B C 1
ATOM 3737 O O . ALA D 1 84 ? 9.233 -16.402 14.656 1.00 25.93 76 ALA B O 1
ATOM 3739 N N . ILE D 1 85 ? 7.666 -18.027 14.597 1.00 24.76 77 ILE B N 1
ATOM 3740 C CA . ILE D 1 85 ? 7.685 -18.207 13.146 1.00 24.96 77 ILE B CA 1
ATOM 3741 C C . ILE D 1 85 ? 6.285 -18.443 12.602 1.00 24.80 77 ILE B C 1
ATOM 3742 O O . ILE D 1 85 ? 5.453 -19.028 13.300 1.00 24.71 77 ILE B O 1
ATOM 3747 N N . PRO D 1 86 ? 6.012 -17.964 11.369 1.00 25.43 78 PRO B N 1
ATOM 3748 C CA . PRO D 1 86 ? 4.775 -18.308 10.646 1.00 25.71 78 PRO B CA 1
ATOM 3749 C C . PRO D 1 86 ? 4.829 -19.724 10.055 1.00 25.77 78 PRO B C 1
ATOM 3750 O O . PRO D 1 86 ? 3.797 -20.371 9.891 1.00 25.24 78 PRO B O 1
ATOM 3754 N N . TYR D 1 87 ? 6.047 -20.190 9.777 1.00 26.15 79 TYR B N 1
ATOM 3755 C CA . TYR D 1 87 ? 6.343 -21.513 9.235 1.00 25.78 79 TYR B CA 1
ATOM 3756 C C . TYR D 1 87 ? 7.871 -21.623 9.138 1.00 25.43 79 TYR B C 1
ATOM 3757 O O . TYR D 1 87 ? 8.600 -20.634 9.344 1.00 24.79 79 TYR B O 1
ATOM 3766 N N . PHE D 1 88 ? 8.341 -22.831 8.842 1.00 24.76 80 PHE B N 1
ATOM 3767 C CA . PHE D 1 88 ? 9.762 -23.092 8.596 1.00 24.45 80 PHE B CA 1
ATOM 3768 C C . PHE D 1 88 ? 9.950 -23.095 7.079 1.00 24.61 80 PHE B C 1
ATOM 3769 O O . PHE D 1 88 ? 9.313 -23.878 6.384 1.00 23.99 80 PHE B O 1
ATOM 3777 N N . PRO D 1 89 ? 10.811 -22.186 6.566 1.00 24.88 81 PRO B N 1
ATOM 3778 C CA . PRO D 1 89 ? 10.912 -21.904 5.144 1.00 25.25 81 PRO B CA 1
ATOM 3779 C C . PRO D 1 89 ? 11.929 -22.758 4.346 1.00 26.26 81 PRO B C 1
ATOM 3780 O O . PRO D 1 89 ? 11.897 -22.725 3.123 1.00 26.92 81 PRO B O 1
ATOM 3784 N N . PHE D 1 90 ? 12.810 -23.510 5.008 1.00 26.44 82 PHE B N 1
ATOM 3785 C CA . PHE D 1 90 ? 13.908 -24.195 4.287 1.00 26.59 82 PHE B CA 1
ATOM 3786 C C . PHE D 1 90 ? 13.590 -25.644 3.942 1.00 27.78 82 PHE B C 1
ATOM 3787 O O . PHE D 1 90 ? 12.837 -26.284 4.670 1.00 27.53 82 PHE B O 1
ATOM 3795 N N . ILE D 1 91 ? 14.153 -26.152 2.837 1.00 28.80 83 ILE B N 1
ATOM 3796 C CA . ILE D 1 91 ? 13.885 -27.528 2.353 1.00 30.21 83 ILE B CA 1
ATOM 3797 C C . ILE D 1 91 ? 15.180 -28.227 1.910 1.00 30.79 83 ILE B C 1
ATOM 3798 O O . ILE D 1 91 ? 15.895 -27.696 1.062 1.00 30.55 83 ILE B O 1
ATOM 3803 N N . PRO D 1 92 ? 15.486 -29.422 2.485 1.00 31.44 84 PRO B N 1
ATOM 3804 C CA . PRO D 1 92 ? 16.697 -30.154 2.114 1.00 31.88 84 PRO B CA 1
ATOM 3805 C C . PRO D 1 92 ? 16.883 -30.232 0.606 1.00 32.65 84 PRO B C 1
ATOM 3806 O O . PRO D 1 92 ? 15.917 -30.464 -0.138 1.00 32.89 84 PRO B O 1
ATOM 3810 N N . ASP D 1 93 ? 18.115 -29.986 0.170 1.00 32.96 85 ASP B N 1
ATOM 3811 C CA . ASP D 1 93 ? 18.490 -30.085 -1.238 1.00 33.64 85 ASP B CA 1
ATOM 3812 C C . ASP D 1 93 ? 17.821 -29.035 -2.140 1.00 33.17 85 ASP B C 1
ATOM 3813 O O . ASP D 1 93 ? 17.770 -29.203 -3.359 1.00 33.39 85 ASP B O 1
ATOM 3818 N N . GLN D 1 94 ? 17.306 -27.962 -1.550 1.00 32.62 86 GLN B N 1
ATOM 3819 C CA . GLN D 1 94 ? 16.649 -26.925 -2.335 1.00 32.78 86 GLN B CA 1
ATOM 3820 C C . GLN D 1 94 ? 17.337 -25.580 -2.174 1.00 32.13 86 GLN B C 1
ATOM 3821 O O . GLN D 1 94 ? 17.850 -25.269 -1.090 1.00 31.90 86 GLN B O 1
ATOM 3827 N N . PRO D 1 95 ? 17.350 -24.781 -3.255 1.00 31.48 87 PRO B N 1
ATOM 3828 C CA . PRO D 1 95 ? 17.911 -23.436 -3.190 1.00 31.26 87 PRO B CA 1
ATOM 3829 C C . PRO D 1 95 ? 17.056 -22.504 -2.325 1.00 30.43 87 PRO B C 1
ATOM 3830 O O . PRO D 1 95 ? 15.843 -22.685 -2.222 1.00 30.75 87 PRO B O 1
ATOM 3834 N N . PHE D 1 96 ? 17.698 -21.531 -1.692 1.00 29.74 88 PHE B N 1
ATOM 3835 C CA . PHE D 1 96 ? 16.991 -20.523 -0.904 1.00 28.86 88 PHE B CA 1
ATOM 3836 C C . PHE D 1 96 ? 17.553 -19.123 -1.164 1.00 28.53 88 PHE B C 1
ATOM 3837 O O . PHE D 1 96 ? 18.695 -18.963 -1.628 1.00 26.95 88 PHE B O 1
ATOM 3845 N N . ARG D 1 97 ? 16.725 -18.126 -0.871 1.00 27.95 89 ARG B N 1
ATOM 3846 C CA . ARG D 1 97 ? 17.131 -16.732 -0.903 1.00 28.45 89 ARG B CA 1
ATOM 3847 C C . ARG D 1 97 ? 16.843 -16.094 0.463 1.00 27.83 89 ARG B C 1
ATOM 3848 O O . ARG D 1 97 ? 15.692 -15.966 0.867 1.00 28.20 89 ARG B O 1
ATOM 3856 N N . VAL D 1 98 ? 17.887 -15.714 1.183 1.00 27.03 90 VAL B N 1
ATOM 3857 C CA . VAL D 1 98 ? 17.707 -14.967 2.424 1.00 26.40 90 VAL B CA 1
ATOM 3858 C C . VAL D 1 98 ? 18.061 -13.498 2.177 1.00 27.10 90 VAL B C 1
ATOM 3859 O O . VAL D 1 98 ? 19.095 -13.194 1.576 1.00 26.20 90 VAL B O 1
ATOM 3863 N N . GLU D 1 99 ? 17.164 -12.604 2.593 1.00 27.18 91 GLU B N 1
ATOM 3864 C CA . GLU D 1 99 ? 17.442 -11.173 2.623 1.00 28.46 91 GLU B CA 1
ATOM 3865 C C . GLU D 1 99 ? 17.300 -10.612 4.029 1.00 28.36 91 GLU B C 1
ATOM 3866 O O . GLU D 1 99 ? 16.225 -10.700 4.627 1.00 28.15 91 GLU B O 1
ATOM 3872 N N . ILE D 1 100 ? 18.401 -10.092 4.571 1.00 28.15 92 ILE B N 1
ATOM 3873 C CA . ILE D 1 100 ? 18.371 -9.358 5.835 1.00 28.42 92 ILE B CA 1
ATOM 3874 C C . ILE D 1 100 ? 18.354 -7.853 5.566 1.00 29.20 92 ILE B C 1
ATOM 3875 O O . ILE D 1 100 ? 19.381 -7.263 5.168 1.00 28.75 92 ILE B O 1
ATOM 3880 N N . LEU D 1 101 ? 17.184 -7.246 5.778 1.00 29.17 93 LEU B N 1
ATOM 3881 C CA . LEU D 1 101 ? 17.008 -5.803 5.611 1.00 30.21 93 LEU B CA 1
ATOM 3882 C C . LEU D 1 101 ? 17.269 -5.123 6.936 1.00 30.45 93 LEU B C 1
ATOM 3883 O O . LEU D 1 101 ? 16.631 -5.449 7.946 1.00 30.46 93 LEU B O 1
ATOM 3888 N N . CYS D 1 102 ? 18.229 -4.201 6.931 1.00 30.25 94 CYS B N 1
ATOM 3889 C CA . CYS D 1 102 ? 18.488 -3.363 8.087 1.00 30.77 94 CYS B CA 1
ATOM 3890 C C . CYS D 1 102 ? 17.587 -2.145 8.014 1.00 31.11 94 CYS B C 1
ATOM 3891 O O . CYS D 1 102 ? 17.601 -1.396 7.028 1.00 31.01 94 CYS B O 1
ATOM 3894 N N . GLU D 1 103 ? 16.778 -1.977 9.051 1.00 31.47 95 GLU B N 1
ATOM 3895 C CA . GLU D 1 103 ? 15.925 -0.802 9.179 1.00 32.00 95 GLU B CA 1
ATOM 3896 C C . GLU D 1 103 ? 16.387 -0.098 10.429 1.00 32.10 95 GLU B C 1
ATOM 3897 O O . GLU D 1 103 ? 17.225 -0.623 11.149 1.00 32.13 95 GLU B O 1
ATOM 3903 N N . TYR D 1 104 ? 15.859 1.094 10.691 1.00 32.71 96 TYR B N 1
ATOM 3904 C CA . TYR D 1 104 ? 16.257 1.848 11.884 1.00 32.81 96 TYR B CA 1
ATOM 3905 C C . TYR D 1 104 ? 16.071 1.131 13.250 1.00 32.00 96 TYR B C 1
ATOM 3906 O O . TYR D 1 104 ? 16.990 1.144 14.084 1.00 31.21 96 TYR B O 1
ATOM 3915 N N . PRO D 1 105 ? 14.894 0.508 13.495 1.00 31.53 97 PRO B N 1
ATOM 3916 C CA . PRO D 1 105 ? 14.703 -0.168 14.783 1.00 30.87 97 PRO B CA 1
ATOM 3917 C C . PRO D 1 105 ? 14.982 -1.684 14.810 1.00 30.01 97 PRO B C 1
ATOM 3918 O O . PRO D 1 105 ? 15.060 -2.267 15.878 1.00 29.50 97 PRO B O 1
ATOM 3922 N N . ARG D 1 106 ? 15.164 -2.303 13.650 1.00 29.88 98 ARG B N 1
ATOM 3923 C CA . ARG D 1 106 ? 15.206 -3.766 13.572 1.00 29.10 98 ARG B CA 1
ATOM 3924 C C . ARG D 1 106 ? 15.850 -4.280 12.279 1.00 28.37 98 ARG B C 1
ATOM 3925 O O . ARG D 1 106 ? 15.937 -3.560 11.288 1.00 27.31 98 ARG B O 1
ATOM 3933 N N . PHE D 1 107 ? 16.259 -5.547 12.294 1.00 27.60 99 PHE B N 1
ATOM 3934 C CA . PHE D 1 107 ? 16.460 -6.295 11.054 1.00 26.99 99 PHE B CA 1
ATOM 3935 C C . PHE D 1 107 ? 15.134 -6.966 10.656 1.00 26.99 99 PHE B C 1
ATOM 3936 O O . PHE D 1 107 ? 14.462 -7.558 11.489 1.00 27.12 99 PHE B O 1
ATOM 3944 N N . ARG D 1 108 ? 14.771 -6.872 9.385 1.00 26.52 100 ARG B N 1
ATOM 3945 C CA . ARG D 1 108 ? 13.674 -7.651 8.846 1.00 27.40 100 ARG B CA 1
ATOM 3946 C C . ARG D 1 108 ? 14.243 -8.730 7.922 1.00 26.93 100 ARG B C 1
ATOM 3947 O O . ARG D 1 108 ? 14.991 -8.422 6.986 1.00 26.74 100 ARG B O 1
ATOM 3955 N N . VAL D 1 109 ? 13.900 -9.988 8.202 1.00 26.30 101 VAL B N 1
ATOM 3956 C CA . VAL D 1 109 ? 14.446 -11.121 7.458 1.00 26.05 101 VAL B CA 1
ATOM 3957 C C . VAL D 1 109 ? 13.377 -11.736 6.549 1.00 26.41 101 VAL B C 1
ATOM 3958 O O . VAL D 1 109 ? 12.298 -12.120 7.020 1.00 2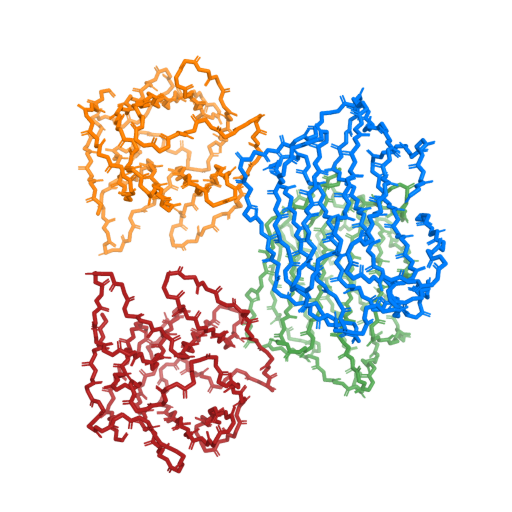7.01 101 VAL B O 1
ATOM 3962 N N . PHE D 1 110 ? 13.686 -11.787 5.248 1.00 26.24 102 PHE B N 1
ATOM 3963 C CA . PHE D 1 110 ? 12.866 -12.436 4.227 1.00 26.29 102 PHE B CA 1
ATOM 3964 C C . PHE D 1 110 ? 13.514 -13.720 3.730 1.00 26.25 102 PHE B C 1
ATOM 3965 O O . PHE D 1 110 ? 14.731 -13.774 3.531 1.00 25.49 102 PHE B O 1
ATOM 3973 N N . VAL D 1 111 ? 12.692 -14.742 3.514 1.00 26.06 103 VAL B N 1
ATOM 3974 C CA . VAL D 1 111 ? 13.143 -15.983 2.864 1.00 26.13 103 VAL B CA 1
ATOM 3975 C C . VAL D 1 111 ? 12.267 -16.270 1.648 1.00 27.13 103 VAL B C 1
ATOM 3976 O O . VAL D 1 111 ? 11.035 -16.327 1.759 1.00 27.03 103 VAL B O 1
ATOM 3980 N N . ASP D 1 112 ? 12.918 -16.444 0.494 1.00 27.82 104 ASP B N 1
ATOM 3981 C CA . ASP D 1 112 ? 12.246 -16.613 -0.807 1.00 28.77 104 ASP B CA 1
ATOM 3982 C C . ASP D 1 112 ? 11.188 -15.535 -1.107 1.00 29.10 104 ASP B C 1
ATOM 3983 O O . ASP D 1 112 ? 10.130 -15.824 -1.680 1.00 29.62 104 ASP B O 1
ATOM 3988 N N . GLY D 1 113 ? 11.483 -14.296 -0.717 1.00 29.99 105 GLY B N 1
ATOM 3989 C CA . GLY D 1 113 ? 10.582 -13.158 -0.945 1.00 30.29 105 GLY B CA 1
ATOM 3990 C C . GLY D 1 113 ? 9.549 -12.908 0.143 1.00 30.84 105 GLY B C 1
ATOM 3991 O O . GLY D 1 113 ? 8.859 -11.885 0.129 1.00 30.78 105 GLY B O 1
ATOM 3992 N N . HIS D 1 114 ? 9.450 -13.822 1.101 1.00 31.09 106 HIS B N 1
ATOM 3993 C CA . HIS D 1 114 ? 8.457 -13.714 2.157 1.00 30.60 106 HIS B CA 1
ATOM 3994 C C . HIS D 1 114 ? 9.062 -13.241 3.464 1.00 30.57 106 HIS B C 1
ATOM 3995 O O . HIS D 1 114 ? 10.127 -13.704 3.863 1.00 29.56 106 HIS B O 1
ATOM 4002 N N . GLN D 1 115 ? 8.373 -12.312 4.128 1.00 30.51 107 GLN B N 1
ATOM 4003 C CA . GLN D 1 115 ? 8.782 -11.865 5.458 1.00 31.51 107 GLN B CA 1
ATOM 4004 C C . GLN D 1 115 ? 8.603 -13.013 6.471 1.00 31.07 107 GLN B C 1
ATOM 4005 O O . GLN D 1 115 ? 7.549 -13.656 6.522 1.00 31.77 107 GLN B O 1
ATOM 4011 N N . LEU D 1 116 ? 9.619 -13.285 7.253 1.00 30.40 108 LEU B N 1
ATOM 4012 C CA . LEU D 1 116 ? 9.580 -14.354 8.216 1.00 29.40 108 LEU B CA 1
ATOM 4013 C C . LEU D 1 116 ? 9.535 -13.877 9.648 1.00 29.45 108 LEU B C 1
ATOM 4014 O O . LEU D 1 116 ? 8.766 -14.377 10.414 1.00 29.45 108 LEU B O 1
ATOM 4019 N N . PHE D 1 117 ? 10.367 -12.905 9.983 1.00 28.45 109 PHE B N 1
ATOM 4020 C CA . PHE D 1 117 ? 10.468 -12.334 11.323 1.00 28.05 109 PHE B CA 1
ATOM 4021 C C . PHE D 1 117 ? 11.206 -10.998 11.337 1.00 28.11 109 PHE B C 1
ATOM 4022 O O . PHE D 1 117 ? 11.922 -10.652 10.380 1.00 28.36 109 PHE B O 1
ATOM 4030 N N . ASP D 1 118 ? 11.035 -10.271 12.444 1.00 27.99 110 ASP B N 1
ATOM 4031 C CA . ASP D 1 118 ? 11.791 -9.067 12.752 1.00 27.43 110 ASP B CA 1
ATOM 4032 C C . ASP D 1 118 ? 12.640 -9.334 13.980 1.00 26.66 110 ASP B C 1
ATOM 4033 O O . ASP D 1 118 ? 12.254 -10.126 14.850 1.00 26.74 110 ASP B O 1
ATOM 4038 N N . PHE D 1 119 ? 13.807 -8.700 14.028 1.00 25.65 111 PHE B N 1
ATOM 4039 C CA . PHE D 1 119 ? 14.727 -8.803 15.166 1.00 25.11 111 PHE B CA 1
ATOM 4040 C C . PHE D 1 119 ? 15.120 -7.370 15.538 1.00 25.55 111 PHE B C 1
ATOM 4041 O O . PHE D 1 119 ? 15.816 -6.690 14.770 1.00 24.60 111 PHE B O 1
ATOM 4049 N N . TYR D 1 120 ? 14.659 -6.908 16.704 1.00 26.42 112 TYR B N 1
ATOM 4050 C CA . TYR D 1 120 ? 14.962 -5.542 17.153 1.00 26.51 112 TYR B CA 1
ATOM 4051 C C . TYR D 1 120 ? 16.391 -5.425 17.665 1.00 26.59 112 TYR B C 1
ATOM 4052 O O . TYR D 1 120 ? 16.899 -6.314 18.344 1.00 27.31 112 TYR B O 1
ATOM 4061 N N . HIS D 1 121 ? 17.035 -4.319 17.303 1.00 27.57 113 HIS B N 1
ATOM 4062 C CA . HIS D 1 121 ? 18.479 -4.148 17.470 1.00 27.11 113 HIS B CA 1
ATOM 4063 C C . HIS D 1 121 ? 18.863 -4.238 18.930 1.00 27.13 113 HIS B C 1
ATOM 4064 O O . HIS D 1 121 ? 18.237 -3.589 19.775 1.00 28.02 113 HIS B O 1
ATOM 4071 N N . ARG D 1 122 ? 19.852 -5.080 19.225 1.00 26.48 114 ARG B N 1
ATOM 4072 C CA . ARG D 1 122 ? 20.499 -5.135 20.539 1.00 26.71 114 ARG B CA 1
ATOM 4073 C C . ARG D 1 122 ? 21.821 -4.374 20.464 1.00 27.16 114 ARG B C 1
ATOM 4074 O O . ARG D 1 122 ? 22.091 -3.468 21.268 1.00 27.78 114 ARG B O 1
ATOM 4082 N N . ILE D 1 123 ? 22.623 -4.716 19.465 1.00 26.55 115 ILE B N 1
ATOM 4083 C CA . ILE D 1 123 ? 23.749 -3.883 19.067 1.00 26.73 115 ILE B CA 1
ATOM 4084 C C . ILE D 1 123 ? 23.238 -2.636 18.335 1.00 27.23 115 ILE B C 1
ATOM 4085 O O . ILE D 1 123 ? 22.623 -2.728 17.275 1.00 27.08 115 ILE B O 1
ATOM 4090 N N . GLN D 1 124 ? 23.503 -1.471 18.929 1.00 28.42 116 GLN B N 1
ATOM 4091 C CA . GLN D 1 124 ? 22.967 -0.190 18.462 1.00 29.32 116 GLN B CA 1
ATOM 4092 C C . GLN D 1 124 ? 23.857 0.509 17.428 1.00 29.15 116 GLN B C 1
ATOM 4093 O O . GLN D 1 124 ? 23.369 1.279 16.584 1.00 29.34 116 GLN B O 1
ATOM 4099 N N . THR D 1 125 ? 25.151 0.211 17.499 1.00 28.77 117 THR B N 1
ATOM 4100 C CA . THR D 1 125 ? 26.156 0.797 16.614 1.00 28.49 117 THR B CA 1
ATOM 4101 C C . THR D 1 125 ? 26.180 0.052 15.285 1.00 28.37 117 THR B C 1
ATOM 4102 O O . THR D 1 125 ? 26.981 -0.853 15.101 1.00 28.04 117 THR B O 1
ATOM 4106 N N . LEU D 1 126 ? 25.312 0.455 14.361 1.00 28.13 118 LEU B N 1
ATOM 4107 C CA . LEU D 1 126 ? 25.071 -0.301 13.140 1.00 27.82 118 LEU B CA 1
ATOM 4108 C C . LEU D 1 126 ? 26.243 -0.414 12.170 1.00 28.27 118 LEU B C 1
ATOM 4109 O O . LEU D 1 126 ? 26.442 -1.462 11.551 1.00 27.27 118 LEU B O 1
ATOM 4114 N N . SER D 1 127 ? 27.001 0.669 12.022 1.00 28.01 119 SER B N 1
ATOM 4115 C CA . SER D 1 127 ? 28.122 0.690 11.073 1.00 28.31 119 SER B CA 1
ATOM 4116 C C . SER D 1 127 ? 29.260 -0.227 11.504 1.00 27.39 119 SER B C 1
ATOM 4117 O O . SER D 1 127 ? 30.103 -0.590 10.683 1.00 28.07 119 SER B O 1
ATOM 4120 N N . ALA D 1 128 ? 29.282 -0.600 12.788 1.00 26.66 120 ALA B N 1
ATOM 4121 C CA . ALA D 1 128 ? 30.233 -1.599 13.307 1.00 25.76 120 ALA B CA 1
ATOM 4122 C C . ALA D 1 128 ? 29.901 -3.048 12.913 1.00 25.00 120 ALA B C 1
ATOM 4123 O O . ALA D 1 128 ? 30.757 -3.923 13.011 1.00 25.08 120 ALA B O 1
ATOM 4125 N N . ILE D 1 129 ? 28.667 -3.299 12.484 1.00 24.72 121 ILE B N 1
ATOM 4126 C CA . ILE D 1 129 ? 28.247 -4.640 12.020 1.00 23.94 121 ILE B CA 1
ATOM 4127 C C . ILE D 1 129 ? 28.654 -4.785 10.537 1.00 23.61 121 ILE B C 1
ATOM 4128 O O . ILE D 1 129 ? 27.948 -4.348 9.642 1.00 23.26 121 ILE B O 1
ATOM 4133 N N . ASP D 1 130 ? 29.798 -5.408 10.286 1.00 23.88 122 ASP B N 1
ATOM 4134 C CA . ASP D 1 130 ? 30.420 -5.341 8.967 1.00 23.74 122 ASP B CA 1
ATOM 4135 C C . ASP D 1 130 ? 30.906 -6.690 8.473 1.00 23.73 122 ASP B C 1
ATOM 4136 O O . ASP D 1 130 ? 31.782 -6.776 7.593 1.00 23.35 122 ASP B O 1
ATOM 4141 N N . THR D 1 131 ? 30.341 -7.756 9.041 1.00 23.53 123 THR B N 1
ATOM 4142 C CA . THR D 1 131 ? 30.800 -9.099 8.755 1.00 23.50 123 THR B CA 1
ATOM 4143 C C . THR D 1 131 ? 29.582 -10.014 8.696 1.00 23.07 123 THR B C 1
ATOM 4144 O O . THR D 1 131 ? 28.646 -9.864 9.483 1.00 22.49 123 THR B O 1
ATOM 4148 N N . ILE D 1 132 ? 29.579 -10.913 7.716 1.00 22.71 124 ILE B N 1
ATOM 4149 C CA . ILE D 1 132 ? 28.625 -12.011 7.682 1.00 22.81 124 ILE B CA 1
ATOM 4150 C C . ILE D 1 132 ? 29.380 -13.325 7.919 1.00 22.94 124 ILE B C 1
ATOM 4151 O O . ILE D 1 132 ? 30.449 -13.572 7.354 1.00 22.93 124 ILE B O 1
ATOM 4156 N N . LYS D 1 133 ? 28.835 -14.146 8.801 1.00 23.06 125 LYS B N 1
ATOM 4157 C CA . LYS D 1 133 ? 29.427 -15.411 9.129 1.00 23.30 125 LYS B CA 1
ATOM 4158 C C . LYS D 1 133 ? 28.387 -16.446 8.744 1.00 23.93 125 LYS B C 1
ATOM 4159 O O . LYS D 1 133 ? 27.201 -16.268 9.030 1.00 22.65 125 LYS B O 1
ATOM 4165 N N . ILE D 1 134 ? 28.828 -17.505 8.061 1.00 24.40 126 ILE B N 1
ATOM 4166 C CA . ILE D 1 134 ? 27.930 -18.560 7.610 1.00 24.03 126 ILE B CA 1
ATOM 4167 C C . ILE D 1 134 ? 28.586 -19.904 7.873 1.00 24.87 126 ILE B C 1
ATOM 4168 O O . ILE D 1 134 ? 29.764 -20.103 7.563 1.00 23.21 126 ILE B O 1
ATOM 4173 N N . ASN D 1 135 ? 27.825 -20.818 8.475 1.00 25.38 127 ASN B N 1
ATOM 4174 C CA A ASN D 1 135 ? 28.321 -22.154 8.743 0.50 26.15 127 ASN B CA 1
ATOM 4175 C CA B ASN D 1 135 ? 28.317 -22.148 8.793 0.50 25.96 127 ASN B CA 1
ATOM 4176 C C . ASN D 1 135 ? 27.200 -23.181 8.712 1.00 26.17 127 ASN B C 1
ATOM 4177 O O . ASN D 1 135 ? 26.021 -22.825 8.758 1.00 25.94 127 ASN B O 1
ATOM 4186 N N . GLY D 1 136 ? 27.574 -24.455 8.582 1.00 26.31 128 GLY B N 1
ATOM 4187 C CA . GLY D 1 136 ? 26.596 -25.543 8.627 1.00 26.15 128 GLY B CA 1
ATOM 4188 C C . GLY D 1 136 ? 26.281 -26.251 7.318 1.00 26.65 128 GLY B C 1
ATOM 4189 O O . GLY D 1 136 ? 27.054 -26.207 6.354 1.00 25.88 128 GLY B O 1
ATOM 4190 N N . ASP D 1 137 ? 25.111 -26.884 7.299 1.00 26.81 129 ASP B N 1
ATOM 4191 C CA . ASP D 1 137 ? 24.727 -27.843 6.271 1.00 27.49 129 ASP B CA 1
ATOM 4192 C C . ASP D 1 137 ? 24.069 -27.202 5.041 1.00 27.49 129 ASP B C 1
ATOM 4193 O O . ASP D 1 137 ? 22.921 -27.502 4.682 1.00 26.61 129 ASP B O 1
ATOM 4198 N N . LEU D 1 138 ? 24.833 -26.329 4.387 1.00 27.93 130 LEU B N 1
ATOM 4199 C CA . LEU D 1 138 ? 24.409 -25.675 3.161 1.00 27.93 130 LEU B CA 1
ATOM 4200 C C . LEU D 1 138 ? 25.633 -25.372 2.291 1.00 28.42 130 LEU B C 1
ATOM 4201 O O . LEU D 1 138 ? 26.781 -25.476 2.752 1.00 28.34 130 LEU B O 1
ATOM 4206 N N . GLN D 1 139 ? 25.388 -25.029 1.031 1.00 28.85 131 GLN B N 1
ATOM 4207 C CA . GLN D 1 139 ? 26.445 -24.443 0.216 1.00 30.07 131 GLN B CA 1
ATOM 4208 C C . GLN D 1 139 ? 25.967 -23.095 -0.269 1.00 29.29 131 GLN B C 1
ATOM 4209 O O . GLN D 1 139 ? 24.819 -22.949 -0.703 1.00 29.73 131 GLN B O 1
ATOM 4215 N N . ILE D 1 140 ? 26.845 -22.106 -0.162 1.00 28.77 132 ILE B N 1
ATOM 4216 C CA . ILE D 1 140 ? 26.498 -20.723 -0.511 1.00 28.38 132 ILE B CA 1
ATOM 4217 C C . ILE D 1 140 ? 26.800 -20.460 -1.971 1.00 28.14 132 ILE B C 1
ATOM 4218 O O . ILE D 1 140 ? 27.878 -20.803 -2.457 1.00 27.83 132 ILE B O 1
ATOM 4223 N N . THR D 1 141 ? 25.830 -19.867 -2.667 1.00 27.82 133 THR B N 1
ATOM 4224 C CA . THR D 1 141 ? 25.970 -19.571 -4.083 1.00 28.09 133 THR B CA 1
ATOM 4225 C C . THR D 1 141 ? 26.082 -18.078 -4.387 1.00 27.78 133 THR B C 1
ATOM 4226 O O . THR D 1 141 ? 26.625 -17.699 -5.426 1.00 27.30 133 THR B O 1
ATOM 4230 N N . LYS D 1 142 ? 25.577 -17.238 -3.480 1.00 27.54 134 LYS B N 1
ATOM 4231 C CA . LYS D 1 142 ? 25.626 -15.782 -3.673 1.00 27.86 134 LYS B CA 1
ATOM 4232 C C . LYS D 1 142 ? 25.631 -14.998 -2.359 1.00 27.55 134 LYS B C 1
ATOM 4233 O O . LYS D 1 142 ? 24.900 -15.326 -1.420 1.00 26.57 134 LYS B O 1
ATOM 4239 N N . LEU D 1 143 ? 26.494 -13.987 -2.306 1.00 27.63 135 LEU B N 1
ATOM 4240 C CA . LEU D 1 143 ? 26.500 -12.959 -1.261 1.00 28.47 135 LEU B CA 1
ATOM 4241 C C . LEU D 1 143 ? 26.511 -11.579 -1.948 1.00 28.48 135 LEU B C 1
ATOM 4242 O O . LEU D 1 143 ? 27.377 -11.308 -2.790 1.00 26.96 135 LEU B O 1
ATOM 4247 N N . GLY D 1 144 ? 25.562 -10.716 -1.585 1.00 28.24 136 GLY B N 1
ATOM 4248 C CA . GLY D 1 144 ? 25.439 -9.393 -2.206 1.00 28.91 136 GLY B CA 1
ATOM 4249 C C . GLY D 1 144 ? 24.604 -8.430 -1.379 1.00 29.23 136 GLY B C 1
ATOM 4250 O O . GLY D 1 144 ? 24.442 -8.626 -0.165 1.00 29.64 136 GLY B O 1
#

Nearest PDB structures (foldseek):
  3b9c-assembly1_A  TM=1.008E+00  e=5.857E-27  Homo sapiens
  5it6-assembly1_A  TM=1.003E+00  e=1.067E-24  Gallus gallus
  2jj6-assembly2_B  TM=9.969E-01  e=1.403E-23  Homo sapiens
  3ojb-assembly4_D  TM=9.727E-01  e=3.291E-15  Homo sapiens
  8hl9-assembly1_A  TM=9.651E-01  e=1.626E-14  Homo sapiens

Foldseek 3Di:
DDKDWAPQFDDAQDKKKWKWWFAQDFAKKKKWFFQDQDVVVGTWTFWIWMAGPPVQWTWIWTADPNRIDDIDTDWPGRDDDHRGMKMWMWGDHQFWTFIDIRRHTTDTGGTPPNPRSSRTMMDIDGRIGIDDID/DDKDWAVQFDDAQDKKKWKWWFAQDFAKKKKWFFQDCDVVVGGWTFWIWMAGDPVLWTWIWTADPNDIDDIDTDWPGRQDDHGGMKMWMWGDRQFWTFIDIPRHTTDTGGTPPNPGSSRTMMDMDTGIGIDDID/DDKDWAPQFDDAFDKKKWKWWFAQDFAKKKKWFFQDQDVVVGTWTFWIWMAGPPVLWTWIWTADPRDIDDIDTDWPGRQDDHGGMKMWMFGDHQQWTFIDIPRHTTDTGGTPPNPGSSRTMMDIDGGIGTDDID/DDKDWAPQFDDAQDKKKWKWFFAQDFAKKKKWFFQDCDVVVGTWTFWIWMAGDPVQWTWIWTADPNDIDDIDTDWPGRQHDHGGMKMWMFGDHQQWTFIDIPNHTIDTGGTPPNPGSSRTMMDIDGRIGIDDID

InterPro domains:
  IPR001079 Galectin, carbohydrate recognition domain [PF00337] (39-171)
  IPR001079 Galectin, carbohydrate recognition domain [PS51304] (40-172)
  IPR001079 Galectin, carbohydrate recognition domain [SM00276] (38-172)
  IPR001079 Galectin, carbohydrate recognition domain [SM00908] (44-172)
  IPR001079 Galectin, carbohydrate recognition domain [cd00070] (39-171)
  IPR013320 Concanavalin A-like lectin/glucanase domain superfamily [SSF49899] (37-171)
  IPR044156 Galectin-like [PTHR11346] (37-170)

Radius of gyration: 25.27 Å; Cα contacts (8 Å, |Δi|>4): 1398; chains: 4; bounding box: 64×56×63 Å

CATH classification: 2.60.120.200

Solvent-accessible surface area: 25860 Å² total; per-residue (Å²): 136,106,43,10,131,20,82,63,0,3,138,70,59,38,58,4,35,0,49,2,66,1,60,117,133,20,97,18,2,10,2,10,0,0,32,31,90,59,99,136,102,74,7,48,20,2,3,28,3,82,0,25,23,72,23,60,14,0,35,6,8,4,13,74,100,42,126,120,24,58,91,73,22,49,11,65,81,14,18,2,104,58,77,84,84,9,97,0,45,5,46,0,44,184,59,51,1,53,1,47,2,73,52,112,89,7,14,33,0,124,21,66,15,131,91,27,81,46,0,31,4,0,20,5,71,47,40,24,113,55,75,107,68,62,113,93,48,10,137,19,83,67,1,4,142,69,53,35,116,5,41,0,53,1,66,2,62,120,135,19,127,25,2,24,1,11,0,0,33,28,90,53,88,142,109,80,8,52,20,3,2,48,1,82,0,23,22,77,22,61,11,0,37,9,5,4,30,75,99,59,132,161,23,60,84,59,21,49,12,66,85,14,17,1,110,53,72,84,88,6,92,0,30,3,34,0,48,184,64,49,1,66,0,51,2,64,43,111,74,5,10,32,0,121,24,62,16,132,90,26,82,47,0,33,3,2,21,5,82,40,40,24,114,57,75,107,69,62,114,95,49,9,133,15,86,68,2,1,143,65,55,46,112,4,30,0,54,2,52,2,53,117,132,20,108,26,2,10,1,9,0,0,36,27,90,55,91,136,104,96,7,53,20,2,1,32,2,84,0,27,21,78,20,61,10,0,37,7,7,4,19,76,99,46,128,128,25,54,100,59,22,49,12,64,85,15,18,3,111,53,76,87,94,9,95,0,17,2,37,0,43,185,58,53,1,54,0,44,1,69,55,112,90,8,14,36,1,119,27,59,17,131,90,25,81,44,0,34,3,2,12,4,66,47,40,22,107,59,81,112,68,61,91,100,44,10,134,18,83,66,0,2,133,66,56,38,117,4,25,0,46,2,61,2,59,119,132,20,121,24,2,24,1,10,0,0,36,28,90,53,87,142,106,82,8,51,22,2,2,30,2,82,0,27,22,77,21,58,11,0,35,9,7,3,18,78,101,55,136,130,26,59,94,63,25,49,13,65,82,13,15,2,106,54,78,88,94,8,87,0,21,3,37,0,46,180,67,48,1,49,0,45,1,72,53,111,92,9,12,34,1,122,23,63,17,130,90,25,81,46,0,31,3,0,19,6,82,39,42,22,106,57,79,108,68,63

Sequence (536 aa):
PFCGHIKGGMRPGKKKVLVMGIVDLNPESFAISLTCGDSEDPPADVAIELKAVFTDRQLLRNSCISGERGEEEQSAIPYFPFIPDQPFRVEILCEYPRFRVFVDGHQLFDFYHRIQTLSAIDTIKINNGDLQITKLGPFCGHIKGGMRPGKKVLVMGIVDLNPESFAISLTCGDSEDPPADVAIELKAVFTDRQLLRNSCISGERGEEQSAIPYFPFIPDQPFRVEILCEYPRFRVFVDGHQLFDFYHRIQTLSAIDTIKINNGDLQITKLGPFCGHIKGGMRPGKKKVLVMGIVDLNPESFAISLTCGDSEDPPADVAIELKAVFTDRQLLRNSCISGERGEEEQSAIPYFPFIPDQPFRVEILCEYPRFRVFVDGHQLFDFYHRIQTLSAIDTIKINGDLQITKLGPFCGHIKGGMRPGKKVLVMGIVDLNPESFAISLTCGDSEDPPADVAIELKAVFTDRQLLRNSCISGERGEEQSAIPYFPFIPDQPFRVEILCEYPRFRVFVDGHQLFDFYHRIQTLSAIDTIKINNGDLQITKLG

B-factor: mean 29.62, std 7.27, range [18.11, 74.35]